Protein AF-0000000084944863 (afdb_homodimer)

InterPro domains:
  IPR006140 D-isomer specific 2-hydroxyacid dehydrogenase, NAD-binding domain [PF02826] (101-276)
  IPR036291 NAD(P)-binding domain superfamily [SSF51735] (95-277)

Solvent-accessible surface area (backbone atoms only — not comparable to full-atom values): 33920 Å² total; per-residue (Å²): 95,32,35,35,35,34,55,86,68,52,70,68,52,49,50,50,55,45,66,75,40,74,83,44,44,80,44,80,45,51,48,90,68,61,46,58,66,57,52,71,64,17,30,32,37,34,22,66,73,54,85,89,47,81,58,55,34,87,59,32,48,32,36,40,26,72,37,59,72,40,69,73,63,43,38,87,75,40,45,28,91,77,38,43,48,24,34,30,67,69,25,36,15,62,46,30,26,53,43,51,53,22,49,54,33,30,58,27,68,39,42,61,58,32,58,58,27,30,7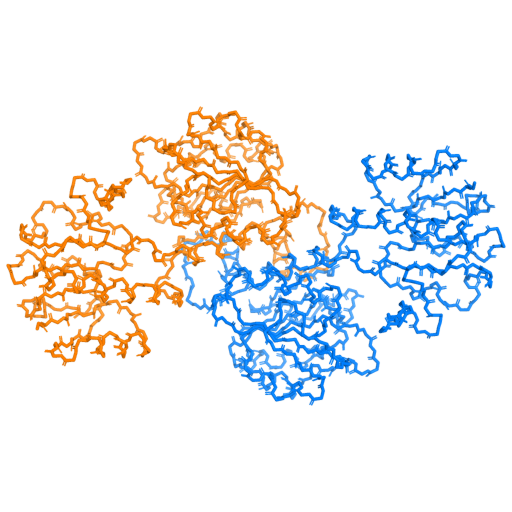9,66,40,50,74,63,80,79,89,73,66,59,63,60,57,73,27,32,36,31,34,38,26,67,53,54,43,33,48,41,32,28,48,38,46,43,51,46,52,33,46,34,35,36,24,25,86,63,91,67,81,73,52,93,50,40,76,41,73,46,38,57,92,46,43,80,77,47,39,53,66,24,44,29,41,37,37,47,37,68,85,44,90,81,30,51,42,57,43,28,52,70,56,56,66,47,29,33,55,69,14,36,40,34,34,70,39,38,20,51,32,42,31,61,68,37,50,49,53,42,46,73,72,61,39,32,56,31,38,34,30,29,36,51,70,58,78,76,55,67,57,85,49,67,70,50,71,40,86,48,45,47,60,45,63,63,61,44,62,45,70,84,38,66,63,22,45,53,44,42,47,52,51,49,53,52,30,51,53,22,53,75,68,72,42,79,49,69,39,26,49,31,65,87,77,35,38,56,50,81,75,76,73,74,128,95,32,35,34,36,34,55,85,69,53,72,69,52,48,49,51,54,45,66,74,40,74,83,44,45,79,43,78,45,49,46,90,67,60,46,58,68,58,53,69,64,17,30,32,38,34,21,67,74,55,87,88,46,81,57,53,36,86,58,31,46,31,37,39,27,72,36,61,71,39,70,74,64,43,39,88,76,41,45,30,93,77,37,42,48,26,34,31,66,70,25,36,15,62,47,29,26,53,43,50,54,22,48,52,32,30,60,27,68,38,43,61,58,32,59,56,28,30,80,64,40,49,73,66,80,80,89,74,65,59,64,61,54,74,27,31,37,32,34,38,27,67,54,56,43,34,47,42,32,29,48,38,45,42,50,47,52,34,45,32,35,38,25,26,85,65,91,68,82,75,52,89,52,44,75,42,73,45,39,59,92,46,43,80,76,48,40,52,67,25,45,31,40,36,37,48,35,66,85,45,87,82,29,50,41,57,43,27,51,70,56,57,65,47,30,34,55,71,14,37,42,34,35,70,40,39,21,53,30,43,31,63,70,37,50,51,53,41,45,73,73,61,39,33,55,32,38,32,31,29,35,50,69,57,78,75,58,67,58,84,48,69,70,50,70,40,88,49,44,47,61,45,65,62,60,43,62,47,69,85,38,67,63,22,44,54,43,43,48,52,51,48,53,52,32,51,52,22,53,74,67,73,41,81,48,68,39,26,48,30,65,87,76,34,40,55,50,82,76,77,73,74,128

Sequence (646 aa):
MNILVLSRLKTDEINKLEKSFPDFSFTYSKEKEVTQTMIDNCDILVGNPGKHVELNRPNLKAILLNSAGSDYYIQEGVLHAATRLANASGSYGKAIAEHTIGMMLALNKNFKNYINNMHEHSWKSYRGGKEIYHSTVIIVGLGDLGYELAKRLKAFECKTIGIKRNVSPIPRDIDELYTIDKLEEILPHGDFIISCLPQSTETINLFNKKRLLMMKSDALFVNVGRGSAVNTQDLKEVLKAGHLYGAALDVIDPEPFKTDDDLWDFDNVLITPHVSGGFEWDSVREYFTELTIRNINHLIKNEPLENEVDFNTGYRKVVKYNDMNILVLSRLKTDEINKLEKSFPDFSFTYSKEKEVTQTMIDNCDILVGNPGKHVELNRPNLKAILLNSAGSDYYIQEGVLHAATRLANASGSYGKAIAEHTIGMMLALNKNFKNYINNMHEHSWKSYRGGKEIYHSTVIIVGLGDLGYELAKRLKAFECKTIGIKRNVSPIPRDIDELYTIDKLEEILPHGDFIISCLPQSTETINLFNKKRLLMMKSDALFVNVGRGSAVNTQDLKEVLKAGHLYGAALDVIDPEPFKTDDDLWDFDNVLITPHVSGGFEWDSVREYFTELTIRNINHLIKNEPLENEVDFNTGYRKVVKYND

Secondary structure (DSSP, 8-state):
-EEEE-S---HHHHHHHHHH-TTSEEEE--GGG--HHHHHT-SEEES---TTS----TT--EEE-SSS--TGGGSTTTS-TT-EEE--TTSSHHHHHHHHHHHHHHHHTTHHHHHHHHHTT----------STT-EEEEE--SHHHHHHHHHHHTTT-EEEEEESS--PPPTT-SEEEEGGGHHHHGGG-SEEEE-PPP-TTTTT-B-HHHHHHS-TTPEEEE-S-GGGB-HHHHHHHHHTT-SSEEEES--SSSSPPTT-GGGG-TTEEE--S-TT-TTSHHHHHHHHHHHHHHHHHHHTTPPPTTBBPTTTSSB-------/-EEEE-S---HHHHHHHHHH-TTSEEEE--GGG--HHHHHT-SEEES---TTS----TT--EEE-SSS--TGGGSTTTS-TT-EEE--TTSSHHHHHHHHHHHHHHHHTTHHHHHHHHHTT----------STT-EEEEE--SHHHHHHHHHHHTTT-EEEEEESS--PPPTT-SEEEEGGGHHHHGGG-SEEEE-PPP-TTTTT-B-HHHHHHS-TTPEEEE-S-GGGB-HHHHHHHHHTT-SSEEEES--SSSSPPTT-GGGG-TTEEE--S-TT-TTSHHHHHHHHHHHHHHHHHHHTTPPPTTBBPTTTSSB-------

Organism: NCBI:txid445974

Foldseek 3Di:
DEEEEQFDFDPVLVVVLCVLPVPYHYDYDHLVPDDQVSLQPHQEYEEDHDPPYQAQHPSHQEYEYLAQFDVVCLDPRRYHPNYWYFYLPLLFQQLLLVVQVVLLCCQQVVVLVVVVVVVVVDPDHDDGGDALAQFEEEEEACDSNNVSNLVVSVVSNYAYEYEDQDDDDDDPSHPYYDYPVCLLVCQQRGQEYEYADEDDPVQFQCPALSSQQSHAQAHEYEYLHEQRNHDPVSVVVCVVVSGYVAYEYAYHPPPPDDPPDCLVVRSRYHYHPNPSGDSPDPSSSVSSSVLVSVQVVCVVVVHDHDRTADSVVRGGDPPPPDD/DEEEEQFDFDPVLVVVLCVLPVPYHYDYDHLVPDDQVSLQPHQEYEEDHDPPYQAQHPSHQEYEYLAQFDVVCLDPRRYHPNYWYFYLPLLFQQLLLVVQVVLLCCQQVVVLVVVVVVVVVDPDHDDGGDALAQFEEEEEACDSNNVSNLVVSVVSNYAYEYEDQDDDPDDDSHPYYYYPVCLLVCQQRGQEYEYADEDDPCQFQCPALVSQQSHAQAHEYEYLHEQRNHDPVSVVVCVVVSGYVAYEYAYHPPPPDDPPDCLVVRSRYHYHPNPSGDSPDPSSSVSSSVLVSVQVVCVVVVHDHVRTADSVPRGGDPPPPDD

Structure (mmCIF, N/CA/C/O backbone):
data_AF-0000000084944863-model_v1
#
loop_
_entity.id
_entity.type
_entity.pdbx_description
1 polymer '4-phosphoerythronate dehydrogenase'
#
loop_
_atom_site.group_PDB
_atom_site.id
_atom_site.type_symbol
_atom_site.label_atom_id
_atom_site.label_alt_id
_atom_site.label_comp_id
_atom_site.label_asym_id
_atom_site.label_entity_id
_atom_site.label_seq_id
_atom_site.pdbx_PDB_ins_code
_atom_site.Cartn_x
_atom_site.Cartn_y
_atom_site.Cartn_z
_atom_site.occupancy
_atom_site.B_iso_or_equiv
_atom_site.auth_seq_id
_atom_site.auth_comp_id
_atom_site.auth_asym_id
_atom_site.auth_atom_id
_atom_site.pdbx_PDB_model_num
ATOM 1 N N . MET A 1 1 ? 7.379 43.375 4.398 1 95.12 1 MET A N 1
ATOM 2 C CA . MET A 1 1 ? 6.746 42.688 5.531 1 95.12 1 MET A CA 1
ATOM 3 C C . MET A 1 1 ? 7.723 41.75 6.219 1 95.12 1 MET A C 1
ATOM 5 O O . MET A 1 1 ? 8.672 41.281 5.598 1 95.12 1 MET A O 1
ATOM 9 N N . ASN A 1 2 ? 7.535 41.625 7.465 1 98.25 2 ASN A N 1
ATOM 10 C CA . ASN A 1 2 ? 8.32 40.688 8.258 1 98.25 2 ASN A CA 1
ATOM 11 C C . ASN A 1 2 ? 7.566 39.375 8.477 1 98.25 2 ASN A C 1
ATOM 13 O O . ASN A 1 2 ? 6.492 39.344 9.078 1 98.25 2 ASN A O 1
ATOM 17 N N . ILE A 1 3 ? 8.172 38.344 7.973 1 98.56 3 ILE A N 1
ATOM 18 C CA . ILE A 1 3 ? 7.523 37.031 8.062 1 98.56 3 ILE A CA 1
ATOM 19 C C . ILE A 1 3 ? 8.289 36.125 9.031 1 98.56 3 ILE A C 1
ATOM 21 O O . ILE A 1 3 ? 9.492 35.938 8.883 1 98.56 3 ILE A O 1
ATOM 25 N N . LEU A 1 4 ? 7.602 35.688 10.047 1 98.56 4 LEU A N 1
ATOM 26 C CA . LEU A 1 4 ? 8.148 34.719 10.992 1 98.56 4 LEU A CA 1
ATOM 27 C C . LEU A 1 4 ? 7.695 33.312 10.633 1 98.56 4 LEU A C 1
ATOM 29 O O . LEU A 1 4 ? 6.496 33.031 10.594 1 98.56 4 LEU A O 1
ATOM 33 N N . VAL A 1 5 ? 8.648 32.406 10.344 1 98.38 5 VAL A N 1
ATOM 34 C CA . VAL A 1 5 ? 8.344 31.047 9.945 1 98.38 5 VAL A CA 1
ATOM 35 C C . VAL A 1 5 ? 8.727 30.078 11.07 1 98.38 5 VAL A C 1
ATOM 37 O O . VAL A 1 5 ? 9.898 29.969 11.43 1 98.38 5 VAL A O 1
ATOM 40 N N . LEU A 1 6 ? 7.645 29.438 11.547 1 97.31 6 LEU A N 1
ATOM 41 C CA . LEU A 1 6 ? 7.855 28.453 12.609 1 97.31 6 LEU A CA 1
ATOM 42 C C . LEU A 1 6 ? 7.781 27.047 12.055 1 97.31 6 LEU A C 1
ATOM 44 O O . LEU A 1 6 ? 8.234 26.094 12.703 1 97.31 6 LEU A O 1
ATOM 48 N N . SER A 1 7 ? 7.098 26.859 10.867 1 94.88 7 SER A N 1
ATOM 49 C CA . SER A 1 7 ? 6.977 25.531 10.25 1 94.88 7 SER A CA 1
ATOM 50 C C . SER A 1 7 ? 8.336 25 9.82 1 94.88 7 SER A C 1
ATOM 52 O O . SER A 1 7 ? 9.188 25.75 9.352 1 94.88 7 SER A O 1
ATOM 54 N N . ARG A 1 8 ? 8.555 23.766 9.938 1 89.88 8 ARG A N 1
ATOM 55 C CA . ARG A 1 8 ? 9.828 23.141 9.617 1 89.88 8 ARG A CA 1
ATOM 56 C C . ARG A 1 8 ? 9.953 22.891 8.117 1 89.88 8 ARG A C 1
ATOM 58 O O . ARG A 1 8 ? 9.695 21.766 7.645 1 89.88 8 ARG A O 1
ATOM 65 N N . LEU A 1 9 ? 10.383 23.812 7.469 1 93.75 9 LEU A N 1
ATOM 66 C CA . LEU A 1 9 ? 10.609 23.719 6.031 1 93.75 9 LEU A CA 1
ATOM 67 C C . LEU A 1 9 ? 12.047 23.312 5.73 1 93.75 9 LEU A C 1
ATOM 69 O O . LEU A 1 9 ? 12.938 23.484 6.57 1 93.75 9 LEU A O 1
ATOM 73 N N . LYS A 1 10 ? 12.234 22.734 4.594 1 91.94 10 LYS A N 1
ATOM 74 C CA . LYS A 1 10 ? 13.578 22.375 4.137 1 91.94 10 LYS A CA 1
ATOM 75 C C . LYS A 1 10 ? 14.133 23.422 3.182 1 91.94 10 LYS A C 1
ATOM 77 O O . LYS A 1 10 ? 13.445 24.391 2.84 1 91.94 10 LYS A O 1
ATOM 82 N N . THR A 1 11 ? 15.344 23.234 2.807 1 94.19 11 THR A N 1
ATOM 83 C CA . THR A 1 11 ? 16.094 24.219 2.041 1 94.19 11 THR A CA 1
ATOM 84 C C . THR A 1 11 ? 15.344 24.594 0.762 1 94.19 11 THR A C 1
ATOM 86 O O . THR A 1 11 ? 15.18 25.781 0.45 1 94.19 11 THR A O 1
ATOM 89 N N . ASP A 1 12 ? 14.805 23.625 0.089 1 93.12 12 ASP A N 1
ATOM 90 C CA . ASP A 1 12 ? 14.133 23.891 -1.178 1 93.12 12 ASP A CA 1
ATOM 91 C C . ASP A 1 12 ? 12.867 24.719 -0.962 1 93.12 12 ASP A C 1
ATOM 93 O O . ASP A 1 12 ? 12.586 25.641 -1.729 1 93.12 12 ASP A O 1
ATOM 97 N N . GLU A 1 13 ? 12.086 24.375 0.052 1 95.06 13 GLU A N 1
ATOM 98 C CA . GLU A 1 13 ? 10.859 25.125 0.359 1 95.06 13 GLU A CA 1
ATOM 99 C C . GLU A 1 13 ? 11.18 26.531 0.832 1 95.06 13 GLU A C 1
ATOM 101 O O . GLU A 1 13 ? 10.477 27.484 0.469 1 95.06 13 GLU A O 1
ATOM 106 N N . ILE A 1 14 ? 12.258 26.688 1.616 1 96.5 14 ILE A N 1
ATOM 107 C CA . ILE A 1 14 ? 12.688 28 2.113 1 96.5 14 ILE A CA 1
ATOM 108 C C . ILE A 1 14 ? 13.094 28.891 0.943 1 96.5 14 ILE A C 1
ATOM 110 O O . ILE A 1 14 ? 12.656 30.031 0.848 1 96.5 14 ILE A O 1
ATOM 114 N N . ASN A 1 15 ? 13.875 28.297 0.076 1 97.38 15 ASN A N 1
ATOM 115 C CA . ASN A 1 15 ? 14.32 29.031 -1.097 1 97.38 15 ASN A CA 1
ATOM 116 C C . ASN A 1 15 ? 13.141 29.5 -1.949 1 97.38 15 ASN A C 1
ATOM 118 O O . ASN A 1 15 ? 13.109 30.641 -2.408 1 97.38 15 ASN A O 1
ATOM 122 N N . LYS A 1 16 ? 12.25 28.641 -2.117 1 97.31 16 LYS A N 1
ATOM 123 C CA . LYS A 1 16 ? 11.07 28.969 -2.916 1 97.31 16 LYS A CA 1
ATOM 124 C C . LYS A 1 16 ? 10.273 30.109 -2.275 1 97.31 16 LYS A C 1
ATOM 126 O O . LYS A 1 16 ? 9.844 31.031 -2.961 1 97.31 16 LYS A O 1
ATOM 131 N N . LEU A 1 17 ? 10.078 29.984 -1.015 1 97.44 17 LEU A N 1
ATOM 132 C CA . LEU A 1 17 ? 9.336 31 -0.27 1 97.44 17 LEU A CA 1
ATOM 133 C C . LEU A 1 17 ? 10.023 32.344 -0.353 1 97.44 17 LEU A C 1
ATOM 135 O O . LEU A 1 17 ? 9.398 33.344 -0.693 1 97.44 17 LEU A O 1
ATOM 139 N N . GLU A 1 18 ? 11.305 32.406 -0.141 1 97.75 18 GLU A N 1
ATOM 140 C CA . GLU A 1 18 ? 12.062 33.656 -0.151 1 97.75 18 GLU A CA 1
ATOM 141 C C . GLU A 1 18 ? 12.125 34.25 -1.555 1 97.75 18 GLU A C 1
ATOM 143 O O . GLU A 1 18 ? 12 35.469 -1.725 1 97.75 18 GLU A O 1
ATOM 148 N N . LYS A 1 19 ? 12.305 33.344 -2.512 1 98 19 LYS A N 1
ATOM 149 C CA . LYS A 1 19 ? 12.375 33.812 -3.895 1 98 19 LYS A CA 1
ATOM 150 C C . LYS A 1 19 ? 11.047 34.438 -4.34 1 98 19 LYS A C 1
ATOM 152 O O . LYS A 1 19 ? 11.031 35.344 -5.176 1 98 19 LYS A O 1
ATOM 157 N N . SER A 1 20 ? 10 33.969 -3.805 1 97.94 20 SER A N 1
ATOM 158 C CA . SER A 1 20 ? 8.68 34.469 -4.176 1 97.94 20 SER A CA 1
ATOM 159 C C . SER A 1 20 ? 8.43 35.844 -3.623 1 97.94 20 SER A C 1
ATOM 161 O O . SER A 1 20 ? 7.578 36.594 -4.129 1 97.94 20 SER A O 1
ATOM 163 N N . PHE A 1 21 ? 9.203 36.219 -2.525 1 98 21 PHE A N 1
ATOM 164 C CA . PHE A 1 21 ? 9.023 37.5 -1.899 1 98 21 PHE A CA 1
ATOM 165 C C . PHE A 1 21 ? 10.375 38.125 -1.567 1 98 21 PHE A C 1
ATOM 167 O O . PHE A 1 21 ? 10.695 38.375 -0.397 1 98 21 PHE A O 1
ATOM 174 N N . PRO A 1 22 ? 11.078 38.594 -2.535 1 96.62 22 PRO A N 1
ATOM 175 C CA . PRO A 1 22 ? 12.453 39.062 -2.348 1 96.62 22 PRO A CA 1
ATOM 176 C C . PRO A 1 22 ? 12.523 40.344 -1.498 1 96.62 22 PRO A C 1
ATOM 178 O O . PRO A 1 22 ? 13.562 40.625 -0.884 1 96.62 22 PRO A O 1
ATOM 181 N N . ASP A 1 23 ? 11.453 41.031 -1.391 1 96.94 23 ASP A N 1
ATOM 182 C CA . ASP A 1 23 ? 11.469 42.281 -0.686 1 96.94 23 ASP A CA 1
ATOM 183 C C . ASP A 1 23 ? 11.016 42.125 0.763 1 96.94 23 ASP A C 1
ATOM 185 O O . ASP A 1 23 ? 10.945 43.094 1.513 1 96.94 23 ASP A O 1
ATOM 189 N N . PHE A 1 24 ? 10.688 40.938 1.143 1 97.88 24 PHE A N 1
ATOM 190 C CA . PHE A 1 24 ? 10.227 40.688 2.502 1 97.88 24 PHE A CA 1
ATOM 191 C C . PHE A 1 24 ? 11.367 40.156 3.367 1 97.88 24 PHE A C 1
ATOM 193 O O . PHE A 1 24 ? 12.391 39.719 2.848 1 97.88 24 PHE A O 1
ATOM 200 N N . SER A 1 25 ? 11.25 40.312 4.656 1 98 25 SER A N 1
ATOM 201 C CA . SER A 1 25 ? 12.219 39.781 5.609 1 98 25 SER A CA 1
ATOM 202 C C . SER A 1 25 ? 11.711 38.531 6.27 1 98 25 SER A C 1
ATOM 204 O O . SER A 1 25 ? 10.57 38.469 6.742 1 98 25 SER A O 1
ATOM 206 N N . PHE A 1 26 ? 12.586 37.562 6.262 1 98.12 26 PHE A N 1
ATOM 207 C CA . PHE A 1 26 ? 12.203 36.281 6.852 1 98.12 26 PHE A CA 1
ATOM 208 C C . PHE A 1 26 ? 13.008 36 8.109 1 98.12 26 PHE A C 1
ATOM 210 O O . PHE A 1 26 ? 14.227 36.219 8.133 1 98.12 26 PHE A O 1
ATOM 217 N N . THR A 1 27 ? 12.336 35.625 9.133 1 97.94 27 THR A N 1
ATOM 218 C CA . THR A 1 27 ? 12.938 35.094 10.352 1 97.94 27 THR A CA 1
ATOM 219 C C . THR A 1 27 ? 12.453 33.656 10.617 1 97.94 27 THR A C 1
ATOM 221 O O . THR A 1 27 ? 11.266 33.375 10.469 1 97.94 27 THR A O 1
ATOM 224 N N . TYR A 1 28 ? 13.359 32.812 10.93 1 97.31 28 TYR A N 1
ATOM 225 C CA . TYR A 1 28 ? 13.031 31.422 11.164 1 97.31 28 TYR A CA 1
ATOM 226 C C . TYR A 1 28 ? 13.273 31.031 12.617 1 97.31 28 TYR A C 1
ATOM 228 O O . TYR A 1 28 ? 14.25 31.484 13.227 1 97.31 28 TYR A O 1
ATOM 236 N N . SER A 1 29 ? 12.32 30.297 13.18 1 96.88 29 SER A N 1
ATOM 237 C CA . SER A 1 29 ? 12.453 29.812 14.547 1 96.88 29 SER A CA 1
ATOM 238 C C . SER A 1 29 ? 11.672 28.516 14.75 1 96.88 29 SER A C 1
ATOM 240 O O . SER A 1 29 ? 10.805 28.172 13.945 1 96.88 29 SER A O 1
ATOM 242 N N . LYS A 1 30 ? 12.023 27.781 15.781 1 93.12 30 LYS A N 1
ATOM 243 C CA . LYS A 1 30 ? 11.227 26.625 16.203 1 93.12 30 LYS A CA 1
ATOM 244 C C . LYS A 1 30 ? 10.039 27.047 17.047 1 93.12 30 LYS A C 1
ATOM 246 O O . LYS A 1 30 ? 10.102 28.062 17.766 1 93.12 30 LYS A O 1
ATOM 251 N N . GLU A 1 31 ? 9.008 26.312 16.984 1 92.25 31 GLU A N 1
ATOM 252 C CA . GLU A 1 31 ? 7.773 26.609 17.703 1 92.25 31 GLU A CA 1
ATOM 253 C C . GLU A 1 31 ? 8.039 26.844 19.188 1 92.25 31 GLU A C 1
ATOM 255 O O . GLU A 1 31 ? 7.5 27.781 19.781 1 92.25 31 GLU A O 1
ATOM 260 N N . LYS A 1 32 ? 8.922 26.047 19.75 1 92.25 32 LYS A N 1
ATOM 261 C CA . LYS A 1 32 ? 9.164 26.094 21.188 1 92.25 32 LYS A CA 1
ATOM 262 C C . LYS A 1 32 ? 10.117 27.234 21.547 1 92.25 32 LYS A C 1
ATOM 264 O O . LYS A 1 32 ? 10.227 27.609 22.719 1 92.25 32 LYS A O 1
ATOM 269 N N . GLU A 1 33 ? 10.766 27.812 20.609 1 95.5 33 GLU A N 1
ATOM 270 C CA . GLU A 1 33 ? 11.812 28.812 20.859 1 95.5 33 GLU A CA 1
ATOM 271 C C . GLU A 1 33 ? 11.344 30.203 20.484 1 95.5 33 GLU A C 1
ATOM 273 O O . GLU A 1 33 ? 12.078 31.188 20.672 1 95.5 33 GLU A O 1
ATOM 278 N N . VAL A 1 34 ? 10.18 30.266 19.922 1 97.06 34 VAL A N 1
ATOM 279 C CA . VAL A 1 34 ? 9.703 31.562 19.484 1 97.06 34 VAL A CA 1
ATOM 280 C C . VAL A 1 34 ? 9.539 32.5 20.688 1 97.06 34 VAL A C 1
ATOM 282 O O . VAL A 1 34 ? 9.086 32.062 21.75 1 97.06 34 VAL A O 1
ATOM 285 N N . THR A 1 35 ? 9.938 33.781 20.594 1 97.5 35 THR A N 1
ATOM 286 C CA . THR A 1 35 ? 9.859 34.781 21.656 1 97.5 35 THR A CA 1
ATOM 287 C C . THR A 1 35 ? 8.773 35.812 21.375 1 97.5 35 THR A C 1
ATOM 289 O O . THR A 1 35 ? 8.336 35.938 20.234 1 97.5 35 THR A O 1
ATOM 292 N N . GLN A 1 36 ? 8.422 36.406 22.484 1 97.88 36 GLN A N 1
ATOM 293 C CA . GLN A 1 36 ? 7.422 37.469 22.328 1 97.88 36 GLN A CA 1
ATOM 294 C C . GLN A 1 36 ? 7.938 38.594 21.422 1 97.88 36 GLN A C 1
ATOM 296 O O . GLN A 1 36 ? 7.172 39.188 20.656 1 97.88 36 GLN A O 1
ATOM 301 N N . THR A 1 37 ? 9.227 38.875 21.484 1 98.06 37 THR A N 1
ATOM 302 C CA . THR A 1 37 ? 9.836 39.875 20.641 1 98.06 37 THR A CA 1
ATOM 303 C C . THR A 1 37 ? 9.664 39.531 19.156 1 98.06 37 THR A C 1
ATOM 305 O O . THR A 1 37 ? 9.375 40.406 18.344 1 98.06 37 THR A O 1
ATOM 308 N N . MET A 1 38 ? 9.859 38.312 18.797 1 98.06 38 MET A N 1
ATOM 309 C CA . MET A 1 38 ? 9.688 37.875 17.422 1 98.06 38 MET A CA 1
ATOM 310 C C . MET A 1 38 ? 8.25 38.094 16.953 1 98.06 38 MET A C 1
ATOM 312 O O . MET A 1 38 ? 8.023 38.531 15.828 1 98.06 38 MET A O 1
ATOM 316 N N . ILE A 1 39 ? 7.344 37.75 17.844 1 98.19 39 ILE A N 1
ATOM 317 C CA . ILE A 1 39 ? 5.926 37.938 17.531 1 98.19 39 ILE A CA 1
ATOM 318 C C . ILE A 1 39 ? 5.625 39.406 17.312 1 98.19 39 ILE A C 1
ATOM 320 O O . ILE A 1 39 ? 4.965 39.781 16.344 1 98.19 39 ILE A O 1
ATOM 324 N N . ASP A 1 40 ? 6.152 40.219 18.188 1 97.88 40 ASP A N 1
ATOM 325 C CA . ASP A 1 40 ? 5.867 41.656 18.172 1 97.88 40 ASP A CA 1
ATOM 326 C C . ASP A 1 40 ? 6.445 42.312 16.922 1 97.88 40 ASP A C 1
ATOM 328 O O . ASP A 1 40 ? 6.004 43.406 16.516 1 97.88 40 ASP A O 1
ATOM 332 N N . ASN A 1 41 ? 7.387 41.656 16.297 1 97.38 41 ASN A N 1
ATOM 333 C CA . ASN A 1 41 ? 8.078 42.281 15.18 1 97.38 41 ASN A CA 1
ATOM 334 C C . ASN A 1 41 ? 7.629 41.688 13.852 1 97.38 41 ASN A C 1
ATOM 336 O O . ASN A 1 41 ? 8.125 42.062 12.789 1 97.38 41 ASN A O 1
ATOM 340 N N . CYS A 1 42 ? 6.746 40.719 13.891 1 97.25 42 CYS A N 1
ATOM 341 C CA . CYS A 1 42 ? 6.387 40.094 12.625 1 97.25 42 CYS A CA 1
ATOM 342 C C . CYS A 1 42 ? 5.008 40.562 12.164 1 97.25 42 CYS A C 1
ATOM 344 O O . CYS A 1 42 ? 4.145 40.875 12.992 1 97.25 42 CYS A O 1
ATOM 346 N N . ASP A 1 43 ? 4.801 40.562 10.852 1 98.12 43 ASP A N 1
ATOM 347 C CA . ASP A 1 43 ? 3.521 40.875 10.227 1 98.12 43 ASP A CA 1
ATOM 348 C C . ASP A 1 43 ? 2.715 39.594 9.961 1 98.12 43 ASP A C 1
ATOM 350 O O . ASP A 1 43 ? 1.489 39.594 10.094 1 98.12 43 ASP A O 1
ATOM 354 N N . ILE A 1 44 ? 3.404 38.594 9.508 1 98.56 44 ILE A N 1
ATOM 355 C CA . ILE A 1 44 ? 2.805 37.344 9.148 1 98.56 44 ILE A CA 1
ATOM 356 C C . ILE A 1 44 ? 3.523 36.188 9.883 1 98.56 44 ILE A C 1
ATOM 358 O O . ILE A 1 44 ? 4.758 36.156 9.906 1 98.56 44 ILE A O 1
ATOM 362 N N . LEU A 1 45 ? 2.77 35.375 10.484 1 98.62 45 LEU A N 1
ATOM 363 C CA . LEU A 1 45 ? 3.301 34.188 11.164 1 98.62 45 LEU A CA 1
ATOM 364 C C . LEU A 1 45 ? 2.924 32.906 10.422 1 98.62 45 LEU A C 1
ATOM 366 O O . LEU A 1 45 ? 1.747 32.688 10.141 1 98.62 45 LEU A O 1
ATOM 370 N N . VAL A 1 46 ? 3.908 32.156 10.039 1 98.31 46 VAL A N 1
ATOM 371 C CA . VAL A 1 46 ? 3.707 30.875 9.352 1 98.31 46 VAL A CA 1
ATOM 372 C C . VAL A 1 46 ? 4.043 29.719 10.289 1 98.31 46 VAL A C 1
ATOM 374 O O . VAL A 1 46 ? 5.203 29.531 10.664 1 98.31 46 VAL A O 1
ATOM 377 N N . GLY A 1 47 ? 3.008 28.953 10.641 1 96.88 47 GLY A N 1
ATOM 378 C CA . GLY A 1 47 ? 3.191 27.859 11.586 1 96.88 47 GLY A CA 1
ATOM 379 C C . GLY A 1 47 ? 2.297 27.969 12.805 1 96.88 47 GLY A C 1
ATOM 380 O O . GLY A 1 47 ? 1.397 28.812 12.844 1 96.88 47 GLY A O 1
ATOM 381 N N . ASN A 1 48 ? 2.557 27.109 13.797 1 95.94 48 ASN A N 1
ATOM 382 C CA . ASN A 1 48 ? 1.692 27.016 14.961 1 95.94 48 ASN A CA 1
ATOM 383 C C . ASN A 1 48 ? 2.402 27.484 16.234 1 95.94 48 ASN A C 1
ATOM 385 O O . ASN A 1 48 ? 3.014 26.688 16.938 1 95.94 48 ASN A O 1
ATOM 389 N N . PRO A 1 49 ? 2.25 28.719 16.547 1 95.06 49 PRO A N 1
ATOM 390 C CA . PRO A 1 49 ? 2.85 29.172 17.797 1 95.06 49 PRO A CA 1
ATOM 391 C C . PRO A 1 49 ? 2.164 28.578 19.031 1 95.06 49 PRO A C 1
ATOM 393 O O . PRO A 1 49 ? 0.943 28.406 19.031 1 95.06 49 PRO A O 1
ATOM 396 N N . GLY A 1 50 ? 2.936 28.328 20.047 1 93.25 50 GLY A N 1
ATOM 397 C CA . GLY A 1 50 ? 2.396 27.766 21.281 1 93.25 50 GLY A CA 1
ATOM 398 C C . GLY A 1 50 ? 1.721 28.812 22.156 1 93.25 50 GLY A C 1
ATOM 399 O O . GLY A 1 50 ? 1.57 29.969 21.75 1 93.25 50 GLY A O 1
ATOM 400 N N . LYS A 1 51 ? 1.359 28.344 23.344 1 94.25 51 LYS A N 1
ATOM 401 C CA . LYS A 1 51 ? 0.573 29.172 24.25 1 94.25 51 LYS A CA 1
ATOM 402 C C . LYS A 1 51 ? 1.473 30.094 25.062 1 94.25 51 LYS A C 1
ATOM 404 O O . LYS A 1 51 ? 0.985 30.969 25.797 1 94.25 51 LYS A O 1
ATOM 409 N N . HIS A 1 52 ? 2.746 29.938 24.953 1 95.75 52 HIS A N 1
ATOM 410 C CA . HIS A 1 52 ? 3.678 30.688 25.781 1 95.75 52 HIS A CA 1
ATOM 411 C C . HIS A 1 52 ? 3.92 32.094 25.234 1 95.75 52 HIS A C 1
ATOM 413 O O . HIS A 1 52 ? 4.641 32.875 25.844 1 95.75 52 HIS A O 1
ATOM 419 N N . VAL A 1 53 ? 3.428 32.438 24.109 1 97.31 53 VAL A N 1
ATOM 420 C CA . VAL A 1 53 ? 3.535 33.781 23.531 1 97.31 53 VAL A CA 1
ATOM 421 C C . VAL A 1 53 ? 2.143 34.375 23.344 1 97.31 53 VAL A C 1
ATOM 423 O O . VAL A 1 53 ? 1.17 33.625 23.156 1 97.31 53 VAL A O 1
ATOM 426 N N . GLU A 1 54 ? 2.062 35.656 23.422 1 97.5 54 GLU A N 1
ATOM 427 C CA . GLU A 1 54 ? 0.816 36.375 23.203 1 97.5 54 GLU A CA 1
ATOM 428 C C . GLU A 1 54 ? 0.625 36.719 21.719 1 97.5 54 GLU A C 1
ATOM 430 O O . GLU A 1 54 ? 1.467 37.375 21.125 1 97.5 54 GLU A O 1
ATOM 435 N N . LEU A 1 55 ? -0.483 36.344 21.141 1 98.06 55 LEU A N 1
ATOM 436 C CA . LEU A 1 55 ? -0.718 36.5 19.703 1 98.06 55 LEU A CA 1
ATOM 437 C C . LEU A 1 55 ? -1.679 37.656 19.438 1 98.06 55 LEU A C 1
ATOM 439 O O . LEU A 1 55 ? -1.809 38.094 18.297 1 98.06 55 LEU A O 1
ATOM 443 N N . ASN A 1 56 ? -2.396 38.062 20.438 1 97.62 56 ASN A N 1
ATOM 444 C CA . ASN A 1 56 ? -3.318 39.188 20.297 1 97.62 56 ASN A CA 1
ATOM 445 C C . ASN A 1 56 ? -2.574 40.531 20.125 1 97.62 56 ASN A C 1
ATOM 447 O O . ASN A 1 56 ? -2.559 41.344 21.047 1 97.62 56 ASN A O 1
ATOM 451 N N . ARG A 1 57 ? -1.967 40.656 19.031 1 96.62 57 ARG A N 1
ATOM 452 C CA . ARG A 1 57 ? -1.14 41.812 18.688 1 96.62 57 ARG A CA 1
ATOM 453 C C . ARG A 1 57 ? -1.612 42.469 17.391 1 96.62 57 ARG A C 1
ATOM 455 O O . ARG A 1 57 ? -1.818 41.781 16.391 1 96.62 57 ARG A O 1
ATOM 462 N N . PRO A 1 58 ? -1.739 43.75 17.359 1 95.75 58 PRO A N 1
ATOM 463 C CA . PRO A 1 58 ? -2.279 44.438 16.188 1 95.75 58 PRO A CA 1
ATOM 464 C C . PRO A 1 58 ? -1.35 44.344 14.977 1 95.75 58 PRO A C 1
ATOM 466 O O . PRO A 1 58 ? -1.794 44.531 13.836 1 95.75 58 PRO A O 1
ATOM 469 N N . ASN A 1 59 ? -0.085 44.156 15.234 1 96 59 ASN A N 1
ATOM 470 C CA . ASN A 1 59 ? 0.851 44.062 14.117 1 96 59 ASN A CA 1
ATOM 471 C C . ASN A 1 59 ? 0.657 42.781 13.32 1 96 59 ASN A C 1
ATOM 473 O O . ASN A 1 59 ? 1.064 42.688 12.164 1 96 59 ASN A O 1
ATOM 477 N N . LEU A 1 60 ? 0.175 41.719 13.93 1 97.38 60 LEU A N 1
ATOM 478 C CA . LEU A 1 60 ? -0.011 40.438 13.281 1 97.38 60 LEU A CA 1
ATOM 479 C C . LEU A 1 60 ? -1.18 40.469 12.305 1 97.38 60 LEU A C 1
ATOM 481 O O . LEU A 1 60 ? -2.338 40.344 12.703 1 97.38 60 LEU A O 1
ATOM 485 N N . LYS A 1 61 ? -0.836 40.531 11.125 1 97.5 61 LYS A N 1
ATOM 486 C CA . LYS A 1 61 ? -1.853 40.656 10.086 1 97.5 61 LYS A CA 1
ATOM 487 C C . LYS A 1 61 ? -2.471 39.281 9.773 1 97.5 61 LYS A C 1
ATOM 489 O O . LYS A 1 61 ? -3.648 39.188 9.422 1 97.5 61 LYS A O 1
ATOM 494 N N . ALA A 1 62 ? -1.613 38.25 9.844 1 98.25 62 ALA A N 1
ATOM 495 C CA . ALA A 1 62 ? -2.119 36.938 9.516 1 98.25 62 ALA A CA 1
ATOM 496 C C . ALA A 1 62 ? -1.302 35.844 10.211 1 98.25 62 ALA A C 1
ATOM 498 O O . ALA A 1 62 ? -0.109 36.031 10.469 1 98.25 62 ALA A O 1
ATOM 499 N N . ILE A 1 63 ? -1.987 34.781 10.492 1 98.31 63 ILE A N 1
ATOM 500 C CA . ILE A 1 63 ? -1.372 33.531 10.938 1 98.31 63 ILE A CA 1
ATOM 501 C C . ILE A 1 63 ? -1.762 32.406 9.992 1 98.31 63 ILE A C 1
ATOM 503 O O . ILE A 1 63 ? -2.947 32.156 9.789 1 98.31 63 ILE A O 1
ATOM 507 N N . LEU A 1 64 ? -0.763 31.812 9.383 1 98 64 LEU A N 1
ATOM 508 C CA . LEU A 1 64 ? -0.928 30.688 8.469 1 98 64 LEU A CA 1
ATOM 509 C C . LEU A 1 64 ? -0.47 29.391 9.125 1 98 64 LEU A C 1
ATOM 511 O O . LEU A 1 64 ? 0.719 29.062 9.102 1 98 64 LEU A O 1
ATOM 515 N N . LEU A 1 65 ? -1.436 28.672 9.625 1 96 65 LEU A N 1
ATOM 516 C CA . LEU A 1 65 ? -1.143 27.469 10.391 1 96 65 LEU A CA 1
ATOM 517 C C . LEU A 1 65 ? -0.681 26.344 9.484 1 96 65 LEU A C 1
ATOM 519 O O . LEU A 1 65 ? -1.157 26.219 8.352 1 96 65 LEU A O 1
ATOM 523 N N . ASN A 1 66 ? 0.244 25.516 10.039 1 94.5 66 ASN A N 1
ATOM 524 C CA . ASN A 1 66 ? 0.617 24.328 9.281 1 94.5 66 ASN A CA 1
ATOM 525 C C . ASN A 1 66 ? -0.17 23.094 9.734 1 94.5 66 ASN A C 1
ATOM 527 O O . ASN A 1 66 ? 0.187 21.969 9.398 1 94.5 66 ASN A O 1
ATOM 531 N N . SER A 1 67 ? -1.207 23.281 10.492 1 88.56 67 SER A N 1
ATOM 532 C CA . SER A 1 67 ? -2.176 22.266 10.875 1 88.56 67 SER A CA 1
ATOM 533 C C . SER A 1 67 ? -3.529 22.516 10.219 1 88.56 67 SER A C 1
ATOM 535 O O . SER A 1 67 ? -3.852 23.656 9.859 1 88.56 67 SER A O 1
ATOM 537 N N . ALA A 1 68 ? -4.238 21.438 10.086 1 82.44 68 ALA A N 1
ATOM 538 C CA . ALA A 1 68 ? -5.617 21.578 9.633 1 82.44 68 ALA A CA 1
ATOM 539 C C . ALA A 1 68 ? -6.523 22.062 10.758 1 82.44 68 ALA A C 1
ATOM 541 O O . ALA A 1 68 ? -7.5 22.766 10.516 1 82.44 68 ALA A O 1
ATOM 542 N N . GLY A 1 69 ? -6.227 21.672 11.93 1 80.69 69 GLY A N 1
ATOM 543 C CA . GLY A 1 69 ? -6.957 22.109 13.109 1 80.69 69 GLY A CA 1
ATOM 544 C C . GLY A 1 69 ? -6.535 23.484 13.594 1 80.69 69 GLY A C 1
ATOM 545 O O . GLY A 1 69 ? -5.359 23.844 13.516 1 80.69 69 GLY A O 1
ATOM 546 N N . SER A 1 70 ? -7.535 24.266 14.156 1 88.38 70 SER A N 1
ATOM 547 C CA . SER A 1 70 ? -7.273 25.625 14.609 1 88.38 70 SER A CA 1
ATOM 548 C C . SER A 1 70 ? -7.914 25.891 15.969 1 88.38 70 SER A C 1
ATOM 550 O O . SER A 1 70 ? -8.141 27.047 16.344 1 88.38 70 SER A O 1
ATOM 552 N N . ASP A 1 71 ? -8.117 24.906 16.734 1 82.31 71 ASP A N 1
ATOM 553 C CA . ASP A 1 71 ? -8.953 24.938 17.938 1 82.31 71 ASP A CA 1
ATOM 554 C C . ASP A 1 71 ? -8.461 25.984 18.938 1 82.31 71 ASP A C 1
ATOM 556 O O . ASP A 1 71 ? -9.258 26.766 19.469 1 82.31 71 ASP A O 1
ATOM 560 N N . TYR A 1 72 ? -7.281 26.031 19.188 1 88.88 72 TYR A N 1
ATOM 561 C CA . TYR A 1 72 ? -6.715 26.969 20.141 1 88.88 72 TYR A CA 1
ATOM 562 C C . TYR A 1 72 ? -6.832 28.406 19.641 1 88.88 72 TYR A C 1
ATOM 564 O O . TYR A 1 72 ? -7.195 29.312 20.406 1 88.88 72 TYR A O 1
ATOM 572 N N . TYR A 1 73 ? -6.711 28.625 18.422 1 94.69 73 TYR A N 1
ATOM 573 C CA . TYR A 1 73 ? -6.512 29.938 17.859 1 94.69 73 TYR A CA 1
ATOM 574 C C . TYR A 1 73 ? -7.844 30.656 17.672 1 94.69 73 TYR A C 1
ATOM 576 O O . TYR A 1 73 ? -7.879 31.875 17.469 1 94.69 73 TYR A O 1
ATOM 584 N N . ILE A 1 74 ? -8.883 29.859 17.75 1 92.25 74 ILE A N 1
ATOM 585 C CA . ILE A 1 74 ? -10.18 30.469 17.516 1 92.25 74 ILE A CA 1
ATOM 586 C C . ILE A 1 74 ? -10.805 30.875 18.859 1 92.25 74 ILE A C 1
ATOM 588 O O . ILE A 1 74 ? -11.906 31.438 18.891 1 92.25 74 ILE A O 1
ATOM 592 N N . GLN A 1 75 ? -10.18 30.594 19.875 1 92.56 75 GLN A N 1
ATOM 593 C CA . GLN A 1 75 ? -10.703 30.953 21.188 1 92.56 75 GLN A CA 1
ATOM 594 C C . GLN A 1 75 ? -10.719 32.469 21.375 1 92.56 75 GLN A C 1
ATOM 596 O O . GLN A 1 75 ? -9.859 33.156 20.828 1 92.56 75 GLN A O 1
ATOM 601 N N . GLU A 1 76 ? -11.609 32.906 22.203 1 92.88 76 GLU A N 1
ATOM 602 C CA . GLU A 1 76 ? -11.758 34.344 22.453 1 92.88 76 GLU A CA 1
ATOM 603 C C . GLU A 1 76 ? -10.5 34.938 23.094 1 92.88 76 GLU A C 1
ATOM 605 O O . GLU A 1 76 ? -9.953 34.375 24.031 1 92.88 76 GLU A O 1
ATOM 610 N N . GLY A 1 77 ? -10.047 36 22.484 1 93.75 77 GLY A N 1
ATOM 611 C CA . GLY A 1 77 ? -8.953 36.75 23.078 1 93.75 77 GLY A CA 1
ATOM 612 C C . GLY A 1 77 ? -7.586 36.281 22.641 1 93.75 77 GLY A C 1
ATOM 613 O O . GLY A 1 77 ? -6.574 36.906 22.906 1 93.75 77 GLY A O 1
ATOM 614 N N . VAL A 1 78 ? -7.527 35.188 21.922 1 96.44 78 VAL A N 1
ATOM 615 C CA . VAL A 1 78 ? -6.242 34.594 21.531 1 96.44 78 VAL A CA 1
ATOM 616 C C . VAL A 1 78 ? -5.648 35.438 20.391 1 96.44 78 VAL A C 1
ATOM 618 O O . VAL A 1 78 ? -4.461 35.75 20.406 1 96.44 78 VAL A O 1
ATOM 621 N N . LEU A 1 79 ? -6.48 35.844 19.469 1 97.19 79 LEU A N 1
ATOM 622 C CA . LEU A 1 79 ? -6.02 36.625 18.328 1 97.19 79 LEU A CA 1
ATOM 623 C C . LEU A 1 79 ? -6.652 38.031 18.344 1 97.19 79 LEU A C 1
ATOM 625 O O . LEU A 1 79 ? -7.754 38.188 18.859 1 97.19 79 LEU A O 1
ATOM 629 N N . HIS A 1 80 ? -5.902 38.938 17.797 1 96.38 80 HIS A N 1
ATOM 630 C CA . HIS A 1 80 ? -6.477 40.25 17.547 1 96.38 80 HIS A CA 1
ATOM 631 C C . HIS A 1 80 ? -7.594 40.188 16.516 1 96.38 80 HIS A C 1
ATOM 633 O O . HIS A 1 80 ? -7.523 39.375 15.578 1 96.38 80 HIS A O 1
ATOM 639 N N . ALA A 1 81 ? -8.562 41.062 16.594 1 94 81 ALA A N 1
ATOM 640 C CA . ALA A 1 81 ? -9.75 41.03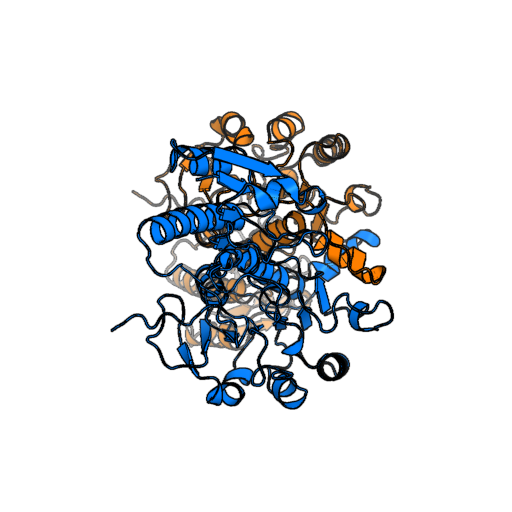1 15.734 1 94 81 ALA A CA 1
ATOM 641 C C . ALA A 1 81 ? -9.375 41.219 14.273 1 94 81 ALA A C 1
ATOM 643 O O . ALA A 1 81 ? -10.047 40.719 13.383 1 94 81 ALA A O 1
ATOM 644 N N . ALA A 1 82 ? -8.297 41.875 14.062 1 94.56 82 ALA A N 1
ATOM 645 C CA . ALA A 1 82 ? -7.902 42.156 12.695 1 94.56 82 ALA A CA 1
ATOM 646 C C . ALA A 1 82 ? -7.031 41.062 12.109 1 94.56 82 ALA A C 1
ATOM 648 O O . ALA A 1 82 ? -6.762 41.031 10.906 1 94.56 82 ALA A O 1
ATOM 649 N N . THR A 1 83 ? -6.582 40.156 12.898 1 96.94 83 THR A N 1
ATOM 650 C CA . THR A 1 83 ? -5.703 39.094 12.438 1 96.94 83 THR A CA 1
ATOM 651 C C . THR A 1 83 ? -6.48 38.062 11.625 1 96.94 83 THR A C 1
ATOM 653 O O . THR A 1 83 ? -7.484 37.5 12.094 1 96.94 83 THR A O 1
ATOM 656 N N . ARG A 1 84 ? -6.004 37.781 10.414 1 96.5 84 ARG A N 1
ATOM 657 C CA . ARG A 1 84 ? -6.602 36.75 9.594 1 96.5 84 ARG A CA 1
ATOM 658 C C . ARG A 1 84 ? -5.961 35.406 9.883 1 96.5 84 ARG A C 1
ATOM 660 O O . ARG A 1 84 ? -4.754 35.312 10.109 1 96.5 84 ARG A O 1
ATOM 667 N N . LEU A 1 85 ? -6.789 34.375 9.906 1 97.19 85 LEU A N 1
ATOM 668 C CA . LEU A 1 85 ? -6.336 33.031 10.258 1 97.19 85 LEU A CA 1
ATOM 669 C C . LEU A 1 85 ? -6.672 32.031 9.148 1 97.19 85 LEU A C 1
ATOM 671 O O . LEU A 1 85 ? -7.816 31.953 8.703 1 97.19 85 LEU A O 1
ATOM 675 N N . ALA A 1 86 ? -5.629 31.359 8.641 1 96.5 86 ALA A N 1
ATOM 676 C CA . ALA A 1 86 ? -5.832 30.266 7.695 1 96.5 86 ALA A CA 1
ATOM 677 C C . ALA A 1 86 ? -5.145 28.984 8.172 1 96.5 86 ALA A C 1
ATOM 679 O O . ALA A 1 86 ? -4.156 29.047 8.914 1 96.5 86 ALA A O 1
ATOM 680 N N . ASN A 1 87 ? -5.699 27.859 7.816 1 93.38 87 ASN A N 1
ATOM 681 C CA . ASN A 1 87 ? -5.066 26.609 8.195 1 93.38 87 ASN A CA 1
ATOM 682 C C . ASN A 1 87 ? -4.57 25.844 6.973 1 93.38 87 ASN A C 1
ATOM 684 O O . ASN A 1 87 ? -4.598 26.359 5.855 1 93.38 87 ASN A O 1
ATOM 688 N N . ALA A 1 88 ? -3.973 24.688 7.27 1 92.38 88 ALA A N 1
ATOM 689 C CA . ALA A 1 88 ? -3.277 23.969 6.203 1 92.38 88 ALA A CA 1
ATOM 690 C C . ALA A 1 88 ? -4.16 22.875 5.617 1 92.38 88 ALA A C 1
ATOM 692 O O . ALA A 1 88 ? -3.658 21.844 5.156 1 92.38 88 ALA A O 1
ATOM 693 N N . SER A 1 89 ? -5.43 23.094 5.613 1 85.75 89 SER A N 1
ATOM 694 C CA . SER A 1 89 ? -6.34 22.125 5.004 1 85.75 89 SER A CA 1
ATOM 695 C C . SER A 1 89 ? -5.973 21.859 3.549 1 85.75 89 SER A C 1
ATOM 697 O O . SER A 1 89 ? -5.652 22.781 2.805 1 85.75 89 SER A O 1
ATOM 699 N N . GLY A 1 90 ? -5.926 20.547 3.219 1 86.38 90 GLY A N 1
ATOM 700 C CA . GLY A 1 90 ? -5.59 20.156 1.856 1 86.38 90 GLY A CA 1
ATOM 701 C C . GLY A 1 90 ? -4.148 19.703 1.704 1 86.38 90 GLY A C 1
ATOM 702 O O . GLY A 1 90 ? -3.791 19.094 0.7 1 86.38 90 GLY A O 1
ATOM 703 N N . SER A 1 91 ? -3.334 19.969 2.676 1 89.75 91 SER A N 1
ATOM 704 C CA . SER A 1 91 ? -1.902 19.719 2.557 1 89.75 91 SER A CA 1
ATOM 705 C C . SER A 1 91 ? -1.578 18.25 2.816 1 89.75 91 SER A C 1
ATOM 707 O O . SER A 1 91 ? -0.533 17.75 2.393 1 89.75 91 SER A O 1
ATOM 709 N N . TYR A 1 92 ? -2.488 17.562 3.414 1 92.06 92 TYR A N 1
ATOM 710 C CA . TYR A 1 92 ? -2.084 16.297 4.016 1 92.06 92 TYR A CA 1
ATOM 711 C C . TYR A 1 92 ? -2.658 15.117 3.246 1 92.06 92 TYR A C 1
ATOM 713 O O . TYR A 1 92 ? -2.344 13.961 3.543 1 92.06 92 TYR A O 1
ATOM 721 N N . GLY A 1 93 ? -3.412 15.359 2.234 1 92.5 93 GLY A N 1
ATOM 722 C CA . GLY A 1 93 ? -4.168 14.336 1.53 1 92.5 93 GLY A CA 1
ATOM 723 C C . GLY A 1 93 ? -3.295 13.234 0.966 1 92.5 93 GLY A C 1
ATOM 724 O O . GLY A 1 93 ? -3.58 12.055 1.161 1 92.5 93 GLY A O 1
ATOM 725 N N . LYS A 1 94 ? -2.227 13.641 0.331 1 93.88 94 LYS A N 1
ATOM 726 C CA . LYS A 1 94 ? -1.36 12.664 -0.319 1 93.88 94 LYS A CA 1
ATOM 727 C C . LYS A 1 94 ? -0.678 11.766 0.709 1 93.88 94 LYS A C 1
ATOM 729 O O . LYS A 1 94 ? -0.629 10.539 0.54 1 93.88 94 LYS A O 1
ATOM 734 N N . ALA A 1 95 ? -0.191 12.375 1.774 1 94.56 95 ALA A N 1
ATOM 735 C CA . ALA A 1 95 ? 0.49 11.617 2.824 1 94.56 95 ALA A CA 1
ATOM 736 C C . ALA A 1 95 ? -0.467 10.648 3.512 1 94.56 95 ALA A C 1
ATOM 738 O O . ALA A 1 95 ? -0.132 9.484 3.717 1 94.56 95 ALA A O 1
ATOM 739 N N . ILE A 1 96 ? -1.642 11.125 3.826 1 96 96 ILE A N 1
ATOM 740 C CA . ILE A 1 96 ? -2.621 10.312 4.535 1 96 96 ILE A CA 1
ATOM 741 C C . ILE A 1 96 ? -3.098 9.18 3.635 1 96 96 ILE A C 1
ATOM 743 O O . ILE A 1 96 ? -3.324 8.062 4.105 1 96 96 ILE A O 1
ATOM 747 N N . ALA A 1 97 ? -3.24 9.445 2.375 1 96.56 97 ALA A N 1
ATOM 748 C CA . ALA A 1 97 ? -3.67 8.414 1.43 1 96.56 97 ALA A CA 1
ATOM 749 C C . ALA A 1 97 ? -2.672 7.266 1.383 1 96.56 97 ALA A C 1
ATOM 751 O O . ALA A 1 97 ? -3.062 6.094 1.433 1 96.56 97 ALA A O 1
ATOM 752 N N . GLU A 1 98 ? -1.381 7.598 1.31 1 96.62 98 GLU A N 1
ATOM 753 C CA . GLU A 1 98 ? -0.346 6.566 1.313 1 96.62 98 GLU A CA 1
ATOM 754 C C . GLU A 1 98 ? -0.412 5.723 2.584 1 96.62 98 GLU A C 1
ATOM 756 O O . GLU A 1 98 ? -0.366 4.492 2.521 1 96.62 98 GLU A O 1
ATOM 761 N N . HIS A 1 99 ? -0.534 6.426 3.641 1 97.31 99 HIS A N 1
ATOM 762 C CA . HIS A 1 99 ? -0.601 5.754 4.934 1 97.31 99 HIS A CA 1
ATOM 763 C C . HIS A 1 99 ? -1.819 4.84 5.016 1 97.31 99 HIS A C 1
ATOM 765 O O . HIS A 1 99 ? -1.712 3.695 5.457 1 97.31 99 HIS A O 1
ATOM 771 N N . THR A 1 100 ? -2.926 5.324 4.562 1 98.44 100 THR A N 1
ATOM 772 C CA . THR A 1 100 ? -4.188 4.59 4.625 1 98.44 100 THR A CA 1
ATOM 773 C C . THR A 1 100 ? -4.105 3.307 3.803 1 98.44 100 THR A C 1
ATOM 775 O O . THR A 1 100 ? -4.457 2.23 4.289 1 98.44 100 THR A O 1
ATOM 778 N N . ILE A 1 101 ? -3.602 3.373 2.613 1 98.44 101 ILE A N 1
ATOM 779 C CA . ILE A 1 101 ? -3.451 2.197 1.764 1 98.44 101 ILE A CA 1
ATOM 780 C C . ILE A 1 101 ? -2.473 1.219 2.408 1 98.44 101 ILE A C 1
ATOM 782 O O . ILE A 1 101 ? -2.691 0.005 2.383 1 98.44 101 ILE A O 1
ATOM 786 N N . GLY A 1 102 ? -1.421 1.76 2.982 1 98.19 102 GLY A N 1
ATOM 787 C CA . GLY A 1 102 ? -0.495 0.92 3.725 1 98.19 102 GLY A CA 1
ATOM 788 C C . GLY A 1 102 ? -1.158 0.154 4.855 1 98.19 102 GLY A C 1
ATOM 789 O O . GLY A 1 102 ? -0.886 -1.032 5.051 1 98.19 102 GLY A O 1
ATOM 790 N N . MET A 1 103 ? -2.014 0.836 5.566 1 98.38 103 MET A N 1
ATOM 791 C CA . MET A 1 103 ? -2.721 0.187 6.664 1 98.38 103 MET A CA 1
ATOM 792 C C . MET A 1 103 ? -3.627 -0.925 6.148 1 98.38 103 MET A C 1
ATOM 794 O O . MET A 1 103 ? -3.688 -2.006 6.738 1 98.38 103 MET A O 1
ATOM 798 N N . MET A 1 104 ? -4.348 -0.669 5.086 1 98.31 104 MET A N 1
ATOM 799 C CA . MET A 1 104 ? -5.207 -1.67 4.457 1 98.31 104 MET A CA 1
ATOM 800 C C . MET A 1 104 ? -4.414 -2.926 4.113 1 98.31 104 MET A C 1
ATOM 802 O O . MET A 1 104 ? -4.812 -4.035 4.469 1 98.31 104 MET A O 1
ATOM 806 N N . LEU A 1 105 ? -3.275 -2.721 3.516 1 97.56 105 LEU A N 1
ATOM 807 C CA . LEU A 1 105 ? -2.469 -3.842 3.047 1 97.56 105 LEU A CA 1
ATOM 808 C C . LEU A 1 105 ? -1.779 -4.539 4.215 1 97.56 105 LEU A C 1
ATOM 810 O O . LEU A 1 105 ? -1.586 -5.758 4.188 1 97.56 105 LEU A O 1
ATOM 814 N N . ALA A 1 106 ? -1.408 -3.77 5.23 1 97.56 106 ALA A N 1
ATOM 815 C CA . ALA A 1 106 ? -0.757 -4.352 6.398 1 97.56 106 ALA A CA 1
ATOM 816 C C . ALA A 1 106 ? -1.634 -5.426 7.039 1 97.56 106 ALA A C 1
ATOM 818 O O . ALA A 1 106 ? -1.132 -6.453 7.5 1 97.56 106 ALA A O 1
ATOM 819 N N . LEU A 1 107 ? -2.916 -5.207 7.012 1 97 107 LEU A N 1
ATOM 820 C CA . LEU A 1 107 ? -3.812 -6.188 7.617 1 97 107 LEU A CA 1
ATOM 821 C C . LEU A 1 107 ? -4.258 -7.223 6.594 1 97 107 LEU A C 1
ATOM 823 O O . LEU A 1 107 ? -4.188 -8.43 6.848 1 97 107 LEU A O 1
ATOM 827 N N . ASN A 1 108 ? -4.598 -6.805 5.41 1 94.44 108 ASN A N 1
ATOM 828 C CA . ASN A 1 108 ? -5.238 -7.707 4.457 1 94.44 108 ASN A CA 1
ATOM 829 C C . ASN A 1 108 ? -4.215 -8.578 3.734 1 94.44 108 ASN A C 1
ATOM 831 O O . ASN A 1 108 ? -4.578 -9.57 3.096 1 94.44 108 ASN A O 1
ATOM 835 N N . LYS A 1 109 ? -2.947 -8.18 3.785 1 95.44 109 LYS A N 1
ATOM 836 C CA . LYS A 1 109 ? -1.891 -9.055 3.291 1 95.44 109 LYS A CA 1
ATOM 837 C C . LYS A 1 109 ? -1.124 -9.695 4.445 1 95.44 109 LYS A C 1
ATOM 839 O O . LYS A 1 109 ? -0.066 -10.297 4.238 1 95.44 109 LYS A O 1
ATOM 844 N N . ASN A 1 110 ? -1.559 -9.5 5.652 1 95.94 110 ASN A N 1
ATOM 845 C CA . ASN A 1 110 ? -1.157 -10.211 6.859 1 95.94 110 ASN A CA 1
ATOM 846 C C . ASN A 1 110 ? 0.238 -9.797 7.316 1 95.94 110 ASN A C 1
ATOM 848 O O . ASN A 1 110 ? 0.962 -10.594 7.918 1 95.94 110 ASN A O 1
ATOM 852 N N . PHE A 1 111 ? 0.653 -8.594 6.992 1 97.44 111 PHE A N 1
ATOM 853 C CA . PHE A 1 111 ? 1.972 -8.133 7.414 1 97.44 111 PHE A CA 1
ATOM 854 C C . PHE A 1 111 ? 2.078 -8.117 8.938 1 97.44 111 PHE A C 1
ATOM 856 O O . PHE A 1 111 ? 3.139 -8.398 9.492 1 97.44 111 PHE A O 1
ATOM 863 N N . LYS A 1 112 ? 0.984 -7.68 9.609 1 97.19 112 LYS A N 1
ATOM 864 C CA . LYS A 1 112 ? 1.031 -7.711 11.07 1 97.19 112 LYS A CA 1
ATOM 865 C C . LYS A 1 112 ? 1.37 -9.109 11.578 1 97.19 112 LYS A C 1
ATOM 867 O O . LYS A 1 112 ? 2.221 -9.266 12.453 1 97.19 112 LYS A O 1
ATOM 872 N N . ASN A 1 113 ? 0.75 -10.148 11.008 1 96.5 113 ASN A N 1
ATOM 873 C CA . ASN A 1 113 ? 1.049 -11.531 11.367 1 96.5 113 ASN A CA 1
ATOM 874 C C . ASN A 1 113 ? 2.5 -11.891 11.055 1 96.5 113 ASN A C 1
ATOM 876 O O . ASN A 1 113 ? 3.174 -12.523 11.867 1 96.5 113 ASN A O 1
ATOM 880 N N . TYR A 1 114 ? 2.941 -11.508 9.93 1 97.56 114 TYR A N 1
ATOM 881 C CA . TYR A 1 114 ? 4.293 -11.875 9.516 1 97.56 114 TYR A CA 1
ATOM 882 C C . TYR A 1 114 ? 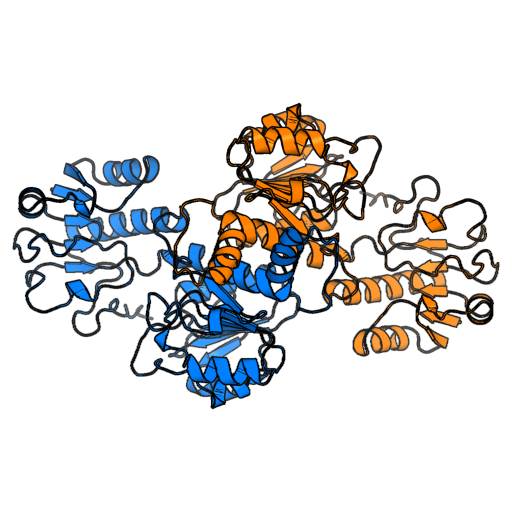5.332 -11.164 10.383 1 97.56 114 TYR A C 1
ATOM 884 O O . TYR A 1 114 ? 6.383 -11.727 10.688 1 97.56 114 TYR A O 1
ATOM 892 N N . ILE A 1 115 ? 5.074 -9.883 10.734 1 97.62 115 ILE A N 1
ATOM 893 C CA . ILE A 1 115 ? 5.965 -9.164 11.633 1 97.62 115 ILE A CA 1
ATOM 894 C C . ILE A 1 115 ? 6.023 -9.875 12.984 1 97.62 115 ILE A C 1
ATOM 896 O O . ILE A 1 115 ? 7.102 -10.031 13.562 1 97.62 115 ILE A O 1
ATOM 900 N N . ASN A 1 116 ? 4.922 -10.328 13.469 1 96.44 116 ASN A N 1
ATOM 901 C CA . ASN A 1 116 ? 4.902 -11.117 14.703 1 96.44 116 ASN A CA 1
ATOM 902 C C . ASN A 1 116 ? 5.652 -12.438 14.531 1 96.44 116 ASN A C 1
ATOM 904 O O . ASN A 1 116 ? 6.359 -12.867 15.438 1 96.44 116 ASN A O 1
ATOM 908 N N . ASN A 1 117 ? 5.48 -13.078 13.375 1 96.81 117 ASN A N 1
ATOM 909 C CA . ASN A 1 117 ? 6.188 -14.328 13.086 1 96.81 117 ASN A CA 1
ATOM 910 C C . ASN A 1 117 ? 7.699 -14.141 13.141 1 96.81 117 ASN A C 1
ATOM 912 O O . ASN A 1 117 ? 8.438 -15.07 13.477 1 96.81 117 ASN A O 1
ATOM 916 N N . MET A 1 118 ? 8.203 -12.961 12.727 1 97.31 118 MET A N 1
ATOM 917 C CA . MET A 1 118 ? 9.641 -12.703 12.734 1 97.31 118 MET A CA 1
ATOM 918 C C . MET A 1 118 ? 10.211 -12.836 14.141 1 97.31 118 MET A C 1
ATOM 920 O O . MET A 1 118 ? 11.328 -13.328 14.32 1 97.31 118 MET A O 1
ATOM 924 N N . HIS A 1 119 ? 9.406 -12.438 15.156 1 96.38 119 HIS A N 1
ATOM 925 C CA . HIS A 1 119 ? 9.844 -12.578 16.531 1 96.38 119 HIS A CA 1
ATOM 926 C C . HIS A 1 119 ? 10.031 -14.039 16.922 1 96.38 119 HIS A C 1
ATOM 928 O O . HIS A 1 119 ? 10.82 -14.359 17.812 1 96.38 119 HIS A O 1
ATOM 934 N N . GLU A 1 120 ? 9.359 -14.875 16.188 1 96.81 120 GLU A N 1
ATOM 935 C CA . GLU A 1 120 ? 9.414 -16.312 16.453 1 96.81 120 GLU A CA 1
ATOM 936 C C . GLU A 1 120 ? 10.297 -17.016 15.422 1 96.81 120 GLU A C 1
ATOM 938 O O . GLU A 1 120 ? 10.422 -18.25 15.445 1 96.81 120 GLU A O 1
ATOM 943 N N . HIS A 1 121 ? 10.945 -16.281 14.547 1 97.75 121 HIS A N 1
ATOM 944 C CA . HIS A 1 121 ? 11.75 -16.844 13.461 1 97.75 121 HIS A CA 1
ATOM 945 C C . HIS A 1 121 ? 10.984 -17.938 12.719 1 97.75 121 HIS A C 1
ATOM 947 O O . HIS A 1 121 ? 11.508 -19.031 12.5 1 97.75 121 HIS A O 1
ATOM 953 N N . SER A 1 122 ? 9.758 -17.578 12.367 1 96.69 122 SER A N 1
ATOM 954 C CA . SER A 1 122 ? 8.859 -18.578 11.805 1 96.69 122 SER A CA 1
ATOM 955 C C . SER A 1 122 ? 8.531 -18.266 10.352 1 96.69 122 SER A C 1
ATOM 957 O O . SER A 1 122 ? 8.039 -17.188 10.031 1 96.69 122 SER A O 1
ATOM 959 N N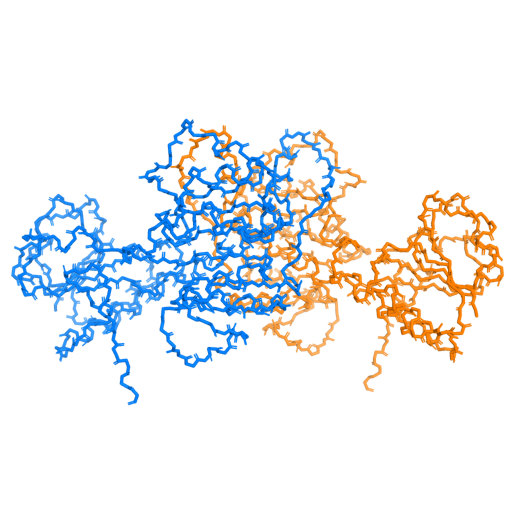 . TRP A 1 123 ? 8.844 -19.281 9.469 1 96.94 123 TRP A N 1
ATOM 960 C CA . TRP A 1 123 ? 8.516 -19.219 8.055 1 96.94 123 TRP A CA 1
ATOM 961 C C . TRP A 1 123 ? 7.164 -19.859 7.777 1 96.94 123 TRP A C 1
ATOM 963 O O . TRP A 1 123 ? 7.098 -20.969 7.246 1 96.94 123 TRP A O 1
ATOM 973 N N . LYS A 1 124 ? 6.059 -19.156 8.188 1 94.88 124 LYS A N 1
ATOM 974 C CA . LYS A 1 124 ? 4.699 -19.688 8.086 1 94.88 124 LYS A CA 1
ATOM 975 C C . LYS A 1 124 ? 3.785 -18.719 7.34 1 94.88 124 LYS A C 1
ATOM 977 O O . LYS A 1 124 ? 3.822 -17.5 7.582 1 94.88 124 LYS A O 1
ATOM 982 N N . SER A 1 125 ? 3.033 -19.281 6.461 1 93.19 125 SER A N 1
ATOM 983 C CA . SER A 1 125 ? 2.107 -18.469 5.68 1 93.19 125 SER A CA 1
ATOM 984 C C . SER A 1 125 ? 0.736 -18.391 6.344 1 93.19 125 SER A C 1
ATOM 986 O O . SER A 1 125 ? 0.406 -19.234 7.188 1 93.19 125 SER A O 1
ATOM 988 N N . TYR A 1 126 ? 0.012 -17.391 6.125 1 90.19 126 TYR A N 1
ATOM 989 C CA . TYR A 1 126 ? -1.352 -17.219 6.613 1 90.19 126 TYR A CA 1
ATOM 990 C C . TYR A 1 126 ? -2.346 -17.219 5.457 1 90.19 126 TYR A C 1
ATOM 992 O O . TYR A 1 126 ? -2.037 -16.734 4.363 1 90.19 126 TYR A O 1
ATOM 1000 N N . ARG A 1 127 ? -3.443 -17.938 5.945 1 80.25 127 ARG A N 1
ATOM 1001 C CA . ARG A 1 127 ? -4.539 -17.984 4.984 1 80.25 127 ARG A CA 1
ATOM 1002 C C . ARG A 1 127 ? -5.562 -16.891 5.27 1 80.25 127 ARG A C 1
ATOM 1004 O O . ARG A 1 127 ? -5.711 -16.453 6.414 1 80.25 127 ARG A O 1
ATOM 1011 N N . GLY A 1 128 ? -5.84 -15.945 4.492 1 82.81 128 GLY A N 1
ATOM 1012 C CA . GLY A 1 128 ? -6.844 -14.906 4.68 1 82.81 128 GLY A CA 1
ATOM 1013 C C . GLY A 1 128 ? -6.473 -13.586 4.031 1 82.81 128 GLY A C 1
ATOM 1014 O O . GLY A 1 128 ? -5.371 -13.445 3.498 1 82.81 128 GLY A O 1
ATOM 1015 N N . GLY A 1 129 ? -7.449 -12.766 4.188 1 89 129 GLY A N 1
ATOM 1016 C CA . GLY A 1 129 ? -7.277 -11.445 3.602 1 89 129 GLY A CA 1
ATOM 1017 C C . GLY A 1 129 ? -7.977 -11.289 2.266 1 89 129 GLY A C 1
ATOM 1018 O O . GLY A 1 129 ? -8.812 -12.117 1.895 1 89 129 GLY A O 1
ATOM 1019 N N . LYS A 1 130 ? -7.715 -10.188 1.729 1 92.12 130 LYS A N 1
ATOM 1020 C CA . LYS A 1 130 ? -8.359 -9.859 0.463 1 92.12 130 LYS A CA 1
ATOM 1021 C C . LYS A 1 130 ? -7.52 -8.875 -0.343 1 92.12 130 LYS A C 1
ATOM 1023 O O . LYS A 1 130 ? -6.785 -8.062 0.229 1 92.12 130 LYS A O 1
ATOM 1028 N N . GLU A 1 131 ? -7.605 -9.039 -1.615 1 95.69 131 GLU A N 1
ATOM 1029 C CA . GLU A 1 131 ? -6.973 -8.07 -2.502 1 95.69 131 GLU A CA 1
ATOM 1030 C C . GLU A 1 131 ? -7.824 -6.809 -2.633 1 95.69 131 GLU A C 1
ATOM 1032 O O . GLU A 1 131 ? -9.047 -6.859 -2.482 1 95.69 131 GLU A O 1
ATOM 1037 N N . ILE A 1 132 ? -7.141 -5.715 -2.834 1 97.56 132 ILE A N 1
ATOM 1038 C CA . ILE A 1 132 ? -7.852 -4.5 -3.217 1 97.56 132 ILE A CA 1
ATOM 1039 C C . ILE A 1 132 ? -8.43 -4.664 -4.621 1 97.56 132 ILE A C 1
ATOM 1041 O O . ILE A 1 132 ? -9.523 -4.172 -4.91 1 97.56 132 ILE A O 1
ATOM 1045 N N . TYR A 1 133 ? -7.699 -5.465 -5.418 1 96.06 133 TYR A N 1
ATOM 1046 C CA . TYR A 1 133 ? -8.164 -5.781 -6.762 1 96.06 133 TYR A CA 1
ATOM 1047 C C . TYR A 1 133 ? -9.578 -6.344 -6.734 1 96.06 133 TYR A C 1
ATOM 1049 O O . TYR A 1 133 ? -9.875 -7.258 -5.961 1 96.06 133 TYR A O 1
ATOM 1057 N N . HIS A 1 134 ? -10.508 -5.668 -7.434 1 94.81 134 HIS A N 1
ATOM 1058 C CA . HIS A 1 134 ? -11.891 -6.074 -7.66 1 94.81 134 HIS A CA 1
ATOM 1059 C C . HIS A 1 134 ? -12.711 -5.973 -6.375 1 94.81 134 HIS A C 1
ATOM 1061 O O . HIS A 1 134 ? -13.859 -6.426 -6.328 1 94.81 134 HIS A O 1
ATOM 1067 N N . SER A 1 135 ? -12.172 -5.402 -5.348 1 97.44 135 SER A N 1
ATOM 1068 C CA . SER A 1 135 ? -12.93 -5.125 -4.129 1 97.44 135 SER A CA 1
ATOM 1069 C C . SER A 1 135 ? -13.727 -3.83 -4.254 1 97.44 135 SER A C 1
ATOM 1071 O O . SER A 1 135 ? -13.484 -3.035 -5.164 1 97.44 135 SER A O 1
ATOM 1073 N N . THR A 1 136 ? -14.672 -3.719 -3.402 1 98.5 136 THR A N 1
ATOM 1074 C CA . THR A 1 136 ? -15.414 -2.471 -3.266 1 98.5 136 THR A CA 1
ATOM 1075 C C . THR A 1 136 ? -14.914 -1.671 -2.066 1 98.5 136 THR A C 1
ATOM 1077 O O . THR A 1 136 ? -14.961 -2.15 -0.932 1 98.5 136 THR A O 1
ATOM 1080 N N . VAL A 1 137 ? -14.461 -0.459 -2.365 1 98.75 137 VAL A N 1
ATOM 1081 C CA . VAL A 1 137 ? -13.961 0.423 -1.317 1 98.75 137 VAL A CA 1
ATOM 1082 C C . VAL A 1 137 ? -14.922 1.593 -1.123 1 98.75 137 VAL A C 1
ATOM 1084 O O . VAL A 1 137 ? -15.172 2.357 -2.057 1 98.75 137 VAL A O 1
ATOM 1087 N N . ILE A 1 138 ? -15.453 1.699 0.105 1 98.75 138 ILE A N 1
ATOM 1088 C CA . ILE A 1 138 ? -16.328 2.811 0.457 1 98.75 138 ILE A CA 1
ATOM 1089 C C . ILE A 1 138 ? -15.531 3.883 1.195 1 98.75 138 ILE A C 1
ATOM 1091 O O . ILE A 1 138 ? -14.922 3.609 2.23 1 98.75 138 ILE A O 1
ATOM 1095 N N . ILE A 1 139 ? -15.523 5.055 0.625 1 98.25 139 ILE A N 1
ATOM 1096 C CA . ILE A 1 139 ? -14.859 6.203 1.229 1 98.25 139 ILE A CA 1
ATOM 1097 C C . ILE A 1 139 ? -15.898 7.156 1.807 1 98.25 139 ILE A C 1
ATOM 1099 O O . ILE A 1 139 ? -16.656 7.789 1.062 1 98.25 139 ILE A O 1
ATOM 1103 N N . VAL A 1 140 ? -15.922 7.219 3.15 1 97.75 140 VAL A N 1
ATOM 1104 C CA . VAL A 1 140 ? -16.875 8.094 3.828 1 97.75 140 VAL A CA 1
ATOM 1105 C C . VAL A 1 140 ? -16.203 9.422 4.164 1 97.75 140 VAL A C 1
ATOM 1107 O O . VAL A 1 140 ? -15.406 9.508 5.098 1 97.75 140 VAL A O 1
ATOM 1110 N N . GLY A 1 141 ? -16.578 10.43 3.486 1 93.38 141 GLY A N 1
ATOM 1111 C CA . GLY A 1 141 ? -15.906 11.719 3.512 1 93.38 141 GLY A CA 1
ATOM 1112 C C . GLY A 1 141 ? -15.047 11.969 2.287 1 93.38 141 GLY A C 1
ATOM 1113 O O . GLY A 1 141 ? -13.938 11.438 2.182 1 93.38 141 GLY A O 1
ATOM 1114 N N . LEU A 1 142 ? -15.523 12.844 1.365 1 89.38 142 LEU A N 1
ATOM 1115 C CA . LEU A 1 142 ? -14.812 13.086 0.113 1 89.38 142 LEU A CA 1
ATOM 1116 C C . LEU A 1 142 ? -14.297 14.516 0.053 1 89.38 142 LEU A C 1
ATOM 1118 O O . LEU A 1 142 ? -14.656 15.273 -0.854 1 89.38 142 LEU A O 1
ATOM 1122 N N . GLY A 1 143 ? -13.477 14.875 1.01 1 84.56 143 GLY A N 1
ATOM 1123 C CA . GLY A 1 143 ? -12.672 16.078 0.915 1 84.56 143 GLY A CA 1
ATOM 1124 C C . GLY A 1 143 ? -11.344 15.859 0.224 1 84.56 143 GLY A C 1
ATOM 1125 O O . GLY A 1 143 ? -11.242 15.031 -0.683 1 84.56 143 GLY A O 1
ATOM 1126 N N . ASP A 1 144 ? -10.398 16.594 0.492 1 82.88 144 ASP A N 1
ATOM 1127 C CA . ASP A 1 144 ? -9.078 16.469 -0.104 1 82.88 144 ASP A CA 1
ATOM 1128 C C . ASP A 1 144 ? -8.508 15.062 0.126 1 82.88 144 ASP A C 1
ATOM 1130 O O . ASP A 1 144 ? -7.977 14.445 -0.796 1 82.88 144 ASP A O 1
ATOM 1134 N N . LEU A 1 145 ? -8.719 14.578 1.281 1 87.62 145 LEU A N 1
ATOM 1135 C CA . LEU A 1 145 ? -8.211 13.258 1.641 1 87.62 145 LEU A CA 1
ATOM 1136 C C . LEU A 1 145 ? -8.922 12.164 0.848 1 87.62 145 LEU A C 1
ATOM 1138 O O . LEU A 1 145 ? -8.273 11.281 0.278 1 87.62 145 LEU A O 1
ATOM 1142 N N . GLY A 1 146 ? -10.234 12.234 0.815 1 91.56 146 GLY A N 1
ATOM 1143 C CA . GLY A 1 146 ? -11.008 11.234 0.107 1 91.56 146 GLY A CA 1
ATOM 1144 C C . GLY A 1 146 ? -10.672 11.148 -1.37 1 91.56 146 GLY A C 1
ATOM 1145 O O . GLY A 1 146 ? -10.57 10.055 -1.928 1 91.56 146 GLY A O 1
ATOM 1146 N N . TYR A 1 147 ? -10.414 12.297 -1.943 1 91.19 147 TYR A N 1
ATOM 1147 C CA . TYR A 1 147 ? -10.102 12.336 -3.367 1 91.19 147 TYR A CA 1
ATOM 1148 C C . TYR A 1 147 ? -8.727 11.75 -3.639 1 91.19 147 TYR A C 1
ATOM 1150 O O . TYR A 1 147 ? -8.547 10.984 -4.59 1 91.19 147 TYR A O 1
ATOM 1158 N N . GLU A 1 148 ? -7.766 12.156 -2.83 1 93.81 148 GLU A N 1
ATOM 1159 C CA . GLU A 1 148 ? -6.414 11.625 -2.99 1 93.81 148 GLU A CA 1
ATOM 1160 C C . GLU A 1 148 ? -6.387 10.117 -2.799 1 93.81 148 GLU A C 1
ATOM 1162 O O . GLU A 1 148 ? -5.641 9.414 -3.48 1 93.81 148 GLU A O 1
ATOM 1167 N N . LEU A 1 149 ? -7.238 9.633 -1.935 1 96.25 149 LEU A N 1
ATOM 1168 C CA . LEU A 1 149 ? -7.359 8.203 -1.705 1 96.25 149 LEU A CA 1
ATOM 1169 C C . LEU A 1 149 ? -7.953 7.504 -2.924 1 96.25 149 LEU A C 1
ATOM 1171 O O . LEU A 1 149 ? -7.414 6.5 -3.395 1 96.25 149 LEU A O 1
ATOM 1175 N N . ALA A 1 150 ? -9.039 8.102 -3.436 1 96.31 150 ALA A N 1
ATOM 1176 C CA . ALA A 1 150 ? -9.719 7.516 -4.586 1 96.31 150 ALA A CA 1
ATOM 1177 C C . ALA A 1 150 ? -8.773 7.406 -5.781 1 96.31 150 ALA A C 1
ATOM 1179 O O . ALA A 1 150 ? -8.734 6.379 -6.457 1 96.31 150 ALA A O 1
ATOM 1180 N N . LYS A 1 151 ? -8.023 8.438 -5.992 1 95.56 151 LYS A N 1
ATOM 1181 C CA . LYS A 1 151 ? -7.074 8.484 -7.098 1 95.56 151 LYS A CA 1
ATOM 1182 C C . LYS A 1 151 ? -6.094 7.316 -7.027 1 95.56 151 LYS A C 1
ATOM 1184 O O . LYS A 1 151 ? -5.879 6.621 -8.016 1 95.56 151 LYS A O 1
ATOM 1189 N N . ARG A 1 152 ? -5.547 7.062 -5.938 1 97.38 152 ARG A N 1
ATOM 1190 C CA . ARG A 1 152 ? -4.547 6.012 -5.762 1 97.38 152 ARG A CA 1
ATOM 1191 C C . ARG A 1 152 ? -5.195 4.633 -5.77 1 97.38 152 ARG A C 1
ATOM 1193 O O . ARG A 1 152 ? -4.664 3.695 -6.371 1 97.38 152 ARG A O 1
ATOM 1200 N N . LEU A 1 153 ? -6.383 4.547 -5.184 1 97.88 153 LEU A N 1
ATOM 1201 C CA . LEU A 1 153 ? -7.078 3.268 -5.098 1 97.88 153 LEU A CA 1
ATOM 1202 C C . LEU A 1 153 ? -7.508 2.789 -6.48 1 97.88 153 LEU A C 1
ATOM 1204 O O . LEU A 1 153 ? -7.551 1.585 -6.742 1 97.88 153 LEU A O 1
ATOM 1208 N N . LYS A 1 154 ? -7.785 3.672 -7.344 1 96.31 154 LYS A N 1
ATOM 1209 C CA . LYS A 1 154 ? -8.234 3.316 -8.688 1 96.31 154 LYS A CA 1
ATOM 1210 C C . LYS A 1 154 ? -7.184 2.486 -9.414 1 96.31 154 LYS A C 1
ATOM 1212 O O . LYS A 1 154 ? -7.52 1.577 -10.172 1 96.31 154 LYS A O 1
ATOM 1217 N N . ALA A 1 155 ? -5.953 2.727 -9.164 1 95.69 155 ALA A N 1
ATOM 1218 C CA . ALA A 1 155 ? -4.859 2.016 -9.82 1 95.69 155 ALA A CA 1
ATOM 1219 C C . ALA A 1 155 ? -4.801 0.56 -9.367 1 95.69 155 ALA A C 1
ATOM 1221 O O . ALA A 1 155 ? -4.152 -0.271 -10.008 1 95.69 155 ALA A O 1
ATOM 1222 N N . PHE A 1 156 ? -5.441 0.265 -8.281 1 97.44 156 PHE A N 1
ATOM 1223 C CA . PHE A 1 156 ? -5.488 -1.106 -7.793 1 97.44 156 PHE A CA 1
ATOM 1224 C C . PHE A 1 156 ? -6.668 -1.859 -8.398 1 97.44 156 PHE A C 1
ATOM 1226 O O . PHE A 1 156 ? -6.926 -3.01 -8.039 1 97.44 156 PHE A O 1
ATOM 1233 N N . GLU A 1 157 ? -7.438 -1.173 -9.289 1 96.31 157 GLU A N 1
ATOM 1234 C CA . GLU A 1 157 ? -8.508 -1.786 -10.062 1 96.31 157 GLU A CA 1
ATOM 1235 C C . GLU A 1 157 ? -9.648 -2.25 -9.156 1 96.31 157 GLU A C 1
ATOM 1237 O O . GLU A 1 157 ? -10.164 -3.359 -9.32 1 96.31 157 GLU A O 1
ATOM 1242 N N . CYS A 1 158 ? -9.961 -1.411 -8.203 1 97.5 158 CYS A N 1
ATOM 1243 C CA . CYS A 1 158 ? -11.109 -1.644 -7.328 1 97.5 158 CYS A CA 1
ATOM 1244 C C . CYS A 1 158 ? -12.273 -0.736 -7.707 1 97.5 158 CYS A C 1
ATOM 1246 O O . CYS A 1 158 ? -12.148 0.102 -8.602 1 97.5 158 CYS A O 1
ATOM 1248 N N . LYS A 1 159 ? -13.438 -1.041 -7.156 1 97.94 159 LYS A N 1
ATOM 1249 C CA . LYS A 1 159 ? -14.602 -0.16 -7.246 1 97.94 159 LYS A CA 1
ATOM 1250 C C . LYS A 1 159 ? -14.641 0.817 -6.074 1 97.94 159 LYS A C 1
ATOM 1252 O O . LYS A 1 159 ? -14.594 0.405 -4.914 1 97.94 159 LYS A O 1
ATOM 1257 N N . THR A 1 160 ? -14.719 2.125 -6.398 1 98.12 160 THR A N 1
ATOM 1258 C CA . THR A 1 160 ? -14.75 3.137 -5.352 1 98.12 160 THR A CA 1
ATOM 1259 C C . THR A 1 160 ? -16.141 3.746 -5.23 1 98.12 160 THR A C 1
ATOM 1261 O O . THR A 1 160 ? -16.734 4.156 -6.23 1 98.12 160 THR A O 1
ATOM 1264 N N . ILE A 1 161 ? -16.672 3.766 -4.008 1 98 161 ILE A N 1
ATOM 1265 C CA . ILE A 1 161 ? -17.938 4.418 -3.689 1 98 161 ILE A CA 1
ATOM 1266 C C . ILE A 1 161 ? -17.703 5.535 -2.678 1 98 161 ILE A C 1
ATOM 1268 O O . ILE A 1 161 ? -17.156 5.301 -1.602 1 98 161 ILE A O 1
ATOM 1272 N N . GLY A 1 162 ? -18.062 6.727 -3.068 1 97.12 162 GLY A N 1
ATOM 1273 C CA . GLY A 1 162 ? -17.922 7.867 -2.176 1 97.12 162 GLY A CA 1
ATOM 1274 C C . GLY A 1 162 ? -19.219 8.219 -1.46 1 97.12 162 GLY A C 1
ATOM 1275 O O . GLY A 1 162 ? -20.297 8.086 -2.023 1 97.12 162 GLY A O 1
ATOM 1276 N N . ILE A 1 163 ? -19.078 8.625 -0.187 1 96.25 163 ILE A N 1
ATOM 1277 C CA . ILE A 1 163 ? -20.156 9.188 0.609 1 96.25 163 ILE A CA 1
ATOM 1278 C C . ILE A 1 163 ? -19.797 10.602 1.05 1 96.25 163 ILE A C 1
ATOM 1280 O O . ILE A 1 163 ? -18.734 10.828 1.619 1 96.25 163 ILE A O 1
ATOM 1284 N N . LYS A 1 164 ? -20.656 11.531 0.736 1 90.44 164 LYS A N 1
ATOM 1285 C CA . LYS A 1 164 ? -20.391 12.898 1.171 1 90.44 164 LYS A CA 1
ATOM 1286 C C . LYS A 1 164 ? -21.656 13.586 1.661 1 90.44 164 LYS A C 1
ATOM 1288 O O . LYS A 1 164 ? -22.75 13.008 1.584 1 90.44 164 LYS A O 1
ATOM 1293 N N . ARG A 1 165 ? -21.469 14.703 2.264 1 83.69 165 ARG A N 1
ATOM 1294 C CA . ARG A 1 165 ? -22.578 15.43 2.887 1 83.69 165 ARG A CA 1
ATOM 1295 C C . ARG A 1 165 ? -23.531 15.984 1.834 1 83.69 165 ARG A C 1
ATOM 1297 O O . ARG A 1 165 ? -24.75 15.891 1.978 1 83.69 165 ARG A O 1
ATOM 1304 N N . ASN A 1 166 ? -22.906 16.547 0.751 1 80.5 166 ASN A N 1
ATOM 1305 C CA . ASN A 1 166 ? -23.734 17.25 -0.227 1 80.5 166 ASN A CA 1
ATOM 1306 C C . ASN A 1 166 ? -23.641 16.594 -1.604 1 80.5 166 ASN A C 1
ATOM 1308 O O . ASN A 1 166 ? -22.625 15.977 -1.938 1 80.5 166 ASN A O 1
ATOM 1312 N N . VAL A 1 167 ? -24.594 16.781 -2.35 1 76.12 167 VAL A N 1
ATOM 1313 C CA . VAL A 1 167 ? -24.656 16.25 -3.711 1 76.12 167 VAL A CA 1
ATOM 1314 C C . VAL A 1 167 ? -23.672 17.016 -4.602 1 76.12 167 VAL A C 1
ATOM 1316 O O . VAL A 1 167 ? -23.562 18.234 -4.504 1 76.12 167 VAL A O 1
ATOM 1319 N N . SER A 1 168 ? -22.922 16.438 -5.316 1 79.19 168 SER A N 1
ATOM 1320 C CA . SER A 1 168 ? -22 17.016 -6.301 1 79.19 168 SER A CA 1
ATOM 1321 C C . SER A 1 168 ? -21.797 16.062 -7.477 1 79.19 168 SER A C 1
ATOM 1323 O O . SER A 1 168 ? -22.219 14.906 -7.43 1 79.19 168 SER A O 1
ATOM 1325 N N . PRO A 1 169 ? -21.312 16.656 -8.531 1 83.06 169 PRO A N 1
ATOM 1326 C CA . PRO A 1 169 ? -20.922 15.727 -9.594 1 83.06 169 PRO A CA 1
ATOM 1327 C C . PRO A 1 169 ? -19.938 14.664 -9.125 1 83.06 169 PRO A C 1
ATOM 1329 O O . PRO A 1 169 ? -19.172 14.898 -8.188 1 83.06 169 PRO A O 1
ATOM 1332 N N . ILE A 1 170 ? -20 13.578 -9.773 1 84.81 170 ILE A N 1
ATOM 1333 C CA . ILE A 1 170 ? -19.125 12.469 -9.414 1 84.81 170 ILE A CA 1
ATOM 1334 C C . ILE A 1 170 ? -17.688 12.805 -9.812 1 84.81 170 ILE A C 1
ATOM 1336 O O . ILE A 1 170 ? -17.406 13.086 -10.977 1 84.81 170 ILE A O 1
ATOM 1340 N N . PRO A 1 171 ? -16.812 12.766 -8.938 1 86.38 171 PRO A N 1
ATOM 1341 C CA . PRO A 1 171 ? -15.414 13.031 -9.273 1 86.38 171 PRO A CA 1
ATOM 1342 C C . PRO A 1 171 ? -14.797 11.93 -10.125 1 86.38 171 PRO A C 1
ATOM 1344 O O . PRO A 1 171 ? -15.305 10.805 -10.164 1 86.38 171 PRO A O 1
ATOM 1347 N N . ARG A 1 172 ? -13.742 12.117 -10.953 1 84.75 172 ARG A N 1
ATOM 1348 C CA . ARG A 1 172 ? -13.125 11.227 -11.938 1 84.75 172 ARG A CA 1
ATOM 1349 C C . ARG A 1 172 ? -12.758 9.891 -11.305 1 84.75 172 ARG A C 1
ATOM 1351 O O . ARG A 1 172 ? -12.93 8.836 -11.922 1 84.75 172 ARG A O 1
ATOM 1358 N N . ASP A 1 173 ? -12.305 9.727 -10.055 1 91.88 173 ASP A N 1
ATOM 1359 C CA . ASP A 1 173 ? -11.766 8.516 -9.445 1 91.88 173 ASP A CA 1
ATOM 1360 C C . ASP A 1 173 ? -12.781 7.883 -8.492 1 91.88 173 ASP A C 1
ATOM 1362 O O . ASP A 1 173 ? -12.438 7 -7.711 1 91.88 173 ASP A O 1
ATOM 1366 N N . ILE A 1 174 ? -14.039 8.289 -8.68 1 95.5 174 ILE A N 1
ATOM 1367 C CA . ILE A 1 174 ? -15.148 7.727 -7.914 1 95.5 174 ILE A CA 1
ATOM 1368 C C . ILE A 1 174 ? -16.156 7.078 -8.859 1 95.5 174 ILE A C 1
ATOM 1370 O O . ILE A 1 174 ? -16.625 7.715 -9.812 1 95.5 174 ILE A O 1
ATOM 1374 N N . ASP A 1 175 ? -16.484 5.824 -8.633 1 96.88 175 ASP A N 1
ATOM 1375 C CA . ASP A 1 175 ? -17.391 5.102 -9.523 1 96.88 175 ASP A CA 1
ATOM 1376 C C . ASP A 1 175 ? -18.844 5.398 -9.188 1 96.88 175 ASP A C 1
ATOM 1378 O O . ASP A 1 175 ? -19.688 5.484 -10.086 1 96.88 175 ASP A O 1
ATOM 1382 N N . GLU A 1 176 ? -19.172 5.504 -7.914 1 96.81 176 GLU A N 1
ATOM 1383 C CA . GLU A 1 176 ? -20.5 5.855 -7.418 1 96.81 176 GLU A CA 1
ATOM 1384 C C . GLU A 1 176 ? -20.422 6.875 -6.285 1 96.81 176 GLU A C 1
ATOM 1386 O O . GLU A 1 176 ? -19.469 6.859 -5.5 1 96.81 176 GLU A O 1
ATOM 1391 N N . LEU A 1 177 ? -21.359 7.723 -6.219 1 96.5 177 LEU A N 1
ATOM 1392 C CA . LEU A 1 177 ? -21.406 8.773 -5.207 1 96.5 177 LEU A CA 1
ATOM 1393 C C . LEU A 1 177 ? -22.781 8.836 -4.551 1 96.5 177 LEU A C 1
ATOM 1395 O O . LEU A 1 177 ? -23.812 8.812 -5.238 1 96.5 177 LEU A O 1
ATOM 1399 N N . TYR A 1 178 ? -22.781 8.867 -3.219 1 96.19 178 TYR A N 1
ATOM 1400 C CA . TYR A 1 178 ? -24.016 8.977 -2.447 1 96.19 178 TYR A CA 1
ATOM 1401 C C . TYR A 1 178 ? -23.875 10.008 -1.331 1 96.19 178 TYR A C 1
ATOM 1403 O O . TYR A 1 178 ? -22.766 10.438 -1.015 1 96.19 178 TYR A O 1
ATOM 1411 N N . THR A 1 179 ? -25 10.367 -0.781 1 94.31 179 THR A N 1
ATOM 1412 C CA . THR A 1 179 ? -24.984 11.25 0.382 1 94.31 179 THR A CA 1
ATOM 1413 C C . THR A 1 179 ? -25.062 10.438 1.674 1 94.31 179 THR A C 1
ATOM 1415 O O . THR A 1 179 ? -25.328 9.234 1.646 1 94.31 179 THR A O 1
ATOM 1418 N N . ILE A 1 180 ? -24.828 11.07 2.771 1 93.06 180 ILE A N 1
ATOM 1419 C CA . ILE A 1 180 ? -24.641 10.422 4.066 1 93.06 180 ILE A CA 1
ATOM 1420 C C . ILE A 1 180 ? -25.938 9.719 4.484 1 93.06 180 ILE A C 1
ATOM 1422 O O . ILE A 1 180 ? -25.906 8.742 5.23 1 93.06 180 ILE A O 1
ATOM 1426 N N . ASP A 1 181 ? -27.047 10.148 4.012 1 93.69 181 ASP A N 1
ATOM 1427 C CA . ASP A 1 181 ? -28.328 9.539 4.348 1 93.69 181 ASP A CA 1
ATOM 1428 C C . ASP A 1 181 ? -28.438 8.125 3.783 1 93.69 181 ASP A C 1
ATOM 1430 O O . ASP A 1 181 ? -29.266 7.332 4.23 1 93.69 181 ASP A O 1
ATOM 1434 N N . LYS A 1 182 ? -27.562 7.762 2.84 1 96.88 182 LYS A N 1
ATOM 1435 C CA . LYS A 1 182 ? -27.594 6.445 2.207 1 96.88 182 LYS A CA 1
ATOM 1436 C C . LYS A 1 182 ? -26.516 5.535 2.795 1 96.88 182 LYS A C 1
ATOM 1438 O O . LYS A 1 182 ? -26.344 4.402 2.344 1 96.88 182 LYS A O 1
ATOM 1443 N N . LEU A 1 183 ? -25.828 5.965 3.764 1 97.56 183 LEU A N 1
ATOM 1444 C CA . LEU A 1 183 ? -24.703 5.238 4.324 1 97.56 183 LEU A CA 1
ATOM 1445 C C . LEU A 1 183 ? -25.109 3.824 4.727 1 97.56 183 LEU A C 1
ATOM 1447 O O . LEU A 1 183 ? -24.438 2.855 4.355 1 97.56 183 LEU A O 1
ATOM 1451 N N . GLU A 1 184 ? -26.219 3.68 5.402 1 98.12 184 GLU A N 1
ATOM 1452 C CA . GLU A 1 184 ? -26.641 2.383 5.91 1 98.12 184 GLU A CA 1
ATOM 1453 C C . GLU A 1 184 ? -26.984 1.428 4.77 1 98.12 184 GLU A C 1
ATOM 1455 O O . GLU A 1 184 ? -26.781 0.217 4.883 1 98.12 184 GLU A O 1
ATOM 1460 N N . GLU A 1 185 ? -27.438 1.943 3.676 1 98.12 185 GLU A N 1
ATOM 1461 C CA . GLU A 1 185 ? -27.766 1.144 2.496 1 98.12 185 GLU A CA 1
ATOM 1462 C C . GLU A 1 185 ? -26.484 0.661 1.8 1 98.12 185 GLU A C 1
ATOM 1464 O O . GLU A 1 185 ? -26.484 -0.41 1.189 1 98.12 185 GLU A O 1
ATOM 1469 N N . ILE A 1 186 ? -25.453 1.396 1.928 1 98.44 186 ILE A N 1
ATOM 1470 C CA . ILE A 1 186 ? -24.25 1.175 1.118 1 98.44 186 ILE A CA 1
ATOM 1471 C C . ILE A 1 186 ? -23.25 0.323 1.896 1 98.44 186 ILE A C 1
ATOM 1473 O O . ILE A 1 186 ? -22.516 -0.469 1.31 1 98.44 186 ILE A O 1
ATOM 1477 N N . LEU A 1 187 ? -23.234 0.373 3.203 1 98.69 187 LEU A N 1
ATOM 1478 C CA . LEU A 1 187 ? -22.234 -0.247 4.074 1 98.69 187 LEU A CA 1
ATOM 1479 C C . LEU A 1 187 ? -22.125 -1.741 3.793 1 98.69 187 LEU A C 1
ATOM 1481 O O . LEU A 1 187 ? -21.016 -2.277 3.697 1 98.69 187 LEU A O 1
ATOM 1485 N N . PRO A 1 188 ? -23.25 -2.447 3.516 1 98.69 188 PRO A N 1
ATOM 1486 C CA . PRO A 1 188 ? -23.172 -3.898 3.332 1 98.69 188 PRO A CA 1
ATOM 1487 C C . PRO A 1 188 ? -22.469 -4.289 2.037 1 98.69 188 PRO A C 1
ATOM 1489 O O . PRO A 1 188 ? -22.156 -5.469 1.828 1 98.69 188 PRO A O 1
ATOM 1492 N N . HIS A 1 189 ? -22.141 -3.363 1.239 1 98.06 189 HIS A N 1
ATOM 1493 C CA . HIS A 1 189 ? -21.562 -3.676 -0.061 1 98.06 189 HIS A CA 1
ATOM 1494 C C . HIS A 1 189 ? -20.047 -3.514 -0.039 1 98.06 189 HIS A C 1
ATOM 1496 O O . HIS A 1 189 ? -19.359 -3.908 -0.986 1 98.06 189 HIS A O 1
ATOM 1502 N N . GLY A 1 190 ? -19.531 -2.951 1.017 1 98.62 190 GLY A N 1
ATOM 1503 C CA . GLY A 1 190 ? -18.125 -2.6 1.054 1 98.62 190 GLY A CA 1
ATOM 1504 C C . GLY A 1 190 ? -17.234 -3.729 1.552 1 98.62 190 GLY A C 1
ATOM 1505 O O . GLY A 1 190 ? -17.594 -4.418 2.514 1 98.62 190 GLY A O 1
ATOM 1506 N N . ASP A 1 191 ? -16.156 -3.977 0.86 1 98.5 191 ASP A N 1
ATOM 1507 C CA . ASP A 1 191 ? -15.094 -4.84 1.372 1 98.5 191 ASP A CA 1
ATOM 1508 C C . ASP A 1 191 ? -14.148 -4.066 2.287 1 98.5 191 ASP A C 1
ATOM 1510 O O . ASP A 1 191 ? -13.578 -4.633 3.221 1 98.5 191 ASP A O 1
ATOM 1514 N N . PHE A 1 192 ? -13.953 -2.824 1.945 1 98.81 192 PHE A N 1
ATOM 1515 C CA . PHE A 1 192 ? -13.211 -1.849 2.73 1 98.81 192 PHE A CA 1
ATOM 1516 C C . PHE A 1 192 ? -14.047 -0.604 2.99 1 98.81 192 PHE A C 1
ATOM 1518 O O . PHE A 1 192 ? -14.688 -0.08 2.078 1 98.81 192 PHE A O 1
ATOM 1525 N N . ILE A 1 193 ? -14.086 -0.148 4.246 1 98.88 193 ILE A N 1
ATOM 1526 C CA . ILE A 1 193 ? -14.75 1.101 4.609 1 98.88 193 ILE A CA 1
ATOM 1527 C C . ILE A 1 193 ? -13.742 2.047 5.258 1 98.88 193 ILE A C 1
ATOM 1529 O O . ILE A 1 193 ? -13.125 1.708 6.273 1 98.88 193 ILE A O 1
ATOM 1533 N N . ILE A 1 194 ? -13.562 3.193 4.648 1 98.81 194 ILE A N 1
ATOM 1534 C CA . ILE A 1 194 ? -12.578 4.156 5.133 1 98.81 194 ILE A CA 1
ATOM 1535 C C . ILE A 1 194 ? -13.281 5.426 5.594 1 98.81 194 ILE A C 1
ATOM 1537 O O . ILE A 1 194 ? -13.938 6.109 4.801 1 98.81 194 ILE A O 1
ATOM 1541 N N . SER A 1 195 ? -13.125 5.742 6.832 1 98.25 195 SER A N 1
ATOM 1542 C CA . SER A 1 195 ? -13.656 6.977 7.395 1 98.25 195 SER A CA 1
ATOM 1543 C C . SER A 1 195 ? -12.641 8.109 7.309 1 98.25 195 SER A C 1
ATOM 1545 O O . SER A 1 195 ? -11.562 8.031 7.91 1 98.25 195 SER A O 1
ATOM 1547 N N . CYS A 1 196 ? -12.977 9.125 6.598 1 95 196 CYS A N 1
ATOM 1548 C CA . CYS A 1 196 ? -12.172 10.328 6.441 1 95 196 CYS A CA 1
ATOM 1549 C C . CYS A 1 196 ? -12.906 11.555 6.988 1 95 196 CYS A C 1
ATOM 1551 O O . CYS A 1 196 ? -12.742 12.656 6.469 1 95 196 CYS A O 1
ATOM 1553 N N . LEU A 1 197 ? -13.641 11.414 8.031 1 91.44 197 LEU A N 1
ATOM 1554 C CA . LEU A 1 197 ? -14.594 12.43 8.461 1 91.44 197 LEU A CA 1
ATOM 1555 C C . LEU A 1 197 ? -13.969 13.375 9.469 1 91.44 197 LEU A C 1
ATOM 1557 O O . LEU A 1 197 ? -13.211 12.945 10.344 1 91.44 197 LEU A O 1
ATOM 1561 N N . PRO A 1 198 ? -14.328 14.609 9.344 1 84.25 198 PRO A N 1
ATOM 1562 C CA . PRO A 1 198 ? -14.008 15.539 10.43 1 84.25 198 PRO A CA 1
ATOM 1563 C C . PRO A 1 198 ? -14.914 15.367 11.648 1 84.25 198 PRO A C 1
ATOM 1565 O O . PRO A 1 198 ? -15.875 14.602 11.602 1 84.25 198 PRO A O 1
ATOM 1568 N N . GLN A 1 199 ? -14.555 16.016 12.664 1 85.19 199 GLN A N 1
ATOM 1569 C CA . GLN A 1 199 ? -15.422 15.992 13.844 1 85.19 199 GLN A CA 1
ATOM 1570 C C . GLN A 1 199 ? -16.531 17.031 13.742 1 85.19 199 GLN A C 1
ATOM 1572 O O . GLN A 1 199 ? -16.266 18.203 13.445 1 85.19 199 GLN A O 1
ATOM 1577 N N . SER A 1 200 ? -17.688 16.641 13.844 1 82.75 200 SER A N 1
ATOM 1578 C CA . SER A 1 200 ? -18.891 17.453 13.953 1 82.75 200 SER A CA 1
ATOM 1579 C C . SER A 1 200 ? -19.969 16.75 14.773 1 82.75 200 SER A C 1
ATOM 1581 O O . SER A 1 200 ? -19.828 15.578 15.133 1 82.75 200 SER A O 1
ATOM 1583 N N . THR A 1 201 ? -20.984 17.516 15.055 1 86.5 201 THR A N 1
ATOM 1584 C CA . THR A 1 201 ? -22.094 16.906 15.797 1 86.5 201 THR A CA 1
ATOM 1585 C C . THR A 1 201 ? -22.703 15.742 15.008 1 86.5 201 THR A C 1
ATOM 1587 O O . THR A 1 201 ? -23.156 14.758 15.594 1 86.5 201 THR A O 1
ATOM 1590 N N . GLU A 1 202 ? -22.578 15.805 13.766 1 87.62 202 GLU A N 1
ATOM 1591 C CA . GLU A 1 202 ? -23.188 14.805 12.891 1 87.62 202 GLU A CA 1
ATOM 1592 C C . GLU A 1 202 ? -22.281 13.594 12.719 1 87.62 202 GLU A C 1
ATOM 1594 O O . GLU A 1 202 ? -22.734 12.523 12.305 1 87.62 202 GLU A O 1
ATOM 1599 N N . THR A 1 203 ? -21 13.734 13.047 1 92.06 203 THR A N 1
ATOM 1600 C CA . THR A 1 203 ? -20.094 12.656 12.719 1 92.06 203 THR A CA 1
ATOM 1601 C C . THR A 1 203 ? -19.672 11.898 13.977 1 92.06 203 THR A C 1
ATOM 1603 O O . THR A 1 203 ? -19.125 10.797 13.898 1 92.06 203 THR A O 1
ATOM 1606 N N . ILE A 1 204 ? -19.969 12.5 15.117 1 95.25 204 ILE A N 1
ATOM 1607 C CA . ILE A 1 204 ? -19.594 11.859 16.375 1 95.25 204 ILE A CA 1
ATOM 1608 C C . ILE A 1 204 ? -20.344 10.539 16.531 1 95.25 204 ILE A C 1
ATOM 1610 O O . ILE A 1 204 ? -21.562 10.5 16.422 1 95.25 204 ILE A O 1
ATOM 1614 N N . ASN A 1 205 ? -19.625 9.453 16.672 1 97.44 205 ASN A N 1
ATOM 1615 C CA . ASN A 1 205 ? -20.141 8.102 16.875 1 97.44 205 ASN A CA 1
ATOM 1616 C C . ASN A 1 205 ? -20.969 7.641 15.688 1 97.44 205 ASN A C 1
ATOM 1618 O O . ASN A 1 205 ? -21.938 6.887 15.852 1 97.44 205 ASN A O 1
ATOM 1622 N N . LEU A 1 206 ? -20.625 8.195 14.57 1 97.31 206 LEU A N 1
ATOM 1623 C CA . LEU A 1 206 ? -21.297 7.766 13.352 1 97.31 206 LEU A CA 1
ATOM 1624 C C . LEU A 1 206 ? -21.188 6.254 13.172 1 97.31 206 LEU A C 1
ATOM 1626 O O . LEU A 1 206 ? -22.141 5.602 12.758 1 97.31 206 LEU A O 1
ATOM 1630 N N . PHE A 1 207 ? -20.062 5.715 13.414 1 98.69 207 PHE A N 1
ATOM 1631 C CA . PHE A 1 207 ? -19.859 4.273 13.367 1 98.69 207 PHE A CA 1
ATOM 1632 C C . PHE A 1 207 ? -20.047 3.646 14.742 1 98.69 207 PHE A C 1
ATOM 1634 O O . PHE A 1 207 ? -19.062 3.426 15.469 1 98.69 207 PHE A O 1
ATOM 1641 N N . ASN A 1 208 ? -21.266 3.424 15.047 1 98.56 208 ASN A N 1
ATOM 1642 C CA . ASN A 1 208 ? -21.688 2.73 16.266 1 98.56 208 ASN A CA 1
ATOM 1643 C C . ASN A 1 208 ? -21.938 1.248 16 1 98.56 208 ASN A C 1
ATOM 1645 O O . ASN A 1 208 ? -21.719 0.762 14.891 1 98.56 208 ASN A O 1
ATOM 1649 N N . LYS A 1 209 ? -22.375 0.569 17 1 98.5 209 LYS A N 1
ATOM 1650 C CA . LYS A 1 209 ? -22.562 -0.877 16.922 1 98.5 209 LYS A CA 1
ATOM 1651 C C . LYS A 1 209 ? -23.469 -1.249 15.742 1 98.5 209 LYS A C 1
ATOM 1653 O O . LYS A 1 209 ? -23.156 -2.152 14.969 1 98.5 209 LYS A O 1
ATOM 1658 N N . LYS A 1 210 ? -24.547 -0.541 15.57 1 98.5 210 LYS A N 1
ATOM 1659 C CA . LYS A 1 210 ? -25.516 -0.806 14.508 1 98.5 210 LYS A CA 1
ATOM 1660 C C . LYS A 1 210 ? -24.844 -0.75 13.141 1 98.5 210 LYS A C 1
ATOM 1662 O O . LYS A 1 210 ? -24.922 -1.704 12.359 1 98.5 210 LYS A O 1
ATOM 1667 N N . ARG A 1 211 ? -24.141 0.304 12.859 1 98.75 211 ARG A N 1
ATOM 1668 C CA . ARG A 1 211 ? -23.562 0.511 11.539 1 98.75 211 ARG A CA 1
ATOM 1669 C C . ARG A 1 211 ? -22.359 -0.401 11.32 1 98.75 211 ARG A C 1
ATOM 1671 O O . ARG A 1 211 ? -22.125 -0.862 10.203 1 98.75 211 ARG A O 1
ATOM 1678 N N . LEU A 1 212 ? -21.625 -0.678 12.305 1 98.81 212 LEU A N 1
ATOM 1679 C CA . LEU A 1 212 ? -20.516 -1.62 12.195 1 98.81 212 LEU A CA 1
ATOM 1680 C C . LEU A 1 212 ? -21.016 -3.014 11.836 1 98.81 212 LEU A C 1
ATOM 1682 O O . LEU A 1 212 ? -20.406 -3.707 11.016 1 98.81 212 LEU A O 1
ATOM 1686 N N . LEU A 1 213 ? -22.125 -3.379 12.383 1 98.69 213 LEU A N 1
ATOM 1687 C CA . LEU A 1 213 ? -22.688 -4.703 12.148 1 98.69 213 LEU A CA 1
ATOM 1688 C C . LEU A 1 213 ? -23.312 -4.789 10.758 1 98.69 213 LEU A C 1
ATOM 1690 O O . LEU A 1 213 ? -23.578 -5.883 10.258 1 98.69 213 LEU A O 1
ATOM 1694 N N . MET A 1 214 ? -23.609 -3.676 10.195 1 98.69 214 MET A N 1
ATOM 1695 C CA . MET A 1 214 ? -24.172 -3.648 8.852 1 98.69 214 MET A CA 1
ATOM 1696 C C . MET A 1 214 ? -23.109 -3.957 7.805 1 98.69 214 MET A C 1
ATOM 1698 O O . MET A 1 214 ? -23.438 -4.277 6.66 1 98.69 214 MET A O 1
ATOM 1702 N N . MET A 1 215 ? -21.844 -3.783 8.164 1 98.69 215 MET A N 1
ATOM 1703 C CA . MET A 1 215 ? -20.766 -4.086 7.238 1 98.69 215 MET A CA 1
ATOM 1704 C C . MET A 1 215 ? -20.625 -5.59 7.027 1 98.69 215 MET A C 1
ATOM 1706 O O . MET A 1 215 ? -21.125 -6.379 7.832 1 98.69 215 MET A O 1
ATOM 1710 N N . LYS A 1 216 ? -19.969 -5.996 5.926 1 98.38 216 LYS A N 1
ATOM 1711 C CA . LYS A 1 216 ? -19.672 -7.41 5.719 1 98.38 216 LYS A CA 1
ATOM 1712 C C . LYS A 1 216 ? -18.875 -7.98 6.891 1 98.38 216 LYS A C 1
ATOM 1714 O O . LYS A 1 216 ? -18.016 -7.301 7.461 1 98.38 216 LYS A O 1
ATOM 1719 N N . SER A 1 217 ? -19.062 -9.219 7.199 1 97.56 217 SER A N 1
ATOM 1720 C CA . SER A 1 217 ? -18.375 -9.867 8.312 1 97.56 217 SER A CA 1
ATOM 1721 C C . SER A 1 217 ? -16.875 -9.945 8.062 1 97.56 217 SER A C 1
ATOM 1723 O O . SER A 1 217 ? -16.094 -10.102 9.008 1 97.56 217 SER A O 1
ATOM 1725 N N . ASP A 1 218 ? -16.469 -9.82 6.809 1 96.94 218 ASP A N 1
ATOM 1726 C CA . ASP A 1 218 ? -15.055 -9.914 6.48 1 96.94 218 ASP A CA 1
ATOM 1727 C C . ASP A 1 218 ? -14.523 -8.57 5.973 1 96.94 218 ASP A C 1
ATOM 1729 O O . ASP A 1 218 ? -13.484 -8.523 5.312 1 96.94 218 ASP A O 1
ATOM 1733 N N . ALA A 1 219 ? -15.242 -7.453 6.258 1 98.44 219 ALA A N 1
ATOM 1734 C CA . ALA A 1 219 ? -14.82 -6.117 5.84 1 98.44 219 ALA A CA 1
ATOM 1735 C C . ALA A 1 219 ? -13.695 -5.598 6.73 1 98.44 219 ALA A C 1
ATOM 1737 O O . ALA A 1 219 ? -13.555 -6.02 7.879 1 98.44 219 ALA A O 1
ATOM 1738 N N . LEU A 1 220 ? -12.875 -4.812 6.16 1 98.75 220 LEU A N 1
ATOM 1739 C CA . LEU A 1 220 ? -11.906 -4.047 6.93 1 98.75 220 LEU A CA 1
ATOM 1740 C C . LEU A 1 220 ? -12.375 -2.611 7.129 1 98.75 220 LEU A C 1
ATOM 1742 O O . LEU A 1 220 ? -12.773 -1.945 6.168 1 98.75 220 LEU A O 1
ATOM 1746 N N . PHE A 1 221 ? -12.352 -2.182 8.383 1 98.88 221 PHE A N 1
ATOM 1747 C CA . PHE A 1 221 ? -12.695 -0.802 8.695 1 98.88 221 PHE A CA 1
ATOM 1748 C C . PHE A 1 221 ? -11.445 0.016 8.992 1 98.88 221 PHE A C 1
ATOM 1750 O O . PHE A 1 221 ? -10.586 -0.411 9.766 1 98.88 221 PHE A O 1
ATOM 1757 N N . VAL A 1 222 ? -11.336 1.188 8.344 1 98.88 222 VAL A N 1
ATOM 1758 C CA . VAL A 1 222 ? -10.18 2.062 8.531 1 98.88 222 VAL A CA 1
ATOM 1759 C C . VAL A 1 222 ? -10.648 3.455 8.945 1 98.88 222 VAL A C 1
ATOM 1761 O O . VAL A 1 222 ? -11.578 4.008 8.344 1 98.88 222 VAL A O 1
ATOM 1764 N N . ASN A 1 223 ? -10.023 4.047 9.977 1 98.62 223 ASN A N 1
ATOM 1765 C CA . ASN A 1 223 ? -10.328 5.418 10.375 1 98.62 223 ASN A CA 1
ATOM 1766 C C . ASN A 1 223 ? -9.078 6.297 10.359 1 98.62 223 ASN A C 1
ATOM 1768 O O . ASN A 1 223 ? -8.148 6.074 11.133 1 98.62 223 ASN A O 1
ATOM 1772 N N . VAL A 1 224 ? -9.086 7.281 9.5 1 97.06 224 VAL A N 1
ATOM 1773 C CA . VAL A 1 224 ? -7.961 8.203 9.375 1 97.06 224 VAL A CA 1
ATOM 1774 C C . VAL A 1 224 ? -8.461 9.641 9.477 1 97.06 224 VAL A C 1
ATOM 1776 O O . VAL A 1 224 ? -7.723 10.586 9.18 1 97.06 224 VAL A O 1
ATOM 1779 N N . GLY A 1 225 ? -9.727 9.805 9.773 1 92.94 225 GLY A N 1
ATOM 1780 C CA . GLY A 1 225 ? -10.289 11.117 10.047 1 92.94 225 GLY A CA 1
ATOM 1781 C C . GLY A 1 225 ? -10.117 11.547 11.492 1 92.94 225 GLY A C 1
ATOM 1782 O O . GLY A 1 225 ? -9.008 11.836 11.938 1 92.94 225 GLY A O 1
ATOM 1783 N N . ARG A 1 226 ? -11.234 11.508 12.172 1 91.94 226 ARG A N 1
ATOM 1784 C CA . ARG A 1 226 ? -11.219 11.812 13.602 1 91.94 226 ARG A CA 1
ATOM 1785 C C . ARG A 1 226 ? -11.68 10.617 14.422 1 91.94 226 ARG A C 1
ATOM 1787 O O . ARG A 1 226 ? -12.609 9.906 14.023 1 91.94 226 ARG A O 1
ATOM 1794 N N . GLY A 1 227 ? -11.031 10.422 15.57 1 96.31 227 GLY A N 1
ATOM 1795 C CA . GLY A 1 227 ? -11.352 9.281 16.406 1 96.31 227 GLY A CA 1
ATOM 1796 C C . GLY A 1 227 ? -12.789 9.281 16.891 1 96.31 227 GLY A C 1
ATOM 1797 O O . GLY A 1 227 ? -13.375 8.219 17.109 1 96.31 227 GLY A O 1
ATOM 1798 N N . SER A 1 228 ? -13.375 10.5 17 1 95.38 228 SER A N 1
ATOM 1799 C CA . SER A 1 228 ? -14.719 10.648 17.562 1 95.38 228 SER A CA 1
ATOM 1800 C C . SER A 1 228 ? -15.773 10.078 16.625 1 95.38 228 SER A C 1
ATOM 1802 O O . SER A 1 228 ? -16.922 9.875 17.031 1 95.38 228 SER A O 1
ATOM 1804 N N . ALA A 1 229 ? -15.391 9.766 15.43 1 96.81 229 ALA A N 1
ATOM 1805 C CA . ALA A 1 229 ? -16.344 9.219 14.469 1 96.81 229 ALA A CA 1
ATOM 1806 C C . ALA A 1 229 ? -16.734 7.785 14.828 1 96.81 229 ALA A C 1
ATOM 1808 O O . ALA A 1 229 ? -17.766 7.289 14.398 1 96.81 229 ALA A O 1
ATOM 1809 N N . VAL A 1 230 ? -15.875 7.113 15.625 1 98.5 230 VAL A N 1
ATOM 1810 C CA . VAL A 1 230 ? -16.062 5.699 15.938 1 98.5 230 VAL A CA 1
ATOM 1811 C C . VAL A 1 230 ? -16.312 5.531 17.438 1 98.5 230 VAL A C 1
ATOM 1813 O O . VAL A 1 230 ? -15.578 6.078 18.266 1 98.5 230 VAL A O 1
ATOM 1816 N N . ASN A 1 231 ? -17.344 4.859 17.781 1 98.38 231 ASN A N 1
ATOM 1817 C CA . ASN A 1 231 ? -17.484 4.398 19.172 1 98.38 231 ASN A CA 1
ATOM 1818 C C . ASN A 1 231 ? -16.547 3.227 19.453 1 98.38 231 ASN A C 1
ATOM 1820 O O . ASN A 1 231 ? -16.828 2.096 19.047 1 98.38 231 ASN A O 1
ATOM 1824 N N . THR A 1 232 ? -15.555 3.496 20.188 1 98.12 232 THR A N 1
ATOM 1825 C CA . THR A 1 232 ? -14.477 2.531 20.391 1 98.12 232 THR A CA 1
ATOM 1826 C C . THR A 1 232 ? -14.992 1.289 21.109 1 98.12 232 THR A C 1
ATOM 1828 O O . THR A 1 232 ? -14.594 0.167 20.781 1 98.12 232 THR A O 1
ATOM 1831 N N . GLN A 1 233 ? -15.82 1.509 22.094 1 98.12 233 GLN A N 1
ATOM 1832 C CA . GLN A 1 233 ? -16.359 0.368 22.812 1 98.12 233 GLN A CA 1
ATOM 1833 C C . GLN A 1 233 ? -17.203 -0.517 21.906 1 98.12 233 GLN A C 1
ATOM 1835 O O . GLN A 1 233 ? -17.094 -1.744 21.938 1 98.12 233 GLN A O 1
ATOM 1840 N N . ASP A 1 234 ? -18.016 0.075 21.094 1 98.69 234 ASP A N 1
ATOM 1841 C CA . ASP A 1 234 ? -18.797 -0.673 20.109 1 98.69 234 ASP A CA 1
ATOM 1842 C C . ASP A 1 234 ? -17.906 -1.435 19.141 1 98.69 234 ASP A C 1
ATOM 1844 O O . ASP A 1 234 ? -18.17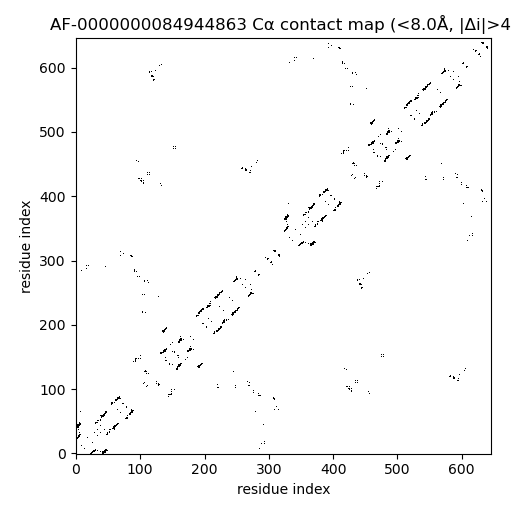2 -2.594 18.828 1 98.69 234 ASP A O 1
ATOM 1848 N N . LEU A 1 235 ? -16.891 -0.802 18.688 1 98.69 235 LEU A N 1
ATOM 1849 C CA . LEU A 1 235 ? -15.953 -1.437 17.781 1 98.69 235 LEU A CA 1
ATOM 1850 C C . LEU A 1 235 ? -15.328 -2.674 18.406 1 98.69 235 LEU A C 1
ATOM 1852 O O . LEU A 1 235 ? -15.25 -3.73 17.781 1 98.69 235 LEU A O 1
ATOM 1856 N N . LYS A 1 236 ? -14.93 -2.525 19.641 1 98.38 236 LYS A N 1
ATOM 1857 C CA . LYS A 1 236 ? -14.336 -3.654 20.359 1 98.38 236 LYS A CA 1
ATOM 1858 C C . LYS A 1 236 ? -15.32 -4.82 20.453 1 98.38 236 LYS A C 1
ATOM 1860 O O . LYS A 1 236 ? -14.945 -5.969 20.203 1 98.38 236 LYS A O 1
ATOM 1865 N N . GLU A 1 237 ? -16.5 -4.496 20.781 1 98.38 237 GLU A N 1
ATOM 1866 C CA . GLU A 1 237 ? -17.516 -5.535 20.922 1 98.38 237 GLU A CA 1
ATOM 1867 C C . GLU A 1 237 ? -17.75 -6.266 19.609 1 98.38 237 GLU A C 1
ATOM 1869 O O . GLU A 1 237 ? -17.812 -7.496 19.578 1 98.38 237 GLU A O 1
ATOM 1874 N N . VAL A 1 238 ? -17.844 -5.551 18.562 1 98.5 238 VAL A N 1
ATOM 1875 C CA . VAL A 1 238 ? -18.094 -6.105 17.234 1 98.5 238 VAL A CA 1
ATOM 1876 C C . VAL A 1 238 ? -16.922 -6.988 16.812 1 98.5 238 VAL A C 1
ATOM 1878 O O . VAL A 1 238 ? -17.125 -8.102 16.312 1 98.5 238 VAL A O 1
ATOM 1881 N N . LEU A 1 239 ? -15.734 -6.574 17.047 1 98.38 239 LEU A N 1
ATOM 1882 C CA . LEU A 1 239 ? -14.531 -7.32 16.703 1 98.38 239 LEU A CA 1
ATOM 1883 C C . LEU A 1 239 ? -14.414 -8.586 17.547 1 98.38 239 LEU A C 1
ATOM 1885 O O . LEU A 1 239 ? -14.078 -9.656 17.031 1 98.38 239 LEU A O 1
ATOM 1889 N N . LYS A 1 240 ? -14.703 -8.5 18.797 1 97.19 240 LYS A N 1
ATOM 1890 C CA . LYS A 1 240 ? -14.633 -9.641 19.703 1 97.19 240 LYS A CA 1
ATOM 1891 C C . LYS A 1 240 ? -15.633 -10.727 19.297 1 97.19 240 LYS A C 1
ATOM 1893 O O . LYS A 1 240 ? -15.383 -11.914 19.484 1 97.19 240 LYS A O 1
ATOM 1898 N N . ALA A 1 241 ? -16.719 -10.305 18.75 1 97.38 241 ALA A N 1
ATOM 1899 C CA . ALA A 1 241 ? -17.75 -11.227 18.312 1 97.38 241 ALA A CA 1
ATOM 1900 C C . ALA A 1 241 ? -17.375 -11.891 16.984 1 97.38 241 ALA A C 1
ATOM 1902 O O . ALA A 1 241 ? -18.109 -12.742 16.484 1 97.38 241 ALA A O 1
ATOM 1903 N N . GLY A 1 242 ? -16.312 -11.461 16.406 1 96.75 242 GLY A N 1
ATOM 1904 C CA . GLY A 1 242 ? -15.812 -12.078 15.195 1 96.75 242 GLY A CA 1
ATOM 1905 C C . GLY A 1 242 ? -16.344 -11.43 13.93 1 96.75 242 GLY A C 1
ATOM 1906 O O . GLY A 1 242 ? -16.281 -12.008 12.852 1 96.75 242 GLY A O 1
ATOM 1907 N N . HIS A 1 243 ? -16.984 -10.281 14.227 1 97.5 243 HIS A N 1
ATOM 1908 C CA . HIS A 1 243 ? -17.469 -9.523 13.078 1 97.5 243 HIS A CA 1
ATOM 1909 C C . HIS A 1 243 ? -16.422 -8.539 12.578 1 97.5 243 HIS A C 1
ATOM 1911 O O . HIS A 1 243 ? -15.695 -7.938 13.383 1 97.5 243 HIS A O 1
ATOM 1917 N N . LEU A 1 244 ? -16.266 -8.375 11.227 1 97.62 244 LEU A N 1
ATOM 1918 C CA . LEU A 1 244 ? -15.211 -7.625 10.539 1 97.62 244 LEU A CA 1
ATOM 1919 C C . LEU A 1 244 ? -13.93 -8.445 10.453 1 97.62 244 LEU A C 1
ATOM 1921 O O . LEU A 1 244 ? -13.609 -9.203 11.367 1 97.62 244 LEU A O 1
ATOM 1925 N N . TYR A 1 245 ? -13.234 -8.344 9.391 1 97.12 245 TYR A N 1
ATOM 1926 C CA . TYR A 1 245 ? -11.914 -8.938 9.258 1 97.12 245 TYR A CA 1
ATOM 1927 C C . TYR A 1 245 ? -10.914 -8.273 10.195 1 97.12 245 TYR A C 1
ATOM 1929 O O . TYR A 1 245 ? -10.055 -8.938 10.766 1 97.12 245 TYR A O 1
ATOM 1937 N N . GLY A 1 246 ? -11.086 -6.957 10.336 1 98.06 246 GLY A N 1
ATOM 1938 C CA . GLY A 1 246 ? -10.234 -6.176 11.219 1 98.06 246 GLY A CA 1
ATOM 1939 C C . GLY A 1 246 ? -10.516 -4.688 11.156 1 98.06 246 GLY A C 1
ATOM 1940 O O . GLY A 1 246 ? -11.469 -4.258 10.508 1 98.06 246 GLY A O 1
ATOM 1941 N N . ALA A 1 247 ? -9.695 -3.926 11.898 1 98.81 247 ALA A N 1
ATOM 1942 C CA . ALA A 1 247 ? -9.789 -2.469 11.914 1 98.81 247 ALA A CA 1
ATOM 1943 C C . ALA A 1 247 ? -8.406 -1.83 11.961 1 98.81 247 ALA A C 1
ATOM 1945 O O . ALA A 1 247 ? -7.512 -2.314 12.664 1 98.81 247 ALA A O 1
ATOM 1946 N N . ALA A 1 248 ? -8.219 -0.832 11.195 1 98.81 248 ALA A N 1
ATOM 1947 C CA . ALA A 1 248 ? -7.012 -0.007 11.219 1 98.81 248 ALA A CA 1
ATOM 1948 C C . ALA A 1 248 ? -7.328 1.41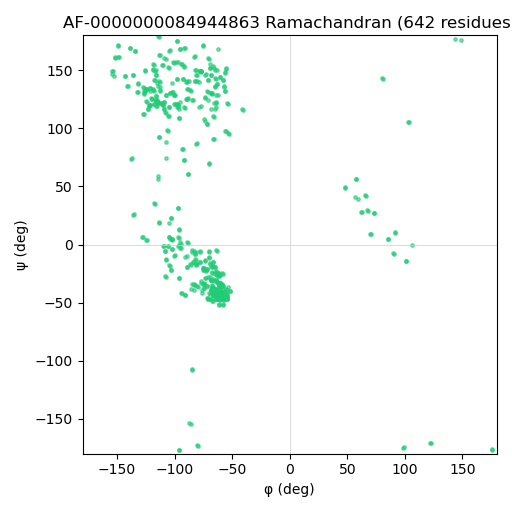7 11.664 1 98.81 248 ALA A C 1
ATOM 1950 O O . ALA A 1 248 ? -8.133 2.107 11.031 1 98.81 248 ALA A O 1
ATOM 1951 N N . LEU A 1 249 ? -6.66 1.85 12.734 1 98.81 249 LEU A N 1
ATOM 1952 C CA . LEU A 1 249 ? -7.02 3.113 13.375 1 98.81 249 LEU A CA 1
ATOM 1953 C C . LEU A 1 249 ? -5.797 4.012 13.516 1 98.81 249 LEU A C 1
ATOM 1955 O O . LEU A 1 249 ? -4.906 3.736 14.328 1 98.81 249 LEU A O 1
ATOM 1959 N N . ASP A 1 250 ? -5.801 5.102 12.773 1 98.19 250 ASP A N 1
ATOM 1960 C CA . ASP A 1 250 ? -4.762 6.109 12.953 1 98.19 250 ASP A CA 1
ATOM 1961 C C . ASP A 1 250 ? -5.18 7.137 14.008 1 98.19 250 ASP A C 1
ATOM 1963 O O . ASP A 1 250 ? -4.34 7.867 14.539 1 98.19 250 ASP A O 1
ATOM 1967 N N . VAL A 1 251 ? -6.469 7.184 14.258 1 96.81 251 VAL A N 1
ATOM 1968 C CA . VAL A 1 251 ? -7.047 8.086 15.242 1 96.81 251 VAL A CA 1
ATOM 1969 C C . VAL A 1 251 ? -8 7.32 16.156 1 96.81 251 VAL A C 1
ATOM 1971 O O . VAL A 1 251 ? -8.695 6.406 15.703 1 96.81 251 VAL A O 1
ATOM 1974 N N . ILE A 1 252 ? -7.93 7.629 17.359 1 97.19 252 ILE A N 1
ATOM 1975 C CA . ILE A 1 252 ? -8.781 7.02 18.375 1 97.19 252 ILE A CA 1
ATOM 1976 C C . ILE A 1 252 ? -9.164 8.062 19.422 1 97.19 252 ILE A C 1
ATOM 1978 O O . ILE A 1 252 ? -8.375 8.953 19.75 1 97.19 252 ILE A O 1
ATOM 1982 N N . ASP A 1 253 ? -10.281 8.008 19.938 1 94.62 253 ASP A N 1
ATOM 1983 C CA . ASP A 1 253 ? -10.719 8.953 20.969 1 94.62 253 ASP A CA 1
ATOM 1984 C C . ASP A 1 253 ? -10.719 8.305 22.344 1 94.62 253 ASP A C 1
ATOM 1986 O O . ASP A 1 253 ? -11.414 7.309 22.578 1 94.62 253 ASP A O 1
ATOM 1990 N N . PRO A 1 254 ? -10 8.742 23.25 1 93.88 254 PRO A N 1
ATOM 1991 C CA . PRO A 1 254 ? -9.18 9.953 23.234 1 93.88 254 PRO A CA 1
ATOM 1992 C C . PRO A 1 254 ? -7.754 9.688 22.75 1 93.88 254 PRO A C 1
ATOM 1994 O O . PRO A 1 254 ? -7.359 8.531 22.594 1 93.88 254 PRO A O 1
ATOM 1997 N N . GLU A 1 255 ? -7.059 10.773 22.5 1 93.25 255 GLU A N 1
ATOM 1998 C CA . GLU A 1 255 ? -5.633 10.719 22.188 1 93.25 255 GLU A CA 1
ATOM 1999 C C . GLU A 1 255 ? -4.809 11.477 23.219 1 93.25 255 GLU A C 1
ATOM 2001 O O . GLU A 1 255 ? -5.191 12.57 23.641 1 93.25 255 GLU A O 1
ATOM 2006 N N . PRO A 1 256 ? -3.814 10.938 23.688 1 95.19 256 PRO A N 1
ATOM 2007 C CA . PRO A 1 256 ? -3.246 9.633 23.359 1 95.19 256 PRO A CA 1
ATOM 2008 C C . PRO A 1 256 ? -4.121 8.469 23.828 1 95.19 256 PRO A C 1
ATOM 2010 O O . PRO A 1 256 ? -4.855 8.602 24.812 1 95.19 256 PRO A O 1
ATOM 2013 N N . PHE A 1 257 ? -3.984 7.395 23.078 1 96.5 257 PHE A N 1
ATOM 2014 C CA . PHE A 1 257 ? -4.832 6.25 23.406 1 96.5 257 PHE A CA 1
ATOM 2015 C C . PHE A 1 257 ? -4.395 5.605 24.719 1 96.5 257 PHE A C 1
ATOM 2017 O O . PHE A 1 257 ? -3.199 5.477 24.984 1 96.5 257 PHE A O 1
ATOM 2024 N N . LYS A 1 258 ? -5.379 5.195 25.484 1 96.56 258 LYS A N 1
ATOM 2025 C CA . LYS A 1 258 ? -5.129 4.688 26.828 1 96.56 258 LYS A CA 1
ATOM 2026 C C . LYS A 1 258 ? -4.309 3.4 26.781 1 96.56 258 LYS A C 1
ATOM 2028 O O . LYS A 1 258 ? -4.645 2.469 26.047 1 96.56 258 LYS A O 1
ATOM 2033 N N . THR A 1 259 ? -3.35 3.297 27.641 1 96.56 259 THR A N 1
ATOM 2034 C CA . THR A 1 259 ? -2.408 2.184 27.625 1 96.56 259 THR A CA 1
ATOM 2035 C C . THR A 1 259 ? -3.061 0.919 28.172 1 96.56 259 THR A C 1
ATOM 2037 O O . THR A 1 259 ? -2.611 -0.193 27.891 1 96.56 259 THR A O 1
ATOM 2040 N N . ASP A 1 260 ? -4.074 1.042 28.922 1 97.31 260 ASP A N 1
ATOM 2041 C CA . ASP A 1 260 ? -4.672 -0.121 29.578 1 97.31 260 ASP A CA 1
ATOM 2042 C C . ASP A 1 260 ? -5.848 -0.663 28.766 1 97.31 260 ASP A C 1
ATOM 2044 O O . ASP A 1 260 ? -6.551 -1.571 29.203 1 97.31 260 ASP A O 1
ATOM 2048 N N . ASP A 1 261 ? -6.055 -0.147 27.688 1 97.62 261 ASP A N 1
ATOM 2049 C CA . ASP A 1 261 ? -7.145 -0.632 26.844 1 97.62 261 ASP A CA 1
ATOM 2050 C C . ASP A 1 261 ? -6.75 -1.912 26.109 1 97.62 261 ASP A C 1
ATOM 2052 O O . ASP A 1 261 ? -5.672 -1.984 25.516 1 97.62 261 ASP A O 1
ATOM 2056 N N . ASP A 1 262 ? -7.625 -2.846 26 1 97.56 262 ASP A N 1
ATOM 2057 C CA . ASP A 1 262 ? -7.301 -4.16 25.453 1 97.56 262 ASP A CA 1
ATOM 2058 C C . ASP A 1 262 ? -7.324 -4.145 23.922 1 97.56 262 ASP A C 1
ATOM 2060 O O . ASP A 1 262 ? -6.879 -5.098 23.281 1 97.56 262 ASP A O 1
ATOM 2064 N N . LEU A 1 263 ? -7.777 -3.047 23.344 1 98 263 LEU A N 1
ATOM 2065 C CA . LEU A 1 263 ? -7.777 -2.922 21.891 1 98 263 LEU A CA 1
ATOM 2066 C C . LEU A 1 263 ? -6.367 -3.074 21.328 1 98 263 LEU A C 1
ATOM 2068 O O . LEU A 1 263 ? -6.188 -3.559 20.219 1 98 263 LEU A O 1
ATOM 2072 N N . TRP A 1 264 ? -5.363 -2.793 22.125 1 98.06 264 TRP A N 1
ATOM 2073 C CA . TRP A 1 264 ? -3.961 -2.918 21.734 1 98.06 264 TRP A CA 1
ATOM 2074 C C . TRP A 1 264 ? -3.619 -4.363 21.391 1 98.06 264 TRP A C 1
ATOM 2076 O O . TRP A 1 264 ? -2.686 -4.621 20.625 1 98.06 264 TRP A O 1
ATOM 2086 N N . ASP A 1 265 ? -4.387 -5.254 21.953 1 97.62 265 ASP A N 1
ATOM 2087 C CA . ASP A 1 265 ? -3.988 -6.656 21.938 1 97.62 265 ASP A CA 1
ATOM 2088 C C . ASP A 1 265 ? -4.754 -7.434 20.875 1 97.62 265 ASP A C 1
ATOM 2090 O O . ASP A 1 265 ? -4.547 -8.641 20.703 1 97.62 265 ASP A O 1
ATOM 2094 N N . PHE A 1 266 ? -5.676 -6.754 20.219 1 97.5 266 PHE A N 1
ATOM 2095 C CA . PHE A 1 266 ? -6.441 -7.441 19.172 1 97.5 266 PHE A CA 1
ATOM 2096 C C . PHE A 1 266 ? -5.555 -7.785 17.984 1 97.5 266 PHE A C 1
ATOM 2098 O O . PHE A 1 266 ? -4.887 -6.914 17.438 1 97.5 266 PHE A O 1
ATOM 2105 N N . ASP A 1 267 ? -5.559 -9 17.5 1 95.19 267 ASP A N 1
ATOM 2106 C CA . ASP A 1 267 ? -4.711 -9.477 16.406 1 95.19 267 ASP A CA 1
ATOM 2107 C C . ASP A 1 267 ? -5.102 -8.82 15.086 1 95.19 267 ASP A C 1
ATOM 2109 O O . ASP A 1 267 ? -4.25 -8.609 14.219 1 95.19 267 ASP A O 1
ATOM 2113 N N . ASN A 1 268 ? -6.344 -8.5 14.969 1 96.88 268 ASN A N 1
ATOM 2114 C CA . ASN A 1 268 ? -6.844 -7.992 13.695 1 96.88 268 ASN A CA 1
ATOM 2115 C C . ASN A 1 268 ? -7.039 -6.48 13.734 1 96.88 268 ASN A C 1
ATOM 2117 O O . ASN A 1 268 ? -7.859 -5.938 12.992 1 96.88 268 ASN A O 1
ATOM 2121 N N . VAL A 1 269 ? -6.32 -5.809 14.664 1 98.56 269 VAL A N 1
ATOM 2122 C CA . VAL A 1 269 ? -6.371 -4.355 14.766 1 98.56 269 VAL A CA 1
ATOM 2123 C C . VAL A 1 269 ? -4.969 -3.775 14.586 1 98.56 269 VAL A C 1
ATOM 2125 O O . VAL A 1 269 ? -3.994 -4.32 15.109 1 98.56 269 VAL A O 1
ATOM 2128 N N . LEU A 1 270 ? -4.848 -2.766 13.805 1 98.69 270 LEU A N 1
ATOM 2129 C CA . LEU A 1 270 ? -3.627 -1.979 13.656 1 98.69 270 LEU A CA 1
ATOM 2130 C C . LEU A 1 270 ? -3.842 -0.55 14.148 1 98.69 270 LEU A C 1
ATOM 2132 O O . LEU A 1 270 ? -4.777 0.124 13.711 1 98.69 270 LEU A O 1
ATOM 2136 N N . ILE A 1 271 ? -3.039 -0.098 15.07 1 98.62 271 ILE A N 1
ATOM 2137 C CA . ILE A 1 271 ? -3.123 1.248 15.625 1 98.62 271 ILE A CA 1
ATOM 2138 C C . ILE A 1 271 ? -1.851 2.025 15.289 1 98.62 271 ILE A C 1
ATOM 2140 O O . ILE A 1 271 ? -0.741 1.539 15.523 1 98.62 271 ILE A O 1
ATOM 2144 N N . THR A 1 272 ? -1.964 3.135 14.672 1 97.88 272 THR A N 1
ATOM 2145 C CA . THR A 1 272 ? -0.898 4.121 14.531 1 97.88 272 THR A CA 1
ATOM 2146 C C . THR A 1 272 ? -1.271 5.426 15.234 1 97.88 272 THR A C 1
ATOM 2148 O O . THR A 1 272 ? -2.451 5.766 15.336 1 97.88 272 THR A O 1
ATOM 2151 N N . PRO A 1 273 ? -0.369 6.121 15.797 1 97.12 273 PRO A N 1
ATOM 2152 C CA . PRO A 1 273 ? -0.65 7.219 16.734 1 97.12 273 PRO A CA 1
ATOM 2153 C C . PRO A 1 273 ? -0.832 8.562 16.016 1 97.12 273 PRO A C 1
ATOM 2155 O O . PRO A 1 273 ? -0.112 9.516 16.312 1 97.12 273 PRO A O 1
ATOM 2158 N N . HIS A 1 274 ? -1.83 8.633 15.148 1 94.06 274 HIS A N 1
ATOM 2159 C CA . HIS A 1 274 ? -2.188 9.867 14.469 1 94.06 274 HIS A CA 1
ATOM 2160 C C . HIS A 1 274 ? -1.002 10.43 13.695 1 94.06 274 HIS A C 1
ATOM 2162 O O . HIS A 1 274 ? -0.646 11.602 13.859 1 94.06 274 HIS A O 1
ATOM 2168 N N . VAL A 1 275 ? -0.47 9.633 12.812 1 93.88 275 VAL A N 1
ATOM 2169 C CA . VAL A 1 275 ? 0.786 9.977 12.156 1 93.88 275 VAL A CA 1
ATOM 2170 C C . VAL A 1 275 ? 0.599 9.945 10.641 1 93.88 275 VAL A C 1
ATOM 2172 O O . VAL A 1 275 ? 1.564 10.094 9.891 1 93.88 275 VAL A O 1
ATOM 2175 N N . SER A 1 276 ? -0.642 9.703 10.234 1 92.25 276 SER A N 1
ATOM 2176 C CA . SER A 1 276 ? -0.87 9.57 8.797 1 92.25 276 SER A CA 1
ATOM 2177 C C . SER A 1 276 ? -0.54 10.859 8.062 1 92.25 276 SER A C 1
ATOM 2179 O O . SER A 1 276 ? -0.133 10.828 6.898 1 92.25 276 SER A O 1
ATOM 2181 N N . GLY A 1 277 ? -0.928 11.992 8.742 1 85.56 277 GLY A N 1
ATOM 2182 C CA . GLY A 1 277 ? -0.665 13.305 8.188 1 85.56 277 GLY A CA 1
ATOM 2183 C C . GLY A 1 277 ? 0.444 14.047 8.914 1 85.56 277 GLY A C 1
ATOM 2184 O O . GLY A 1 277 ? 0.211 15.109 9.5 1 85.56 277 GLY A O 1
ATOM 2185 N N . GLY A 1 278 ? 1.716 14.008 8.672 1 81.81 278 GLY A N 1
ATOM 2186 C CA . GLY A 1 278 ? 2.793 14.719 9.344 1 81.81 278 GLY A CA 1
ATOM 2187 C C . GLY A 1 278 ? 3.514 15.703 8.445 1 81.81 278 GLY A C 1
ATOM 2188 O O . GLY A 1 278 ? 3.686 15.453 7.254 1 81.81 278 GLY A O 1
ATOM 2189 N N . PHE A 1 279 ? 3.76 16.781 9.117 1 79.88 279 PHE A N 1
ATOM 2190 C CA . PHE A 1 279 ? 4.426 17.859 8.391 1 79.88 279 PHE A CA 1
ATOM 2191 C C . PHE A 1 279 ? 5.82 17.438 7.953 1 79.88 279 PHE A C 1
ATOM 2193 O O . PHE A 1 279 ? 6.441 18.109 7.117 1 79.88 279 PHE A O 1
ATOM 2200 N N . GLU A 1 280 ? 6.234 16.281 8.344 1 82.44 280 GLU A N 1
ATOM 2201 C CA . GLU A 1 280 ? 7.547 15.758 7.977 1 82.44 280 GLU A CA 1
ATOM 2202 C C . GLU A 1 280 ? 7.543 15.227 6.547 1 82.44 280 GLU A C 1
ATOM 2204 O O . GLU A 1 280 ? 8.602 15.047 5.941 1 82.44 280 GLU A O 1
ATOM 2209 N N . TRP A 1 281 ? 6.434 15.039 6.043 1 88.88 281 TRP A N 1
ATOM 2210 C CA . TRP A 1 281 ? 6.32 14.445 4.715 1 88.88 281 TRP A CA 1
ATOM 2211 C C . TRP A 1 281 ? 6.512 15.5 3.629 1 88.88 281 TRP A C 1
ATOM 2213 O O . TRP A 1 281 ? 5.992 16.609 3.738 1 88.88 281 TRP A O 1
ATOM 2223 N N . ASP A 1 282 ? 7.211 15.133 2.566 1 88.31 282 ASP A N 1
ATOM 2224 C CA . ASP A 1 282 ? 7.551 16.031 1.467 1 88.31 282 ASP A CA 1
ATOM 2225 C C . ASP A 1 282 ? 6.293 16.594 0.803 1 88.31 282 ASP A C 1
ATOM 2227 O O . ASP A 1 282 ? 6.215 17.781 0.509 1 88.31 282 ASP A O 1
ATOM 2231 N N . SER A 1 283 ? 5.328 15.727 0.59 1 90.44 283 SER A N 1
ATOM 2232 C CA . SER A 1 283 ? 4.109 16.156 -0.089 1 90.44 283 SER A CA 1
ATOM 2233 C C . SER A 1 283 ? 3.389 17.234 0.7 1 90.44 283 SER A C 1
ATOM 2235 O O . SER A 1 283 ? 2.82 18.172 0.116 1 90.44 283 SER A O 1
ATOM 2237 N N . VAL A 1 284 ? 3.443 17.141 1.996 1 91.31 284 VAL A N 1
ATOM 2238 C CA . VAL A 1 284 ? 2.779 18.094 2.873 1 91.31 284 VAL A CA 1
ATOM 2239 C C . VAL A 1 284 ? 3.516 19.438 2.824 1 91.31 284 VAL A C 1
ATOM 2241 O O . VAL A 1 284 ? 2.9 20.484 2.6 1 91.31 284 VAL A O 1
ATOM 2244 N N . ARG A 1 285 ? 4.844 19.375 2.939 1 92.81 285 ARG A N 1
ATOM 2245 C CA . ARG A 1 285 ? 5.641 20.594 2.957 1 92.81 285 ARG A CA 1
ATOM 2246 C C . ARG A 1 285 ? 5.555 21.328 1.622 1 92.81 285 ARG A C 1
ATOM 2248 O O . ARG A 1 285 ? 5.441 22.562 1.586 1 92.81 285 ARG A O 1
ATOM 2255 N N . GLU A 1 286 ? 5.59 20.594 0.598 1 92.94 286 GLU A N 1
ATOM 2256 C CA . GLU A 1 286 ? 5.508 21.188 -0.73 1 92.94 286 GLU A CA 1
ATOM 2257 C C . GLU A 1 286 ? 4.184 21.922 -0.924 1 92.94 286 GLU A C 1
ATOM 2259 O O . GLU A 1 286 ? 4.164 23.094 -1.33 1 92.94 286 GLU A O 1
ATOM 2264 N N . TYR A 1 287 ? 3.125 21.25 -0.646 1 93.06 287 TYR A N 1
ATOM 2265 C CA . TYR A 1 287 ? 1.814 21.859 -0.811 1 93.06 287 TYR A CA 1
ATOM 2266 C C . TYR A 1 287 ? 1.651 23.047 0.125 1 93.06 287 TYR A C 1
ATOM 2268 O O . TYR A 1 287 ? 1.15 24.109 -0.28 1 93.06 287 TYR A O 1
ATOM 2276 N N . PHE A 1 288 ? 2.082 22.859 1.382 1 95.56 288 PHE A N 1
ATOM 2277 C CA . PHE A 1 288 ? 1.953 23.922 2.377 1 95.56 288 PHE A CA 1
ATOM 2278 C C . PHE A 1 288 ? 2.732 25.156 1.955 1 95.56 288 PHE A C 1
ATOM 2280 O O . PHE A 1 288 ? 2.264 26.281 2.135 1 95.56 288 PHE A O 1
ATOM 2287 N N . THR A 1 289 ? 3.904 24.969 1.401 1 97 289 THR A N 1
ATOM 2288 C CA . THR A 1 289 ? 4.727 26.078 0.936 1 97 289 THR A CA 1
ATOM 2289 C C . THR A 1 289 ? 4.012 26.859 -0.168 1 97 289 THR A C 1
ATOM 2291 O O . THR A 1 289 ? 3.941 28.078 -0.125 1 97 289 THR A O 1
ATOM 2294 N N . GLU A 1 290 ? 3.459 26.141 -1.075 1 97 290 GLU A N 1
ATOM 2295 C CA . GLU A 1 290 ? 2.705 26.781 -2.146 1 97 290 GLU A CA 1
ATOM 2296 C C . GLU A 1 290 ? 1.482 27.516 -1.601 1 97 290 GLU A C 1
ATOM 2298 O O . GLU A 1 290 ? 1.164 28.609 -2.045 1 97 290 GLU A O 1
ATOM 2303 N N . LEU A 1 291 ? 0.775 26.859 -0.718 1 96.31 291 LEU A N 1
ATOM 2304 C CA . LEU A 1 291 ? -0.382 27.469 -0.069 1 96.31 291 LEU A CA 1
ATOM 2305 C C . LEU A 1 291 ? 0.005 28.766 0.632 1 96.31 291 LEU A C 1
ATOM 2307 O O . LEU A 1 291 ? -0.713 29.766 0.54 1 96.31 291 LEU A O 1
ATOM 2311 N N . THR A 1 292 ? 1.134 28.734 1.334 1 97.75 292 THR A N 1
ATOM 2312 C CA . THR A 1 292 ? 1.642 29.891 2.047 1 97.75 292 THR A CA 1
ATOM 2313 C C . THR A 1 292 ? 1.932 31.047 1.078 1 97.75 292 THR A C 1
ATOM 2315 O O . THR A 1 292 ? 1.524 32.188 1.315 1 97.75 292 THR A O 1
ATOM 2318 N N . ILE A 1 293 ? 2.553 30.719 -0.039 1 98.31 293 ILE A N 1
ATOM 2319 C CA . ILE A 1 293 ? 2.883 31.703 -1.052 1 98.31 293 ILE A CA 1
ATOM 2320 C C . ILE A 1 293 ? 1.602 32.312 -1.611 1 98.31 293 ILE A C 1
ATOM 2322 O O . ILE A 1 293 ? 1.479 33.531 -1.704 1 98.31 293 ILE A O 1
ATOM 2326 N N . ARG A 1 294 ? 0.657 31.453 -1.926 1 97.88 294 ARG A N 1
ATOM 2327 C CA . ARG A 1 294 ? -0.608 31.953 -2.459 1 97.88 294 ARG A CA 1
ATOM 2328 C C . ARG A 1 294 ? -1.322 32.844 -1.442 1 97.88 294 ARG A C 1
ATOM 2330 O O . ARG A 1 294 ? -1.839 33.906 -1.791 1 97.88 294 ARG A O 1
ATOM 2337 N N . ASN A 1 295 ? -1.285 32.469 -0.18 1 97.94 295 ASN A N 1
ATOM 2338 C CA . ASN A 1 295 ? -1.993 33.219 0.848 1 97.94 295 ASN A CA 1
ATOM 2339 C C . ASN A 1 295 ? -1.31 34.562 1.134 1 97.94 295 ASN A C 1
ATOM 2341 O O . ASN A 1 295 ? -1.978 35.562 1.418 1 97.94 295 ASN A O 1
ATOM 2345 N N . ILE A 1 296 ? 0.007 34.625 1.082 1 98.06 296 ILE A N 1
ATOM 2346 C CA . ILE A 1 296 ? 0.711 35.875 1.236 1 98.06 296 ILE A CA 1
ATOM 2347 C C . ILE A 1 296 ? 0.339 36.812 0.092 1 98.06 296 ILE A C 1
ATOM 2349 O O . ILE A 1 296 ? 0.094 38 0.311 1 98.06 296 ILE A O 1
ATOM 2353 N N . ASN A 1 297 ? 0.263 36.281 -1.072 1 97.88 297 ASN A N 1
ATOM 2354 C CA . ASN A 1 297 ? -0.169 37.062 -2.213 1 97.88 297 ASN A CA 1
ATOM 2355 C C . ASN A 1 297 ? -1.592 37.594 -2.027 1 97.88 297 ASN A C 1
ATOM 2357 O O . ASN A 1 297 ? -1.884 38.75 -2.346 1 97.88 297 ASN A O 1
ATOM 2361 N N . HIS A 1 298 ? -2.492 36.75 -1.563 1 97.44 298 HIS A N 1
ATOM 2362 C CA . HIS A 1 298 ? -3.854 37.156 -1.263 1 97.44 298 HIS A CA 1
ATOM 2363 C C . HIS A 1 298 ? -3.865 38.281 -0.231 1 97.44 298 HIS A C 1
ATOM 2365 O O . HIS A 1 298 ? -4.637 39.25 -0.353 1 97.44 298 HIS A O 1
ATOM 2371 N N . LEU A 1 299 ? -3.027 38.188 0.754 1 96.69 299 LEU A N 1
ATOM 2372 C CA . LEU A 1 299 ? -2.947 39.188 1.813 1 96.69 299 LEU A CA 1
ATOM 2373 C C . LEU A 1 299 ? -2.506 40.531 1.256 1 96.69 299 LEU A C 1
ATOM 2375 O O . LEU A 1 299 ? -3.07 41.562 1.609 1 96.69 299 LEU A O 1
ATOM 2379 N N . ILE A 1 300 ? -1.555 40.438 0.385 1 96.25 300 ILE A N 1
ATOM 2380 C CA . ILE A 1 300 ? -1.026 41.656 -0.24 1 96.25 300 ILE A CA 1
ATOM 2381 C C . ILE A 1 300 ? -2.129 42.344 -1.035 1 96.25 300 ILE A C 1
ATOM 2383 O O . ILE A 1 300 ? -2.225 43.594 -1.033 1 96.25 300 ILE A O 1
ATOM 2387 N N . LYS A 1 301 ? -2.949 41.594 -1.562 1 96.69 301 LYS A N 1
ATOM 2388 C CA . LYS A 1 301 ? -4.004 42.125 -2.418 1 96.69 301 LYS A CA 1
ATOM 2389 C C . LYS A 1 301 ? -5.293 42.344 -1.632 1 96.69 301 LYS A C 1
ATOM 2391 O O . LYS A 1 301 ? -6.324 42.719 -2.207 1 96.69 301 LYS A O 1
ATOM 2396 N N . ASN A 1 302 ? -5.277 42.094 -0.368 1 95.44 302 ASN A N 1
ATOM 2397 C CA . ASN A 1 302 ? -6.445 42.188 0.501 1 95.44 302 ASN A CA 1
ATOM 2398 C C . ASN A 1 302 ? -7.59 41.312 0.012 1 95.44 302 ASN A C 1
ATOM 2400 O O . ASN A 1 302 ? -8.742 41.75 -0.039 1 95.44 302 ASN A O 1
ATOM 2404 N N . GLU A 1 303 ? -7.195 40.125 -0.432 1 95.5 303 GLU A N 1
ATOM 2405 C CA . GLU A 1 303 ? -8.141 39.094 -0.859 1 95.5 303 GLU A CA 1
ATOM 2406 C C . GLU A 1 303 ? -8.328 38.031 0.226 1 95.5 303 GLU A C 1
ATOM 2408 O O . GLU A 1 303 ? -7.496 37.906 1.125 1 95.5 303 GLU A O 1
ATOM 2413 N N . PRO A 1 304 ? -9.438 37.375 0.162 1 94.5 304 PRO A N 1
ATOM 2414 C CA . PRO A 1 304 ? -9.633 36.281 1.125 1 94.5 304 PRO A CA 1
ATOM 2415 C C . PRO A 1 304 ? -8.547 35.219 1.025 1 94.5 304 PRO A C 1
ATOM 2417 O O . PRO A 1 304 ? -8.094 34.906 -0.075 1 94.5 304 PRO A O 1
ATOM 2420 N N . LEU A 1 305 ? -8.164 34.719 2.166 1 96.38 305 LEU A N 1
ATOM 2421 C CA . LEU A 1 305 ? -7.145 33.656 2.201 1 96.38 305 LEU A CA 1
ATOM 2422 C C . LEU A 1 305 ? -7.734 32.312 1.821 1 96.38 305 LEU A C 1
ATOM 2424 O O . LEU A 1 305 ? -8.922 32.062 2.039 1 96.38 305 LEU A O 1
ATOM 2428 N N . GLU A 1 306 ? -6.898 31.5 1.205 1 94.44 306 GLU A N 1
ATOM 2429 C CA . GLU A 1 306 ? -7.273 30.094 1.071 1 94.44 306 GLU A CA 1
ATOM 2430 C C . GLU A 1 306 ? -7.301 29.406 2.43 1 94.44 306 GLU A C 1
ATOM 2432 O O . GLU A 1 306 ? -6.379 29.562 3.23 1 94.44 306 GLU A O 1
ATOM 2437 N N . ASN A 1 307 ? -8.453 28.703 2.689 1 92.88 307 ASN A N 1
ATOM 2438 C CA . ASN A 1 307 ? -8.656 27.969 3.932 1 92.88 307 ASN A CA 1
ATOM 2439 C C . ASN A 1 307 ? -8.773 28.906 5.129 1 92.88 307 ASN A C 1
ATOM 2441 O O . ASN A 1 307 ? -8.297 28.594 6.219 1 92.88 307 ASN A O 1
ATOM 2445 N N . GLU A 1 308 ? -9.273 30.047 4.84 1 94.62 308 GLU A N 1
ATOM 2446 C CA . GLU A 1 308 ? -9.531 30.953 5.953 1 94.62 308 GLU A CA 1
ATOM 2447 C C . GLU A 1 308 ? -10.461 30.312 6.98 1 94.62 308 GLU A C 1
ATOM 2449 O O . GLU A 1 308 ? -11.469 29.703 6.617 1 94.62 308 GLU A O 1
ATOM 2454 N N . VAL A 1 309 ? -10.164 30.453 8.234 1 92.19 309 VAL A N 1
ATOM 2455 C CA . VAL A 1 309 ? -10.828 29.719 9.305 1 92.19 309 VAL A CA 1
ATOM 2456 C C . VAL A 1 309 ? -12.086 30.469 9.742 1 92.19 309 VAL A C 1
ATOM 2458 O O . VAL A 1 309 ? -12.07 31.688 9.867 1 92.19 309 VAL A O 1
ATOM 2461 N N . ASP A 1 310 ? -13.156 29.734 9.852 1 85.44 310 ASP A N 1
ATOM 2462 C CA . ASP A 1 310 ? -14.359 30.25 10.5 1 85.44 310 ASP A CA 1
ATOM 2463 C C . ASP A 1 310 ? -14.227 30.203 12.016 1 85.44 310 ASP A C 1
ATOM 2465 O O . ASP A 1 310 ? -14.211 29.125 12.609 1 85.44 310 ASP A O 1
ATOM 2469 N N . PHE A 1 311 ? -14.281 31.297 12.648 1 87.06 311 PHE A N 1
ATOM 2470 C CA . PHE A 1 311 ? -13.992 31.391 14.07 1 87.06 311 PHE A CA 1
ATOM 2471 C C . PHE A 1 311 ? -15.125 30.797 14.898 1 87.06 311 PHE A C 1
ATOM 2473 O O . PHE A 1 311 ? -14.961 30.531 16.094 1 87.06 311 PHE A O 1
ATOM 2480 N N . ASN A 1 312 ? -16.219 30.562 14.281 1 77.5 312 ASN A N 1
ATOM 2481 C CA . ASN A 1 312 ? -17.344 29.953 14.977 1 77.5 312 ASN A CA 1
ATOM 2482 C C . ASN A 1 312 ? -17.219 28.422 15 1 77.5 312 ASN A C 1
ATOM 2484 O O . ASN A 1 312 ? -17.516 27.797 16.016 1 77.5 312 ASN A O 1
ATOM 2488 N N . THR A 1 313 ? -16.656 27.906 13.93 1 71.62 313 THR A N 1
ATOM 2489 C CA . THR A 1 313 ? -16.625 26.453 13.805 1 71.62 313 THR A CA 1
ATOM 2490 C C . THR A 1 313 ? -15.227 25.906 14.031 1 71.62 313 THR A C 1
ATOM 2492 O O . THR A 1 313 ? -15.055 24.75 14.406 1 71.62 313 THR A O 1
ATOM 2495 N N . GLY A 1 314 ? -14.273 26.719 13.734 1 73.5 314 GLY A N 1
ATOM 2496 C CA . GLY A 1 314 ? -12.891 26.281 13.82 1 73.5 314 GLY A CA 1
ATOM 2497 C C . GLY A 1 314 ? -12.406 25.578 12.562 1 73.5 314 GLY A C 1
ATOM 2498 O O . GLY A 1 314 ? -11.258 25.141 12.492 1 73.5 314 GLY A O 1
ATOM 2499 N N . TYR A 1 315 ? -13.242 25.547 11.531 1 74.12 315 TYR A N 1
ATOM 2500 C CA . TYR A 1 315 ? -12.898 24.922 10.266 1 74.12 315 TYR A CA 1
ATOM 2501 C C . TYR A 1 315 ? -12.789 25.969 9.156 1 74.12 315 TYR A C 1
ATOM 2503 O O . TYR A 1 315 ? -13.195 27.125 9.336 1 74.12 315 TYR A O 1
ATOM 2511 N N . ARG A 1 316 ? -12.117 25.469 8.078 1 74.5 316 ARG A N 1
ATOM 2512 C CA . ARG A 1 316 ? -12 26.391 6.949 1 74.5 316 ARG A CA 1
ATOM 2513 C C . ARG A 1 316 ? -13.375 26.797 6.426 1 74.5 316 ARG A C 1
ATOM 2515 O O . ARG A 1 316 ? -14.312 26 6.438 1 74.5 316 ARG A O 1
ATOM 2522 N N . LYS A 1 317 ? -13.391 28.078 6.012 1 69.56 317 LYS A N 1
ATOM 2523 C CA . LYS A 1 317 ? -14.625 28.594 5.434 1 69.56 317 LYS A CA 1
ATOM 2524 C C . LYS A 1 317 ? -14.969 27.875 4.133 1 69.56 317 LYS A C 1
ATOM 2526 O O . LYS A 1 317 ? -14.07 27.516 3.361 1 69.56 317 LYS A O 1
ATOM 2531 N N . VAL A 1 318 ? -16.078 27.141 4.031 1 57.94 318 VAL A N 1
ATOM 2532 C CA . VAL A 1 318 ? -16.516 26.484 2.807 1 57.94 318 VAL A CA 1
ATOM 2533 C C . VAL A 1 318 ? -16.562 27.5 1.666 1 57.94 318 VAL A C 1
ATOM 2535 O O . VAL A 1 318 ? -17.188 28.547 1.79 1 57.94 318 VAL A O 1
ATOM 2538 N N . VAL A 1 319 ? -15.469 27.609 0.815 1 49.5 319 VAL A N 1
ATOM 2539 C CA . VAL A 1 319 ? -15.562 28.516 -0.327 1 49.5 319 VAL A CA 1
ATOM 2540 C C . VAL A 1 319 ? -16.609 28 -1.307 1 49.5 319 VAL A C 1
ATOM 2542 O O . VAL A 1 319 ? -16.578 26.828 -1.721 1 49.5 319 VAL A O 1
ATOM 2545 N N . LYS A 1 320 ? -17.719 28.656 -1.43 1 47.47 320 LYS A N 1
ATOM 2546 C CA . LYS A 1 320 ? -18.703 28.375 -2.461 1 47.47 320 LYS A CA 1
ATOM 2547 C C . LYS A 1 320 ? -18.156 28.688 -3.852 1 47.47 320 LYS A C 1
ATOM 2549 O O . LYS A 1 320 ? -17.719 29.797 -4.117 1 47.47 320 LYS A O 1
ATOM 2554 N N . TYR A 1 321 ? -17.5 27.531 -4.461 1 30.8 321 TYR A N 1
ATOM 2555 C CA . TYR A 1 321 ? -17.156 27.812 -5.852 1 30.8 321 TYR A CA 1
ATOM 2556 C C . TYR A 1 321 ? -18.391 28.219 -6.641 1 30.8 321 TYR A C 1
ATOM 2558 O O . TYR A 1 321 ? -19.469 27.625 -6.484 1 30.8 321 TYR A O 1
ATOM 2566 N N . ASN A 1 322 ? -18.453 29.391 -6.723 1 30.09 322 ASN A N 1
ATOM 2567 C CA . ASN A 1 322 ? -19.516 29.797 -7.621 1 30.09 322 ASN A CA 1
ATOM 2568 C C . ASN A 1 322 ? -19.594 28.906 -8.859 1 30.09 322 ASN A C 1
ATOM 2570 O O . ASN A 1 322 ? -18.562 28.609 -9.469 1 30.09 322 ASN A O 1
ATOM 2574 N N . ASP A 1 323 ? -20.703 28.125 -9.094 1 28.23 323 ASP A N 1
ATOM 2575 C CA . ASP A 1 323 ? -21.078 27.656 -10.43 1 28.23 323 ASP A CA 1
ATOM 2576 C C . ASP A 1 323 ? -20.766 28.719 -11.484 1 28.23 323 ASP A C 1
ATOM 2578 O O . ASP A 1 323 ? -21.047 29.906 -11.273 1 28.23 323 ASP A O 1
ATOM 2582 N N . MET B 1 1 ? -13.258 -34.219 -24.391 1 95.19 1 MET B N 1
ATOM 2583 C CA . MET B 1 1 ? -12.031 -34.406 -23.625 1 95.19 1 MET B CA 1
ATOM 2584 C C . MET B 1 1 ? -12.32 -34.438 -22.141 1 95.19 1 MET B C 1
ATOM 2586 O O . MET B 1 1 ? -13.328 -33.906 -21.672 1 95.19 1 MET B O 1
ATOM 2590 N N . ASN B 1 2 ? -11.531 -35.188 -21.469 1 98.25 2 ASN B N 1
ATOM 2591 C CA . ASN B 1 2 ? -11.609 -35.281 -20.016 1 98.25 2 ASN B CA 1
ATOM 2592 C C . ASN B 1 2 ? -10.578 -34.344 -19.344 1 98.25 2 ASN B C 1
ATOM 2594 O O . ASN B 1 2 ? -9.375 -34.531 -19.531 1 98.25 2 ASN B O 1
ATOM 2598 N N . ILE B 1 3 ? -11.109 -33.438 -18.609 1 98.56 3 ILE B N 1
ATOM 2599 C CA . ILE B 1 3 ? -10.234 -32.469 -17.969 1 98.56 3 ILE B CA 1
ATOM 2600 C C . ILE B 1 3 ? -10.227 -32.719 -16.453 1 98.56 3 ILE B C 1
ATOM 2602 O O . ILE B 1 3 ? -11.281 -32.719 -15.82 1 98.56 3 ILE B O 1
ATOM 2606 N N . LEU B 1 4 ? -9.055 -32.969 -15.938 1 98.62 4 LEU B N 1
ATOM 2607 C CA . LEU B 1 4 ? -8.859 -33.062 -14.5 1 98.62 4 LEU B CA 1
ATOM 2608 C C . LEU B 1 4 ? -8.336 -31.75 -13.922 1 98.62 4 LEU B C 1
ATOM 2610 O O . LEU B 1 4 ? -7.277 -31.266 -14.328 1 98.62 4 LEU B O 1
ATOM 2614 N N . VAL B 1 5 ? -9.086 -31.156 -12.992 1 98.38 5 VAL B N 1
ATOM 2615 C CA . VAL B 1 5 ? -8.727 -29.859 -12.398 1 98.38 5 VAL B CA 1
ATOM 2616 C C . VAL B 1 5 ? -8.297 -30.062 -10.945 1 98.38 5 VAL B C 1
ATOM 2618 O O . VAL B 1 5 ? -9.094 -30.5 -10.109 1 98.38 5 VAL B O 1
ATOM 2621 N N . LEU B 1 6 ? -7.004 -29.719 -10.758 1 97.31 6 LEU B N 1
ATOM 2622 C CA . LEU B 1 6 ? -6.461 -29.828 -9.414 1 97.31 6 LEU B CA 1
ATOM 2623 C C . LEU B 1 6 ? -6.355 -28.469 -8.75 1 97.31 6 LEU B C 1
ATOM 2625 O O . LEU B 1 6 ? -6.223 -28.359 -7.527 1 97.31 6 LEU B O 1
ATOM 2629 N N . SER B 1 7 ? -6.309 -27.359 -9.586 1 94.88 7 SER B N 1
ATOM 2630 C CA . SER B 1 7 ? -6.219 -26 -9.055 1 94.88 7 SER B CA 1
ATOM 2631 C C . SER B 1 7 ? -7.461 -25.625 -8.25 1 94.88 7 SER B C 1
ATOM 2633 O O . SER B 1 7 ? -8.578 -26 -8.625 1 94.88 7 SER B O 1
ATOM 2635 N N . ARG B 1 8 ? -7.32 -24.922 -7.219 1 89.88 8 ARG B N 1
ATOM 2636 C CA . ARG B 1 8 ? -8.422 -24.531 -6.344 1 89.88 8 ARG B CA 1
ATOM 2637 C C . ARG B 1 8 ? -9.188 -23.344 -6.91 1 89.88 8 ARG B C 1
ATOM 2639 O O . ARG B 1 8 ? -8.938 -22.203 -6.531 1 89.88 8 ARG B O 1
ATOM 2646 N N . LEU B 1 9 ? -10.078 -23.641 -7.68 1 93.81 9 LEU B N 1
ATOM 2647 C CA . LEU B 1 9 ? -10.938 -22.625 -8.281 1 93.81 9 LEU B CA 1
ATOM 2648 C C . LEU B 1 9 ? -12.219 -22.453 -7.465 1 93.81 9 LEU B C 1
ATOM 2650 O O . LEU B 1 9 ? -12.602 -23.344 -6.703 1 93.81 9 LEU B O 1
ATOM 2654 N N . LYS B 1 10 ? -12.805 -21.297 -7.57 1 91.94 10 LYS B N 1
ATOM 2655 C CA . LYS B 1 10 ? -14.078 -21.031 -6.922 1 91.94 10 LYS B CA 1
ATOM 2656 C C . LYS B 1 10 ? -15.242 -21.203 -7.895 1 91.94 10 LYS B C 1
ATOM 2658 O O . LYS B 1 10 ? -15.031 -21.469 -9.078 1 91.94 10 LYS B O 1
ATOM 2663 N N . THR B 1 11 ? -16.406 -21.078 -7.383 1 94.25 11 THR B N 1
ATOM 2664 C CA . THR B 1 11 ? -17.625 -21.391 -8.125 1 94.25 11 THR B CA 1
ATOM 2665 C C . THR B 1 11 ? -17.688 -20.594 -9.422 1 94.25 11 THR B C 1
ATOM 2667 O O . THR B 1 11 ? -17.953 -21.141 -10.492 1 94.25 11 THR B O 1
ATOM 2670 N N . ASP B 1 12 ? -17.344 -19.344 -9.375 1 93.19 12 ASP B N 1
ATOM 2671 C CA . ASP B 1 12 ? -17.438 -18.5 -10.555 1 93.19 12 ASP B CA 1
ATOM 2672 C C . ASP B 1 12 ? -16.438 -18.938 -11.625 1 93.19 12 ASP B C 1
ATOM 2674 O O . ASP B 1 12 ? -16.766 -18.969 -12.812 1 93.19 12 ASP B O 1
ATOM 2678 N N . GLU B 1 13 ? -15.203 -19.234 -11.227 1 95.06 13 GLU B N 1
ATOM 2679 C CA . GLU B 1 13 ? -14.18 -19.688 -12.164 1 95.06 13 GLU B CA 1
ATOM 2680 C C . GLU B 1 13 ? -14.523 -21.047 -12.75 1 95.06 13 GLU B C 1
ATOM 2682 O O . GLU B 1 13 ? -14.312 -21.297 -13.945 1 95.06 13 GLU B O 1
ATOM 2687 N N . ILE B 1 14 ? -15.102 -21.938 -11.93 1 96.44 14 ILE B N 1
ATOM 2688 C CA . ILE B 1 14 ? -15.508 -23.266 -12.367 1 96.44 14 ILE B CA 1
ATOM 2689 C C . ILE B 1 14 ? -16.609 -23.156 -13.422 1 96.44 14 ILE B C 1
ATOM 2691 O O . ILE B 1 14 ? -16.531 -23.766 -14.484 1 96.44 14 ILE B O 1
ATOM 2695 N N . ASN B 1 15 ? -17.562 -22.312 -13.086 1 97.38 15 ASN B N 1
ATOM 2696 C CA . ASN B 1 15 ? -18.672 -22.109 -14.016 1 97.38 15 ASN B CA 1
ATOM 2697 C C . ASN B 1 15 ? -18.172 -21.562 -15.352 1 97.38 15 ASN B C 1
ATOM 2699 O O . ASN B 1 15 ? -18.609 -22.016 -16.406 1 97.38 15 ASN B O 1
ATOM 2703 N N . LYS B 1 16 ? -17.312 -20.656 -15.273 1 97.25 16 LYS B N 1
ATOM 2704 C CA . LYS B 1 16 ? -16.766 -20.078 -16.5 1 97.25 16 LYS B CA 1
ATOM 2705 C C . LYS B 1 16 ? -16.031 -21.125 -17.328 1 97.25 16 LYS B C 1
ATOM 2707 O O . LYS B 1 16 ? -16.203 -21.188 -18.547 1 97.25 16 LYS B O 1
ATOM 2712 N N . LEU B 1 17 ? -15.234 -21.875 -16.672 1 97.44 17 LEU B N 1
ATOM 2713 C CA . LEU B 1 17 ? -14.461 -22.922 -17.328 1 97.44 17 LEU B CA 1
ATOM 2714 C C . LEU B 1 17 ? -15.391 -23.938 -17.984 1 97.44 17 LEU B C 1
ATOM 2716 O O . LEU B 1 17 ? -15.234 -24.25 -19.172 1 97.44 17 LEU B O 1
ATOM 2720 N N . GLU B 1 18 ? -16.375 -24.406 -17.297 1 97.75 18 GLU B N 1
ATOM 2721 C CA . GLU B 1 18 ? -17.312 -25.422 -17.812 1 97.75 18 GLU B CA 1
ATOM 2722 C C . GLU B 1 18 ? -18.156 -24.859 -18.938 1 97.75 18 GLU B C 1
ATOM 2724 O O . GLU B 1 18 ? -18.406 -25.547 -19.938 1 97.75 18 GLU B O 1
ATOM 2729 N N . LYS B 1 19 ? -18.578 -23.625 -18.734 1 98 19 LYS B N 1
ATOM 2730 C CA . LYS B 1 19 ? -19.406 -22.984 -19.766 1 98 19 LYS B CA 1
ATOM 2731 C C . LYS B 1 19 ? -18.625 -22.812 -21.062 1 98 19 LYS B C 1
ATOM 2733 O O . LYS B 1 19 ? -19.219 -22.844 -22.156 1 98 19 LYS B O 1
ATOM 2738 N N . SER B 1 20 ? -17.375 -22.641 -20.953 1 97.94 20 SER B N 1
ATOM 2739 C CA . SER B 1 20 ? -16.531 -22.422 -22.125 1 97.94 20 SER B CA 1
ATOM 2740 C C . SER B 1 20 ? -16.359 -23.703 -22.922 1 97.94 20 SER B C 1
ATOM 2742 O O . SER B 1 20 ? -16.047 -23.672 -24.109 1 97.94 20 SER B O 1
ATOM 2744 N N . PHE B 1 21 ? -16.562 -24.891 -22.219 1 98 21 PHE B N 1
ATOM 2745 C CA . PHE B 1 21 ? -16.406 -26.172 -22.891 1 98 21 PHE B CA 1
ATOM 2746 C C . PHE B 1 21 ? -17.531 -27.125 -22.484 1 98 21 PHE B C 1
ATOM 2748 O O . PHE B 1 21 ? -17.281 -28.172 -21.859 1 98 21 PHE B O 1
ATOM 2755 N N . PRO B 1 22 ? -18.688 -26.922 -22.984 1 96.62 22 PRO B N 1
ATOM 2756 C CA . PRO B 1 22 ? -19.859 -27.688 -22.562 1 96.62 22 PRO B CA 1
ATOM 2757 C C . PRO B 1 22 ? -19.797 -29.156 -22.953 1 96.62 22 PRO B C 1
ATOM 2759 O O . PRO B 1 22 ? -20.438 -30 -22.328 1 96.62 22 PRO B O 1
ATOM 2762 N N . ASP B 1 23 ? -18.984 -29.469 -23.875 1 96.88 23 ASP B N 1
ATOM 2763 C CA . ASP B 1 23 ? -18.938 -30.828 -24.391 1 96.88 23 ASP B CA 1
ATOM 2764 C C . ASP B 1 23 ? -17.828 -31.625 -23.719 1 96.88 23 ASP B C 1
ATOM 2766 O O . ASP B 1 23 ? -17.625 -32.812 -24.031 1 96.88 23 ASP B O 1
ATOM 2770 N N . PHE B 1 24 ? -17.094 -31.016 -22.844 1 97.88 24 PHE B N 1
ATOM 2771 C CA . PHE B 1 24 ? -16 -31.688 -22.156 1 97.88 24 PHE B CA 1
ATOM 2772 C C . PHE B 1 24 ? -16.438 -32.188 -20.781 1 97.88 24 PHE B C 1
ATOM 2774 O O . PHE B 1 24 ? -17.453 -31.734 -20.25 1 97.88 24 PHE B O 1
ATOM 2781 N N . SER B 1 25 ? -15.758 -33.156 -20.266 1 98 25 SER B N 1
ATOM 2782 C CA . SER B 1 25 ? -16 -33.688 -18.922 1 98 25 SER B CA 1
ATOM 2783 C C . SER B 1 25 ? -14.977 -33.156 -17.938 1 98 25 SER B C 1
ATOM 2785 O O . SER B 1 25 ? -13.773 -33.188 -18.203 1 98 25 SER B O 1
ATOM 2787 N N . PHE B 1 26 ? -15.523 -32.688 -16.859 1 98.12 26 PHE B N 1
ATOM 2788 C CA . PHE B 1 26 ? -14.633 -32.125 -15.844 1 98.12 26 PHE B CA 1
ATOM 2789 C C . PHE B 1 26 ? -14.656 -33 -14.586 1 98.12 26 PHE B C 1
ATOM 2791 O O . PHE B 1 26 ? -15.727 -33.406 -14.133 1 98.12 26 PHE B O 1
ATOM 2798 N N . THR B 1 27 ? -13.5 -33.281 -14.102 1 97.94 27 THR B N 1
ATOM 2799 C CA . THR B 1 27 ? -13.312 -33.906 -12.797 1 97.94 27 THR B CA 1
ATOM 2800 C C . THR B 1 27 ? -12.461 -33.031 -11.891 1 97.94 27 THR B C 1
ATOM 2802 O O . THR B 1 27 ? -11.461 -32.469 -12.328 1 97.94 27 THR B O 1
ATOM 2805 N N . TYR B 1 28 ? -12.906 -32.844 -10.703 1 97.31 28 TYR B N 1
ATOM 2806 C CA . TYR B 1 28 ? -12.211 -31.984 -9.758 1 97.31 28 TYR B CA 1
ATOM 2807 C C . TYR B 1 28 ? -11.641 -32.781 -8.594 1 97.31 28 TYR B C 1
ATOM 2809 O O . TYR B 1 28 ? -12.273 -33.75 -8.117 1 97.31 28 TYR B O 1
ATOM 2817 N N . SER B 1 29 ? -10.398 -32.469 -8.25 1 96.88 29 SER B N 1
ATOM 2818 C CA . SER B 1 29 ? -9.75 -33.125 -7.113 1 96.88 29 SER B CA 1
ATOM 2819 C C . SER B 1 29 ? -8.703 -32.188 -6.484 1 96.88 29 SER B C 1
ATOM 2821 O O . SER B 1 29 ? -8.297 -31.203 -7.086 1 96.88 29 SER B O 1
ATOM 2823 N N . LYS B 1 30 ? -8.328 -32.5 -5.254 1 93.31 30 LYS B N 1
ATOM 2824 C CA . LYS B 1 30 ? -7.207 -31.828 -4.609 1 93.31 30 LYS B CA 1
ATOM 2825 C C . LYS B 1 30 ? -5.879 -32.438 -5.023 1 93.31 30 LYS B C 1
ATOM 2827 O O . LYS B 1 30 ? -5.809 -33.656 -5.312 1 93.31 30 LYS B O 1
ATOM 2832 N N . GLU B 1 31 ? -4.867 -31.656 -5.043 1 92.31 31 GLU B N 1
ATOM 2833 C CA . GLU B 1 31 ? -3.535 -32.094 -5.457 1 92.31 31 GLU B CA 1
ATOM 2834 C C . GLU B 1 31 ? -3.094 -33.344 -4.699 1 92.31 31 GLU B C 1
ATOM 2836 O O . GLU B 1 31 ? -2.555 -34.281 -5.297 1 92.31 31 GLU B O 1
ATOM 2841 N N . LYS B 1 32 ? -3.41 -33.375 -3.422 1 92.31 32 LYS B N 1
ATOM 2842 C CA . LYS B 1 32 ? -2.938 -34.469 -2.57 1 92.31 32 LYS B CA 1
ATOM 2843 C C . LYS B 1 32 ? -3.822 -35.688 -2.713 1 92.31 32 LYS B C 1
ATOM 2845 O O . LYS B 1 32 ? -3.439 -36.781 -2.297 1 92.31 32 LYS B O 1
ATOM 2850 N N . GLU B 1 33 ? -4.949 -35.594 -3.299 1 95.5 33 GLU B N 1
ATOM 2851 C CA . GLU B 1 33 ? -5.93 -36.656 -3.35 1 95.5 33 GLU B CA 1
ATOM 2852 C C . GLU B 1 33 ? -6.023 -37.25 -4.75 1 95.5 33 GLU B C 1
ATOM 2854 O O . GLU B 1 33 ? -6.762 -38.219 -4.973 1 95.5 33 GLU B O 1
ATOM 2859 N N . VAL B 1 34 ? -5.316 -36.656 -5.645 1 97.06 34 VAL B N 1
ATOM 2860 C CA . VAL B 1 34 ? -5.406 -37.156 -7.02 1 97.06 34 VAL B CA 1
ATOM 2861 C C . VAL B 1 34 ? -4.891 -38.594 -7.105 1 97.06 34 VAL B C 1
ATOM 2863 O O . VAL B 1 34 ? -3.902 -38.938 -6.457 1 97.06 34 VAL B O 1
ATOM 2866 N N . THR B 1 35 ? -5.559 -39.469 -7.859 1 97.5 35 THR B N 1
ATOM 2867 C CA . THR B 1 35 ? -5.191 -40.875 -8.008 1 97.5 35 THR B CA 1
ATOM 2868 C C . THR B 1 35 ? -4.633 -41.156 -9.398 1 97.5 35 THR B C 1
ATOM 2870 O O . THR B 1 35 ? -4.84 -40.344 -10.32 1 97.5 35 THR B O 1
ATOM 2873 N N . GLN B 1 36 ? -3.934 -42.281 -9.414 1 97.94 36 GLN B N 1
ATOM 2874 C CA . GLN B 1 36 ? -3.395 -42.688 -10.711 1 97.94 36 GLN B CA 1
ATOM 2875 C C . GLN B 1 36 ? -4.512 -42.906 -11.719 1 97.94 36 GLN B C 1
ATOM 2877 O O . GLN B 1 36 ? -4.352 -42.625 -12.914 1 97.94 36 GLN B O 1
ATOM 2882 N N . THR B 1 37 ? -5.625 -43.438 -11.266 1 98.06 37 THR B N 1
ATOM 2883 C CA . THR B 1 37 ? -6.77 -43.688 -12.133 1 98.06 37 THR B CA 1
ATOM 2884 C C . THR B 1 37 ? -7.262 -42.375 -12.758 1 98.06 37 THR B C 1
ATOM 2886 O O . THR B 1 37 ? -7.598 -42.344 -13.945 1 98.06 37 THR B O 1
ATOM 2889 N N . MET B 1 38 ? -7.344 -41.344 -12.008 1 98.12 38 MET B N 1
ATOM 2890 C CA . MET B 1 38 ? -7.762 -40.031 -12.523 1 98.12 38 MET B CA 1
ATOM 2891 C C . MET B 1 38 ? -6.812 -39.531 -13.609 1 98.12 38 MET B C 1
ATOM 2893 O O . MET B 1 38 ? -7.254 -39.031 -14.641 1 98.12 38 MET B O 1
ATOM 2897 N N . ILE B 1 39 ? -5.543 -39.719 -13.336 1 98.19 39 ILE B N 1
ATOM 2898 C CA . ILE B 1 39 ? -4.527 -39.312 -14.305 1 98.19 39 ILE B CA 1
ATOM 2899 C C . ILE B 1 39 ? -4.691 -40.125 -15.594 1 98.19 39 ILE B C 1
ATOM 2901 O O . ILE B 1 39 ? -4.684 -39.562 -16.688 1 98.19 39 ILE B O 1
ATOM 2905 N N . ASP B 1 40 ? -4.895 -41.406 -15.453 1 97.88 40 ASP B N 1
ATOM 2906 C CA . ASP B 1 40 ? -4.973 -42.312 -16.594 1 97.88 40 ASP B CA 1
ATOM 2907 C C . ASP B 1 40 ? -6.211 -42.031 -17.438 1 97.88 40 ASP B C 1
ATOM 2909 O O . ASP B 1 40 ? -6.262 -42.375 -18.625 1 97.88 40 ASP B O 1
ATOM 2913 N N . ASN B 1 41 ? -7.168 -41.344 -16.859 1 97.38 41 ASN B N 1
ATOM 2914 C CA . ASN B 1 41 ? -8.43 -41.125 -17.547 1 97.38 41 ASN B CA 1
ATOM 2915 C C . ASN B 1 41 ? -8.562 -39.688 -18.062 1 97.38 41 ASN B C 1
ATOM 2917 O O . ASN B 1 41 ? -9.578 -39.312 -18.656 1 97.38 41 ASN B O 1
ATOM 2921 N N . CYS B 1 42 ? -7.582 -38.906 -17.797 1 97.25 42 CYS B N 1
ATOM 2922 C CA . CYS B 1 42 ? -7.75 -37.5 -18.219 1 97.25 42 CYS B CA 1
ATOM 2923 C C . CYS B 1 42 ? -6.895 -37.188 -19.438 1 97.25 42 CYS B C 1
ATOM 2925 O O . CYS B 1 42 ? -5.836 -37.781 -19.625 1 97.25 42 CYS B O 1
ATOM 2927 N N . ASP B 1 43 ? -7.348 -36.219 -20.234 1 98.19 43 ASP B N 1
ATOM 2928 C CA . ASP B 1 43 ? -6.629 -35.719 -21.391 1 98.19 43 ASP B CA 1
ATOM 2929 C C . ASP B 1 43 ? -5.797 -34.5 -21.047 1 98.19 43 ASP B C 1
ATOM 2931 O O . ASP B 1 43 ? -4.691 -34.312 -21.562 1 98.19 43 ASP B O 1
ATOM 2935 N N . ILE B 1 44 ? -6.383 -33.656 -20.266 1 98.56 44 ILE B N 1
ATOM 2936 C CA . ILE B 1 44 ? -5.77 -32.406 -19.859 1 98.56 44 ILE B CA 1
ATOM 2937 C C . ILE B 1 44 ? -5.777 -32.281 -18.328 1 98.56 44 ILE B C 1
ATOM 2939 O O . ILE B 1 44 ? -6.805 -32.531 -17.688 1 98.56 44 ILE B O 1
ATOM 2943 N N . LEU B 1 45 ? -4.668 -31.984 -17.797 1 98.62 45 LEU B N 1
ATOM 2944 C CA . LEU B 1 45 ? -4.535 -31.766 -16.359 1 98.62 45 LEU B CA 1
ATOM 2945 C C . LEU B 1 45 ? -4.297 -30.281 -16.047 1 98.62 45 LEU B C 1
ATOM 2947 O O . LEU B 1 45 ? -3.385 -29.672 -16.609 1 98.62 45 LEU B O 1
ATOM 2951 N N . VAL B 1 46 ? -5.156 -29.703 -15.242 1 98.31 46 VAL B N 1
ATOM 2952 C CA . VAL B 1 46 ? -5.035 -28.312 -14.82 1 98.31 46 VAL B CA 1
ATOM 2953 C C . VAL B 1 46 ? -4.617 -28.25 -13.352 1 98.31 46 VAL B C 1
ATOM 2955 O O . VAL B 1 46 ? -5.379 -28.641 -12.461 1 98.31 46 VAL B O 1
ATOM 2958 N N . GLY B 1 47 ? -3.393 -27.734 -13.125 1 96.88 47 GLY B N 1
ATOM 2959 C CA . GLY B 1 47 ? -2.854 -27.688 -11.773 1 96.88 47 GLY B CA 1
ATOM 2960 C C . GLY B 1 47 ? -1.534 -28.422 -11.633 1 96.88 47 GLY B C 1
ATOM 2961 O O . GLY B 1 47 ? -0.937 -28.828 -12.625 1 96.88 47 GLY B O 1
ATOM 2962 N N . ASN B 1 48 ? -1.101 -28.578 -10.383 1 95.94 48 ASN B N 1
ATOM 2963 C CA . ASN B 1 48 ? 0.218 -29.141 -10.109 1 95.94 48 ASN B CA 1
ATOM 2964 C C . ASN B 1 48 ? 0.116 -30.484 -9.422 1 95.94 48 ASN B C 1
ATOM 2966 O O . ASN B 1 48 ? 0.1 -30.562 -8.188 1 95.94 48 ASN B O 1
ATOM 2970 N N . PRO B 1 49 ? 0.122 -31.516 -10.172 1 94.94 49 PRO B N 1
ATOM 2971 C CA . PRO B 1 49 ? 0.118 -32.844 -9.523 1 94.94 49 PRO B CA 1
ATOM 2972 C C . PRO B 1 49 ? 1.421 -33.125 -8.789 1 94.94 49 PRO B C 1
ATOM 2974 O O . PRO B 1 49 ? 2.498 -32.75 -9.242 1 94.94 49 PRO B O 1
ATOM 2977 N N . GLY B 1 50 ? 1.321 -33.844 -7.691 1 93.19 50 GLY B N 1
ATOM 2978 C CA . GLY B 1 50 ? 2.494 -34.188 -6.914 1 93.19 50 GLY B CA 1
ATOM 2979 C C . GLY B 1 50 ? 3.262 -35.375 -7.496 1 93.19 50 GLY B C 1
ATOM 2980 O O . GLY B 1 50 ? 2.945 -35.844 -8.586 1 93.19 50 GLY B O 1
ATOM 2981 N N . LYS B 1 51 ? 4.242 -35.812 -6.719 1 94.19 51 LYS B N 1
ATOM 2982 C CA . LYS B 1 51 ? 5.164 -36.844 -7.195 1 94.19 51 LYS B CA 1
ATOM 2983 C C . LYS B 1 51 ? 4.594 -38.219 -6.961 1 94.19 51 LYS B C 1
ATOM 2985 O O . LYS B 1 51 ? 5.176 -39.219 -7.406 1 94.19 51 LYS B O 1
ATOM 2990 N N . HIS B 1 52 ? 3.479 -38.312 -6.312 1 95.81 52 HIS B N 1
ATOM 2991 C CA . HIS B 1 52 ? 2.93 -39.625 -5.934 1 95.81 52 HIS B CA 1
ATOM 2992 C C . HIS B 1 52 ? 2.154 -40.25 -7.086 1 95.81 52 HIS B C 1
ATOM 2994 O O . HIS B 1 52 ? 1.661 -41.375 -6.969 1 95.81 52 HIS B O 1
ATOM 3000 N N . VAL B 1 53 ? 1.951 -39.594 -8.164 1 97.31 53 VAL B N 1
ATOM 3001 C CA . VAL B 1 53 ? 1.296 -40.125 -9.352 1 97.31 53 VAL B CA 1
ATOM 3002 C C . VAL B 1 53 ? 2.26 -40.094 -10.531 1 97.31 53 VAL B C 1
ATOM 3004 O O . VAL B 1 53 ? 3.156 -39.25 -10.586 1 97.31 53 VAL B O 1
ATOM 3007 N N . GLU B 1 54 ? 2.084 -41 -11.422 1 97.56 54 GLU B N 1
ATOM 3008 C CA . GLU B 1 54 ? 2.881 -41.062 -12.648 1 97.56 54 GLU B CA 1
ATOM 3009 C C . GLU B 1 54 ? 2.26 -40.25 -13.766 1 97.56 54 GLU B C 1
ATOM 3011 O O . GLU B 1 54 ? 1.11 -40.469 -14.148 1 97.56 54 GLU B O 1
ATOM 3016 N N . LEU B 1 55 ? 2.996 -39.344 -14.336 1 98.06 55 LEU B N 1
ATOM 3017 C CA . LEU B 1 55 ? 2.475 -38.406 -15.328 1 98.06 55 LEU B CA 1
ATOM 3018 C C . LEU B 1 55 ? 2.912 -38.812 -16.734 1 98.06 55 LEU B C 1
ATOM 3020 O O . LEU B 1 55 ? 2.379 -38.281 -17.719 1 98.06 55 LEU B O 1
ATOM 3024 N N . ASN B 1 56 ? 3.91 -39.625 -16.844 1 97.62 56 ASN B N 1
ATOM 3025 C CA . ASN B 1 56 ? 4.383 -40.094 -18.141 1 97.62 56 ASN B CA 1
ATOM 3026 C C . ASN B 1 56 ? 3.385 -41.062 -18.797 1 97.62 56 ASN B C 1
ATOM 3028 O O . ASN B 1 56 ? 3.629 -42.25 -18.859 1 97.62 56 ASN B O 1
ATOM 3032 N N . ARG B 1 57 ? 2.312 -40.531 -19.203 1 96.69 57 ARG B N 1
ATOM 3033 C CA . ARG B 1 57 ? 1.191 -41.25 -19.781 1 96.69 57 ARG B CA 1
ATOM 3034 C C . ARG B 1 57 ? 0.826 -40.688 -21.156 1 96.69 57 ARG B C 1
ATOM 3036 O O . ARG B 1 57 ? 0.673 -39.469 -21.312 1 96.69 57 ARG B O 1
ATOM 3043 N N . PRO B 1 58 ? 0.633 -41.531 -22.125 1 95.88 58 PRO B N 1
ATOM 3044 C CA . PRO B 1 58 ? 0.376 -41.062 -23.484 1 95.88 58 PRO B CA 1
ATOM 3045 C C . PRO B 1 58 ? -0.977 -40.344 -23.625 1 95.88 58 PRO B C 1
ATOM 3047 O O . PRO B 1 58 ? -1.184 -39.594 -24.562 1 95.88 58 PRO B O 1
ATOM 3050 N N . ASN B 1 59 ? -1.884 -40.656 -22.734 1 96.06 59 ASN B N 1
ATOM 3051 C CA . ASN B 1 59 ? -3.195 -40.031 -22.812 1 96.06 59 ASN B CA 1
ATOM 3052 C C . ASN B 1 59 ? -3.131 -38.562 -22.438 1 96.06 59 ASN B C 1
ATOM 3054 O O . ASN B 1 59 ? -4.016 -37.781 -22.797 1 96.06 59 ASN B O 1
ATOM 3058 N N . LEU B 1 60 ? -2.197 -38.156 -21.609 1 97.44 60 LEU B N 1
ATOM 3059 C CA . LEU B 1 60 ? -2.068 -36.781 -21.156 1 97.44 60 LEU B CA 1
ATOM 3060 C C . LEU B 1 60 ? -1.554 -35.875 -22.266 1 97.44 60 LEU B C 1
ATOM 3062 O O . LEU B 1 60 ? -0.35 -35.844 -22.531 1 97.44 60 LEU B O 1
ATOM 3066 N N . LYS B 1 61 ? -2.422 -35.188 -22.766 1 97.5 61 LYS B N 1
ATOM 3067 C CA . LYS B 1 61 ? -2.082 -34.312 -23.891 1 97.5 61 LYS B CA 1
ATOM 3068 C C . LYS B 1 61 ? -1.413 -33.031 -23.406 1 97.5 61 LYS B C 1
ATOM 3070 O O . LYS B 1 61 ? -0.56 -32.469 -24.094 1 97.5 61 LYS B O 1
ATOM 3075 N N . ALA B 1 62 ? -1.881 -32.562 -22.266 1 98.25 62 ALA B N 1
ATOM 3076 C CA . ALA B 1 62 ? -1.32 -31.297 -21.75 1 98.25 62 ALA B CA 1
ATOM 3077 C C . ALA B 1 62 ? -1.444 -31.219 -20.234 1 98.25 62 ALA B C 1
ATOM 3079 O O . ALA B 1 62 ? -2.377 -31.781 -19.641 1 98.25 62 ALA B O 1
ATOM 3080 N N . ILE B 1 63 ? -0.495 -30.547 -19.672 1 98.31 63 ILE B N 1
ATOM 3081 C CA . ILE B 1 63 ? -0.533 -30.141 -18.266 1 98.31 63 ILE B CA 1
ATOM 3082 C C . ILE B 1 63 ? -0.411 -28.625 -18.172 1 98.31 63 ILE B C 1
ATOM 3084 O O . ILE B 1 63 ? 0.555 -28.047 -18.672 1 98.31 63 ILE B O 1
ATOM 3088 N N . LEU B 1 64 ? -1.428 -28.016 -17.609 1 98 64 LEU B N 1
ATOM 3089 C CA . LEU B 1 64 ? -1.479 -26.578 -17.375 1 98 64 LEU B CA 1
ATOM 3090 C C . LEU B 1 64 ? -1.271 -26.234 -15.906 1 98 64 LEU B C 1
ATOM 3092 O O . LEU B 1 64 ? -2.221 -26.266 -15.117 1 98 64 LEU B O 1
ATOM 3096 N N . LEU B 1 65 ? -0.049 -25.891 -15.602 1 96 65 LEU B N 1
ATOM 3097 C CA . LEU B 1 65 ? 0.333 -25.672 -14.211 1 96 65 LEU B CA 1
ATOM 3098 C C . LEU B 1 65 ? -0.254 -24.359 -13.688 1 96 65 LEU B C 1
ATOM 3100 O O . LEU B 1 65 ? -0.373 -23.391 -14.43 1 96 65 LEU B O 1
ATOM 3104 N N . ASN B 1 66 ? -0.592 -24.375 -12.367 1 94.62 66 ASN B N 1
ATOM 3105 C CA . ASN B 1 66 ? -1.019 -23.125 -11.766 1 94.62 66 ASN B CA 1
ATOM 3106 C C . ASN B 1 66 ? 0.134 -22.422 -11.047 1 94.62 66 ASN B C 1
ATOM 3108 O O . ASN B 1 66 ? -0.086 -21.5 -10.273 1 94.62 66 ASN B O 1
ATOM 3112 N N . SER B 1 67 ? 1.344 -22.859 -11.258 1 88.69 67 SER B N 1
ATOM 3113 C CA . SER B 1 67 ? 2.572 -22.203 -10.812 1 88.69 67 SER B CA 1
ATOM 3114 C C . SER B 1 67 ? 3.348 -21.625 -11.992 1 88.69 67 SER B C 1
ATOM 3116 O O . SER B 1 67 ? 3.203 -22.078 -13.125 1 88.69 67 SER B O 1
ATOM 3118 N N . ALA B 1 68 ? 4.121 -20.625 -11.656 1 82.75 68 ALA B N 1
ATOM 3119 C CA . ALA B 1 68 ? 5.035 -20.109 -12.664 1 82.75 68 ALA B CA 1
ATOM 3120 C C . ALA B 1 68 ? 6.246 -21.016 -12.836 1 82.75 68 ALA B C 1
ATOM 3122 O O . ALA B 1 68 ? 6.809 -21.125 -13.93 1 82.75 68 ALA B O 1
ATOM 3123 N N . GLY B 1 69 ? 6.637 -21.641 -11.812 1 80.88 69 GLY B N 1
ATOM 3124 C CA . GLY B 1 69 ? 7.734 -22.594 -11.836 1 80.88 69 GLY B CA 1
ATOM 3125 C C . GLY B 1 69 ? 7.316 -23.969 -12.336 1 80.88 69 GLY B C 1
ATOM 3126 O O . GLY B 1 69 ? 6.199 -24.422 -12.062 1 80.88 69 GLY B O 1
ATOM 3127 N N . SER B 1 70 ? 8.258 -24.672 -13.062 1 88.62 70 SER B N 1
ATOM 3128 C CA . SER B 1 70 ? 7.957 -25.984 -13.641 1 88.62 70 SER B CA 1
ATOM 3129 C C . SER B 1 70 ? 9.094 -26.969 -13.406 1 88.62 70 SER B C 1
ATOM 3131 O O . SER B 1 70 ? 9.211 -27.969 -14.109 1 88.62 70 SER B O 1
ATOM 3133 N N . ASP B 1 71 ? 9.859 -26.797 -12.406 1 82.56 71 ASP B N 1
ATOM 3134 C CA . ASP B 1 71 ? 11.141 -27.453 -12.188 1 82.56 71 ASP B CA 1
ATOM 3135 C C . ASP B 1 71 ? 10.969 -28.969 -12.148 1 82.56 71 ASP B C 1
ATOM 3137 O O . ASP B 1 71 ? 11.719 -29.703 -12.805 1 82.56 71 ASP B O 1
ATOM 3141 N N . TYR B 1 72 ? 10.078 -29.438 -11.477 1 89 72 TYR B N 1
ATOM 3142 C CA . TYR B 1 72 ? 9.859 -30.875 -11.344 1 89 72 TYR B CA 1
ATOM 3143 C C . TYR B 1 72 ? 9.406 -31.484 -12.664 1 89 72 TYR B C 1
ATOM 3145 O O . TYR B 1 72 ? 9.883 -32.531 -13.062 1 89 72 TYR B O 1
ATOM 3153 N N . TYR B 1 73 ? 8.672 -30.812 -13.406 1 94.75 73 TYR B N 1
ATOM 3154 C CA . TYR B 1 73 ? 7.938 -31.359 -14.539 1 94.75 73 TYR B CA 1
ATOM 3155 C C . TYR B 1 73 ? 8.82 -31.438 -15.781 1 94.75 73 TYR B C 1
ATOM 3157 O O . TYR B 1 73 ? 8.492 -32.125 -16.75 1 94.75 73 TYR B O 1
ATOM 3165 N N . ILE B 1 74 ? 9.922 -30.719 -15.672 1 92.38 74 ILE B N 1
ATOM 3166 C CA . ILE B 1 74 ? 10.781 -30.703 -16.859 1 92.38 74 ILE B CA 1
ATOM 3167 C C . ILE B 1 74 ? 11.859 -31.766 -16.719 1 92.38 74 ILE B C 1
ATOM 3169 O O . ILE B 1 74 ? 12.695 -31.938 -17.609 1 92.38 74 ILE B O 1
ATOM 3173 N N . GLN B 1 75 ? 11.883 -32.406 -15.656 1 92.75 75 GLN B N 1
ATOM 3174 C CA . GLN B 1 75 ? 12.875 -33.469 -15.461 1 92.75 75 GLN B CA 1
ATOM 3175 C C . GLN B 1 75 ? 12.641 -34.625 -16.422 1 92.75 75 GLN B C 1
ATOM 3177 O O . GLN B 1 75 ? 11.508 -34.906 -16.797 1 92.75 75 GLN B O 1
ATOM 3182 N N . GLU B 1 76 ? 13.719 -35.312 -16.734 1 92.94 76 GLU B N 1
ATOM 3183 C CA . GLU B 1 76 ? 13.656 -36.438 -17.672 1 92.94 76 GLU B CA 1
ATOM 3184 C C . GLU B 1 76 ? 12.758 -37.562 -17.125 1 92.94 76 GLU B C 1
ATOM 3186 O O . GLU B 1 76 ? 12.867 -37.938 -15.969 1 92.94 76 GLU B O 1
ATOM 3191 N N . GLY B 1 77 ? 11.844 -37.969 -17.969 1 93.88 77 GLY B N 1
ATOM 3192 C CA . GLY B 1 77 ? 11.031 -39.156 -17.656 1 93.88 77 GLY B CA 1
ATOM 3193 C C . GLY B 1 77 ? 9.758 -38.812 -16.906 1 93.88 77 GLY B C 1
ATOM 3194 O O . GLY B 1 77 ? 8.891 -39.656 -16.719 1 93.88 77 GLY B O 1
ATOM 3195 N N . VAL B 1 78 ? 9.609 -37.562 -16.484 1 96.5 78 VAL B N 1
ATOM 3196 C CA . VAL B 1 78 ? 8.453 -37.188 -15.688 1 96.5 78 VAL B CA 1
ATOM 3197 C C . VAL B 1 78 ? 7.219 -37.062 -16.594 1 96.5 78 VAL B C 1
ATOM 3199 O O . VAL B 1 78 ? 6.145 -37.562 -16.234 1 96.5 78 VAL B O 1
ATOM 3202 N N . LEU B 1 79 ? 7.395 -36.531 -17.766 1 97.25 79 LEU B N 1
ATOM 3203 C CA . LEU B 1 79 ? 6.285 -36.375 -18.703 1 97.25 79 LEU B CA 1
ATOM 3204 C C . LEU B 1 79 ? 6.527 -37.188 -19.969 1 97.25 79 LEU B C 1
ATOM 3206 O O . LEU B 1 79 ? 7.676 -37.438 -20.344 1 97.25 79 LEU B O 1
ATOM 3210 N N . HIS B 1 80 ? 5.43 -37.625 -20.531 1 96.44 80 HIS B N 1
ATOM 3211 C CA . HIS B 1 80 ? 5.508 -38.219 -21.859 1 96.44 80 HIS B CA 1
ATOM 3212 C C . HIS B 1 80 ? 5.973 -37.219 -22.891 1 96.44 80 HIS B C 1
ATOM 3214 O O . HIS B 1 80 ? 5.648 -36.031 -22.797 1 96.44 80 HIS B O 1
ATOM 3220 N N . ALA B 1 81 ? 6.652 -37.656 -23.938 1 94.12 81 ALA B N 1
ATOM 3221 C CA . ALA B 1 81 ? 7.254 -36.781 -24.938 1 94.12 81 ALA B CA 1
ATOM 3222 C C . ALA B 1 81 ? 6.191 -35.969 -25.672 1 94.12 81 ALA B C 1
ATOM 3224 O O . ALA B 1 81 ? 6.453 -34.844 -26.109 1 94.12 81 ALA B O 1
ATOM 3225 N N . ALA B 1 82 ? 5.043 -36.5 -25.703 1 94.62 82 ALA B N 1
ATOM 3226 C CA . ALA B 1 82 ? 3.982 -35.844 -26.469 1 94.62 82 ALA B CA 1
ATOM 3227 C C . ALA B 1 82 ? 3.201 -34.875 -25.594 1 94.62 82 ALA B C 1
ATOM 3229 O O . ALA B 1 82 ? 2.393 -34.094 -26.094 1 94.62 82 ALA B O 1
ATOM 3230 N N . THR B 1 83 ? 3.391 -34.906 -24.328 1 97 83 THR B N 1
ATOM 3231 C CA . THR B 1 83 ? 2.652 -34.031 -23.406 1 97 83 THR B CA 1
ATOM 3232 C C . THR B 1 83 ? 3.146 -32.594 -23.5 1 97 83 THR B C 1
ATOM 3234 O O . THR B 1 83 ? 4.344 -32.344 -23.344 1 97 83 THR B O 1
ATOM 3237 N N . ARG B 1 84 ? 2.227 -31.672 -23.734 1 96.56 84 ARG B N 1
ATOM 3238 C CA . ARG B 1 84 ? 2.564 -30.25 -23.734 1 96.56 84 ARG B CA 1
ATOM 3239 C C . ARG B 1 84 ? 2.455 -29.672 -22.328 1 96.56 84 ARG B C 1
ATOM 3241 O O . ARG B 1 84 ? 1.552 -30.031 -21.562 1 96.56 84 ARG B O 1
ATOM 3248 N N . LEU B 1 85 ? 3.391 -28.797 -21.984 1 97.25 85 LEU B N 1
ATOM 3249 C CA . LEU B 1 85 ? 3.467 -28.234 -20.641 1 97.25 85 LEU B CA 1
ATOM 3250 C C . LEU B 1 85 ? 3.436 -26.703 -20.703 1 97.25 85 LEU B C 1
ATOM 3252 O O . LEU B 1 85 ? 4.211 -26.094 -21.438 1 97.25 85 LEU B O 1
ATOM 3256 N N . ALA B 1 86 ? 2.451 -26.125 -20 1 96.56 86 ALA B N 1
ATOM 3257 C CA . ALA B 1 86 ? 2.404 -24.672 -19.844 1 96.56 86 ALA B CA 1
ATOM 3258 C C . ALA B 1 86 ? 2.33 -24.281 -18.375 1 96.56 86 ALA B C 1
ATOM 3260 O O . ALA B 1 86 ? 1.83 -25.047 -17.547 1 96.56 86 ALA B O 1
ATOM 3261 N N . ASN B 1 87 ? 2.885 -23.141 -18.047 1 93.5 87 ASN B N 1
ATOM 3262 C CA . ASN B 1 87 ? 2.805 -22.672 -16.672 1 93.5 87 ASN B CA 1
ATOM 3263 C C . ASN B 1 87 ? 1.959 -21.406 -16.547 1 93.5 87 ASN B C 1
ATOM 3265 O O . ASN B 1 87 ? 1.33 -20.984 -17.516 1 93.5 87 ASN B O 1
ATOM 3269 N N . ALA B 1 88 ? 1.837 -20.953 -15.305 1 92.44 88 ALA B N 1
ATOM 3270 C CA . ALA B 1 88 ? 0.891 -19.875 -15.039 1 92.44 88 ALA B CA 1
ATOM 3271 C C . ALA B 1 88 ? 1.597 -18.516 -15.008 1 92.44 88 ALA B C 1
ATOM 3273 O O . ALA B 1 88 ? 1.167 -17.609 -14.305 1 92.44 88 ALA B O 1
ATOM 3274 N N . SER B 1 89 ? 2.637 -18.391 -15.773 1 86.06 89 SER B N 1
ATOM 3275 C CA . SER B 1 89 ? 3.326 -17.109 -15.859 1 86.06 89 SER B CA 1
ATOM 3276 C C . SER B 1 89 ? 2.373 -15.992 -16.281 1 86.06 89 SER B C 1
ATOM 3278 O O . SER B 1 89 ? 1.543 -16.188 -17.172 1 86.06 89 SER B O 1
ATOM 3280 N N . GLY B 1 90 ? 2.459 -14.867 -15.516 1 86.69 90 GLY B N 1
ATOM 3281 C CA . GLY B 1 90 ? 1.601 -13.734 -15.812 1 86.69 90 GLY B CA 1
ATOM 3282 C C . GLY B 1 90 ? 0.401 -13.633 -14.891 1 86.69 90 GLY B C 1
ATOM 3283 O O . GLY B 1 90 ? -0.256 -12.586 -14.836 1 86.69 90 GLY B O 1
ATOM 3284 N N . SER B 1 91 ? 0.11 -14.672 -14.164 1 89.94 91 SER B N 1
ATOM 3285 C CA . SER B 1 91 ? -1.108 -14.719 -13.359 1 89.94 91 SER B CA 1
ATOM 3286 C C . SER B 1 91 ? -0.936 -13.969 -12.047 1 89.94 91 SER B C 1
ATOM 3288 O O . SER B 1 91 ? -1.919 -13.562 -11.422 1 89.94 91 SER B O 1
ATOM 3290 N N . TYR B 1 92 ? 0.275 -13.719 -11.688 1 92.25 92 TYR B N 1
ATOM 3291 C CA . TYR B 1 92 ? 0.499 -13.367 -10.289 1 92.25 92 TYR B CA 1
ATOM 3292 C C . TYR B 1 92 ? 0.873 -11.891 -10.156 1 92.25 92 TYR B C 1
ATOM 3294 O O . TYR B 1 92 ? 0.997 -11.383 -9.039 1 92.25 92 TYR B O 1
ATOM 3302 N N . GLY B 1 93 ? 0.967 -11.188 -11.227 1 92.62 93 GLY B N 1
ATOM 3303 C CA . GLY B 1 93 ? 1.494 -9.836 -11.25 1 92.62 93 GLY B CA 1
ATOM 3304 C C . GLY B 1 93 ? 0.725 -8.875 -10.359 1 92.62 93 GLY B C 1
ATOM 3305 O O . GLY B 1 93 ? 1.32 -8.148 -9.562 1 92.62 93 GLY B O 1
ATOM 3306 N N . LYS B 1 94 ? -0.577 -8.938 -10.469 1 94 94 LYS B N 1
ATOM 3307 C CA . LYS B 1 94 ? -1.409 -8.008 -9.711 1 94 94 LYS B CA 1
ATOM 3308 C C . LYS B 1 94 ? -1.296 -8.258 -8.211 1 94 94 LYS B C 1
ATOM 3310 O O . 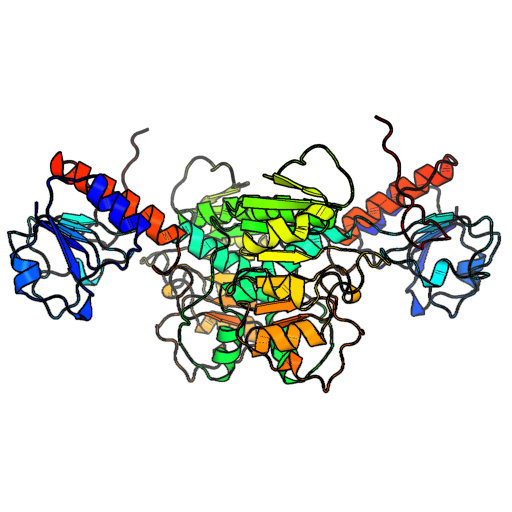LYS B 1 94 ? -1.151 -7.316 -7.426 1 94 94 LYS B O 1
ATOM 3315 N N . ALA B 1 95 ? -1.33 -9.531 -7.84 1 94.62 95 ALA B N 1
ATOM 3316 C CA . ALA B 1 95 ? -1.236 -9.898 -6.43 1 94.62 95 ALA B CA 1
ATOM 3317 C C . ALA B 1 95 ? 0.119 -9.508 -5.848 1 94.62 95 ALA B C 1
ATOM 3319 O O . ALA B 1 95 ? 0.191 -8.922 -4.766 1 94.62 95 ALA B O 1
ATOM 3320 N N . ILE B 1 96 ? 1.159 -9.797 -6.574 1 96.12 96 ILE B N 1
ATOM 3321 C CA . ILE B 1 96 ? 2.512 -9.523 -6.102 1 96.12 96 ILE B CA 1
ATOM 3322 C C . ILE B 1 96 ? 2.732 -8.008 -6.016 1 96.12 96 ILE B C 1
ATOM 3324 O O . ILE B 1 96 ? 3.395 -7.527 -5.098 1 96.12 96 ILE B O 1
ATOM 3328 N N . ALA B 1 97 ? 2.189 -7.273 -6.941 1 96.62 97 ALA B N 1
ATOM 3329 C CA . ALA B 1 97 ? 2.324 -5.82 -6.934 1 96.62 97 ALA B CA 1
ATOM 3330 C C . ALA B 1 97 ? 1.706 -5.219 -5.676 1 96.62 97 ALA B C 1
ATOM 3332 O O . ALA B 1 97 ? 2.314 -4.363 -5.027 1 96.62 97 ALA B O 1
ATOM 3333 N N . GLU B 1 98 ? 0.507 -5.68 -5.332 1 96.62 98 GLU B N 1
ATOM 3334 C CA . GLU B 1 98 ? -0.145 -5.207 -4.113 1 96.62 98 GLU B CA 1
ATOM 3335 C C . GLU B 1 98 ? 0.706 -5.5 -2.883 1 96.62 98 GLU B C 1
ATOM 3337 O O . GLU B 1 98 ? 0.906 -4.629 -2.037 1 96.62 98 GLU B O 1
ATOM 3342 N N . HIS B 1 99 ? 1.164 -6.691 -2.867 1 97.31 99 HIS B N 1
ATOM 3343 C CA . HIS B 1 99 ? 1.992 -7.117 -1.745 1 97.31 99 HIS B CA 1
ATOM 3344 C C . HIS B 1 99 ? 3.268 -6.285 -1.654 1 97.31 99 HIS B C 1
ATOM 3346 O O . HIS B 1 99 ? 3.645 -5.836 -0.57 1 97.31 99 HIS B O 1
ATOM 3352 N N . THR B 1 100 ? 3.879 -6.055 -2.764 1 98.44 100 THR B N 1
ATOM 3353 C CA . THR B 1 100 ? 5.137 -5.32 -2.832 1 98.44 100 THR B CA 1
ATOM 3354 C C . THR B 1 100 ? 4.957 -3.891 -2.332 1 98.44 100 THR B C 1
ATOM 3356 O O . THR B 1 100 ? 5.73 -3.418 -1.495 1 98.44 100 THR B O 1
ATOM 3359 N N . ILE B 1 101 ? 3.936 -3.217 -2.77 1 98.44 101 ILE B N 1
ATOM 3360 C CA . ILE B 1 101 ? 3.656 -1.854 -2.326 1 98.44 101 ILE B CA 1
ATOM 3361 C C . ILE B 1 101 ? 3.352 -1.85 -0.831 1 98.44 101 ILE B C 1
ATOM 3363 O O . ILE B 1 101 ? 3.793 -0.957 -0.103 1 98.44 101 ILE B O 1
ATOM 3367 N N . GLY B 1 102 ? 2.623 -2.85 -0.399 1 98.25 102 GLY B N 1
ATOM 3368 C CA . GLY B 1 102 ? 2.381 -2.998 1.027 1 98.25 102 GLY B CA 1
ATOM 3369 C C . GLY B 1 102 ? 3.656 -3.113 1.841 1 98.25 102 GLY B C 1
ATOM 3370 O O . GLY B 1 102 ? 3.779 -2.5 2.902 1 98.25 102 GLY B O 1
ATOM 3371 N N . MET B 1 103 ? 4.582 -3.889 1.334 1 98.44 103 MET B N 1
ATOM 3372 C CA . MET B 1 103 ? 5.855 -4.055 2.029 1 98.44 103 MET B CA 1
ATOM 3373 C C . MET B 1 103 ? 6.617 -2.736 2.09 1 98.44 103 MET B C 1
ATOM 3375 O O . MET B 1 103 ? 7.191 -2.395 3.125 1 98.44 103 MET B O 1
ATOM 3379 N N . MET B 1 104 ? 6.66 -2.008 0.997 1 98.31 104 MET B N 1
ATOM 3380 C CA . MET B 1 104 ? 7.305 -0.697 0.943 1 98.31 104 MET B CA 1
ATOM 3381 C C . MET B 1 104 ? 6.742 0.229 2.018 1 98.31 104 MET B C 1
ATOM 3383 O O . MET B 1 104 ? 7.5 0.829 2.783 1 98.31 104 MET B O 1
ATOM 3387 N N . LEU B 1 105 ? 5.441 0.251 2.105 1 97.62 105 LEU B N 1
ATOM 3388 C CA . LEU B 1 105 ? 4.773 1.163 3.027 1 97.62 105 LEU B CA 1
ATOM 3389 C C . LEU B 1 105 ? 4.906 0.676 4.469 1 97.62 105 LEU B C 1
ATOM 3391 O O . LEU B 1 105 ? 4.996 1.483 5.395 1 97.62 105 LEU B O 1
ATOM 3395 N N . ALA B 1 106 ? 4.914 -0.639 4.645 1 97.62 106 ALA B N 1
ATOM 3396 C CA . ALA B 1 106 ? 5.055 -1.201 5.984 1 97.62 106 ALA B CA 1
ATOM 3397 C C . ALA B 1 106 ? 6.344 -0.721 6.648 1 97.62 106 ALA B C 1
ATOM 3399 O O . ALA B 1 106 ? 6.363 -0.45 7.852 1 97.62 106 ALA B O 1
ATOM 3400 N N . LEU B 1 107 ? 7.371 -0.568 5.867 1 97.06 107 LEU B N 1
ATOM 3401 C CA . LEU B 1 107 ? 8.641 -0.125 6.438 1 97.06 107 LEU B CA 1
ATOM 3402 C C . LEU B 1 107 ? 8.75 1.396 6.402 1 97.06 107 LEU B C 1
ATOM 3404 O O . LEU B 1 107 ? 9.078 2.023 7.41 1 97.06 107 LEU B O 1
ATOM 3408 N N . ASN B 1 108 ? 8.375 2.012 5.316 1 94.56 108 ASN B N 1
ATOM 3409 C CA . ASN B 1 108 ? 8.656 3.432 5.129 1 94.56 108 ASN B CA 1
ATOM 3410 C C . ASN B 1 108 ? 7.629 4.305 5.848 1 94.56 108 ASN B C 1
ATOM 3412 O O . ASN B 1 108 ? 7.844 5.504 6.023 1 94.56 108 ASN B O 1
ATOM 3416 N N . LYS B 1 109 ? 6.488 3.715 6.215 1 95.44 109 LYS B N 1
ATOM 3417 C CA . LYS B 1 109 ? 5.547 4.426 7.074 1 95.44 109 LYS B CA 1
ATOM 3418 C C . LYS B 1 109 ? 5.594 3.891 8.5 1 95.44 109 LYS B C 1
ATOM 3420 O O . LYS B 1 109 ? 4.727 4.207 9.32 1 95.44 109 LYS B O 1
ATOM 3425 N N . ASN B 1 110 ? 6.504 3.02 8.797 1 96 110 ASN B N 1
ATOM 3426 C CA . ASN B 1 110 ? 6.902 2.574 10.133 1 96 110 ASN B CA 1
ATOM 3427 C C . ASN B 1 110 ? 5.852 1.664 10.758 1 96 110 ASN B C 1
ATOM 3429 O O . ASN B 1 110 ? 5.699 1.634 11.977 1 96 110 ASN B O 1
ATOM 3433 N N . PHE B 1 111 ? 5.074 0.966 9.938 1 97.44 111 PHE B N 1
ATOM 3434 C CA . PHE B 1 111 ? 4.059 0.071 10.477 1 97.44 111 PHE B CA 1
ATOM 3435 C C . PHE B 1 111 ? 4.699 -1.025 11.32 1 97.44 111 PHE B C 1
ATOM 3437 O O . PHE B 1 111 ? 4.133 -1.451 12.328 1 97.44 111 PHE B O 1
ATOM 3444 N N . LYS B 1 112 ? 5.859 -1.549 10.859 1 97.19 112 LYS B N 1
ATOM 3445 C CA . LYS B 1 112 ? 6.531 -2.555 11.672 1 97.19 112 LYS B CA 1
ATOM 3446 C C . LYS B 1 112 ? 6.797 -2.031 13.078 1 97.19 112 LYS B C 1
ATOM 3448 O O . LYS B 1 112 ? 6.531 -2.725 14.07 1 97.19 112 LYS B O 1
ATOM 3453 N N . ASN B 1 113 ? 7.281 -0.782 13.195 1 96.5 113 ASN B N 1
ATOM 3454 C CA . ASN B 1 113 ? 7.508 -0.153 14.492 1 96.5 113 ASN B CA 1
ATOM 3455 C C . ASN B 1 113 ? 6.207 -0.011 15.281 1 96.5 113 ASN B C 1
ATOM 3457 O O . ASN B 1 113 ? 6.172 -0.296 16.484 1 96.5 113 ASN B O 1
ATOM 3461 N N . TYR B 1 114 ? 5.195 0.412 14.641 1 97.62 114 TYR B N 1
ATOM 3462 C CA . TYR B 1 114 ? 3.932 0.646 15.328 1 97.62 114 TYR B CA 1
ATOM 3463 C C . TYR B 1 114 ? 3.312 -0.667 15.797 1 97.62 114 TYR B C 1
ATOM 3465 O O . TYR B 1 114 ? 2.695 -0.725 16.859 1 97.62 114 TYR B O 1
ATOM 3473 N N . ILE B 1 115 ? 3.426 -1.73 14.969 1 97.62 115 ILE B N 1
ATOM 3474 C CA . ILE B 1 115 ? 2.953 -3.049 15.367 1 97.62 115 ILE B CA 1
ATOM 3475 C C . ILE B 1 115 ? 3.711 -3.512 16.609 1 97.62 115 ILE B C 1
ATOM 3477 O O . ILE B 1 115 ? 3.113 -4.043 17.547 1 97.62 115 ILE B O 1
ATOM 3481 N N . ASN B 1 116 ? 4.98 -3.293 16.656 1 96.38 116 ASN B N 1
ATOM 3482 C CA . ASN B 1 116 ? 5.762 -3.602 17.844 1 96.38 116 ASN B CA 1
ATOM 3483 C C . ASN B 1 116 ? 5.332 -2.748 19.031 1 96.38 116 ASN B C 1
ATOM 3485 O O . ASN B 1 116 ? 5.262 -3.238 20.156 1 96.38 116 ASN B O 1
ATOM 3489 N N . ASN B 1 117 ? 5.062 -1.465 18.781 1 96.81 117 ASN B N 1
ATOM 3490 C CA . ASN B 1 117 ? 4.594 -0.568 19.844 1 96.81 117 ASN B CA 1
ATOM 3491 C C . ASN B 1 117 ? 3.293 -1.065 20.469 1 96.81 117 ASN B C 1
ATOM 3493 O O . ASN B 1 117 ? 3.035 -0.827 21.641 1 96.81 117 ASN B O 1
ATOM 3497 N N . MET B 1 118 ? 2.41 -1.699 19.672 1 97.38 118 MET B N 1
ATOM 3498 C CA . MET B 1 118 ? 1.139 -2.193 20.188 1 97.38 118 MET B CA 1
ATOM 3499 C C . MET B 1 118 ? 1.366 -3.207 21.312 1 97.38 118 MET B C 1
ATOM 3501 O O . MET B 1 118 ? 0.614 -3.244 22.281 1 97.38 118 MET B O 1
ATOM 3505 N N . HIS B 1 119 ? 2.449 -4.012 21.188 1 96.38 119 HIS B N 1
ATOM 3506 C CA . HIS B 1 119 ? 2.773 -4.977 22.234 1 96.38 119 HIS B CA 1
ATOM 3507 C C . HIS B 1 119 ? 3.117 -4.277 23.547 1 96.38 119 HIS B C 1
ATOM 3509 O O . HIS B 1 119 ? 2.957 -4.855 24.625 1 96.38 119 HIS B O 1
ATOM 3515 N N . GLU B 1 120 ? 3.529 -3.055 23.406 1 96.88 120 GLU B N 1
ATOM 3516 C CA . GLU B 1 120 ? 3.92 -2.266 24.562 1 96.88 120 GLU B CA 1
ATOM 3517 C C . GLU B 1 120 ? 2.832 -1.265 24.953 1 96.88 120 GLU B C 1
ATOM 3519 O O . GLU B 1 120 ? 3.01 -0.469 25.875 1 96.88 120 GLU B O 1
ATOM 3524 N N . HIS B 1 121 ? 1.692 -1.312 24.281 1 97.75 121 HIS B N 1
ATOM 3525 C CA . HIS B 1 121 ? 0.611 -0.354 24.484 1 97.75 121 HIS B CA 1
ATOM 3526 C C . HIS B 1 121 ? 1.137 1.078 24.469 1 97.75 121 HIS B C 1
ATOM 3528 O O . HIS B 1 121 ? 0.821 1.863 25.375 1 97.75 121 HIS B O 1
ATOM 3534 N N . SER B 1 122 ? 1.932 1.354 23.453 1 96.75 122 SER B N 1
ATOM 3535 C CA . SER B 1 122 ? 2.645 2.625 23.406 1 96.75 122 SER B CA 1
ATOM 3536 C C . SER B 1 122 ? 2.146 3.506 22.266 1 96.75 122 SER B C 1
ATOM 3538 O O . SER B 1 122 ? 2.172 3.096 21.109 1 96.75 122 SER B O 1
ATOM 3540 N N . TRP B 1 123 ? 1.671 4.73 22.656 1 97 123 TRP B N 1
ATOM 3541 C CA . TRP B 1 123 ? 1.25 5.75 21.703 1 97 123 TRP B CA 1
ATOM 3542 C C . TRP B 1 123 ? 2.404 6.688 21.359 1 97 123 TRP B C 1
ATOM 3544 O O . TRP B 1 123 ? 2.443 7.828 21.812 1 97 123 TRP B O 1
ATOM 3554 N N . LYS B 1 124 ? 3.385 6.16 20.547 1 95 124 LYS B N 1
ATOM 3555 C CA . LYS B 1 124 ? 4.602 6.895 20.219 1 95 124 LYS B CA 1
ATOM 3556 C C . LYS B 1 124 ? 4.809 6.949 18.703 1 95 124 LYS B C 1
ATOM 3558 O O . LYS B 1 124 ? 4.641 5.945 18.016 1 95 124 LYS B O 1
ATOM 3563 N N . SER B 1 125 ? 5.145 8.102 18.266 1 93.25 125 SER B N 1
ATOM 3564 C CA . SER B 1 125 ? 5.379 8.305 16.828 1 93.25 125 SER B CA 1
ATOM 3565 C C . SER B 1 125 ? 6.844 8.086 16.484 1 93.25 125 SER B C 1
ATOM 3567 O O . SER B 1 125 ? 7.715 8.133 17.344 1 93.25 125 SER B O 1
ATOM 3569 N N . TYR B 1 126 ? 7.125 7.715 15.32 1 90.25 126 TYR B N 1
ATOM 3570 C CA . TYR B 1 126 ? 8.469 7.547 14.789 1 90.25 126 TYR B CA 1
ATOM 3571 C C . TYR B 1 126 ? 8.758 8.57 13.703 1 90.25 126 TYR B C 1
ATOM 3573 O O . TYR B 1 126 ? 7.867 8.938 12.93 1 90.25 126 TYR B O 1
ATOM 3581 N N . ARG B 1 127 ? 10.07 8.961 13.938 1 80.69 127 ARG B N 1
ATOM 3582 C CA . ARG B 1 127 ? 10.547 9.891 12.922 1 80.69 127 ARG B CA 1
ATOM 3583 C C . ARG B 1 127 ? 11.312 9.164 11.82 1 80.69 127 ARG B C 1
ATOM 3585 O O . ARG B 1 127 ? 11.875 8.094 12.055 1 80.69 127 ARG B O 1
ATOM 3592 N N . GLY B 1 128 ? 10.984 9.219 10.594 1 82.62 128 GLY B N 1
ATOM 3593 C CA . GLY B 1 128 ? 11.703 8.594 9.5 1 82.62 128 GLY B CA 1
ATOM 3594 C C . GLY B 1 128 ? 10.789 8.055 8.414 1 82.62 128 GLY B C 1
ATOM 3595 O O . GLY B 1 128 ? 9.562 8.086 8.555 1 82.62 128 GLY B O 1
ATOM 3596 N N . GLY B 1 129 ? 11.492 7.57 7.445 1 89 129 GLY B N 1
ATOM 3597 C CA . GLY B 1 129 ? 10.781 7.035 6.297 1 89 129 GLY B CA 1
ATOM 3598 C C . GLY B 1 129 ? 10.695 8.016 5.137 1 89 129 GLY B C 1
ATOM 3599 O O . GLY B 1 129 ? 11.398 9.023 5.121 1 89 129 GLY B O 1
ATOM 3600 N N . LYS B 1 130 ? 9.984 7.555 4.207 1 92.25 130 LYS B N 1
ATOM 3601 C CA . LYS B 1 130 ? 9.852 8.344 2.988 1 92.25 130 LYS B CA 1
ATOM 3602 C C . LYS B 1 130 ? 8.531 8.055 2.283 1 92.25 130 LYS B C 1
ATOM 3604 O O . LYS B 1 130 ? 8.008 6.938 2.365 1 92.25 130 LYS B O 1
ATOM 3609 N N . GLU B 1 131 ? 8.031 9.094 1.698 1 95.69 131 GLU B N 1
ATOM 3610 C CA . GLU B 1 131 ? 6.852 8.906 0.856 1 95.69 131 GLU B CA 1
ATOM 3611 C C . GLU B 1 131 ? 7.23 8.328 -0.504 1 95.69 131 GLU B C 1
ATOM 3613 O O . GLU B 1 131 ? 8.344 8.531 -0.983 1 95.69 131 GLU B O 1
ATOM 3618 N N . ILE B 1 132 ? 6.301 7.57 -1.042 1 97.56 132 ILE B N 1
ATOM 3619 C CA . ILE B 1 132 ? 6.457 7.164 -2.436 1 97.56 132 ILE B CA 1
ATOM 3620 C C . ILE B 1 132 ? 6.305 8.375 -3.348 1 97.56 132 ILE B C 1
ATOM 3622 O O . ILE B 1 132 ? 6.984 8.484 -4.371 1 97.56 132 ILE B O 1
ATOM 3626 N N . TYR B 1 133 ? 5.48 9.32 -2.861 1 96.06 133 TYR B N 1
ATOM 3627 C CA . TYR B 1 133 ? 5.293 10.578 -3.582 1 96.06 133 TYR B CA 1
ATOM 3628 C C . TYR B 1 133 ? 6.629 11.258 -3.857 1 96.06 133 TYR B C 1
ATOM 3630 O O . TYR B 1 133 ? 7.453 11.406 -2.953 1 96.06 133 TYR B O 1
ATOM 3638 N N . HIS B 1 134 ? 6.926 11.5 -5.137 1 94.81 134 HIS B N 1
ATOM 3639 C CA . HIS B 1 134 ? 8.078 12.234 -5.641 1 94.81 134 HIS B CA 1
ATOM 3640 C C . HIS B 1 134 ? 9.367 11.453 -5.43 1 94.81 134 HIS B C 1
ATOM 3642 O O . HIS B 1 134 ? 10.469 11.984 -5.629 1 94.81 134 HIS B O 1
ATOM 3648 N N . SER B 1 135 ? 9.289 10.219 -5.023 1 97.44 135 SER B N 1
ATOM 3649 C CA . SER B 1 135 ? 10.453 9.344 -4.938 1 97.44 135 SER B CA 1
ATOM 3650 C C . SER B 1 135 ? 10.781 8.719 -6.289 1 97.44 135 SER B C 1
ATOM 3652 O O . SER B 1 135 ? 9.969 8.773 -7.215 1 97.44 135 SER B O 1
ATOM 3654 N N . THR B 1 136 ? 11.977 8.258 -6.375 1 98.5 136 THR B N 1
ATOM 3655 C CA . THR B 1 136 ? 12.398 7.473 -7.531 1 98.5 136 THR B CA 1
ATOM 3656 C C . THR B 1 136 ? 12.375 5.98 -7.211 1 98.5 136 THR B C 1
ATOM 3658 O O . THR B 1 136 ? 13.07 5.527 -6.297 1 98.5 136 THR B O 1
ATOM 3661 N N . VAL B 1 137 ? 11.578 5.262 -7.992 1 98.75 137 VAL B N 1
ATOM 3662 C CA . VAL B 1 137 ? 11.469 3.818 -7.809 1 98.75 137 VAL B CA 1
ATOM 3663 C C . VAL B 1 137 ? 12.117 3.094 -8.984 1 98.75 137 VAL B C 1
ATOM 3665 O O . VAL B 1 137 ? 11.711 3.275 -10.133 1 98.75 137 VAL B O 1
ATOM 3668 N N . ILE B 1 138 ? 13.141 2.281 -8.656 1 98.75 138 ILE B N 1
ATOM 3669 C CA . ILE B 1 138 ? 13.812 1.469 -9.672 1 98.75 138 ILE B CA 1
ATOM 3670 C C . ILE B 1 138 ? 13.25 0.048 -9.641 1 98.75 138 ILE B C 1
ATOM 3672 O O . ILE B 1 138 ? 13.289 -0.62 -8.602 1 98.75 138 ILE B O 1
ATOM 3676 N N . ILE B 1 139 ? 12.711 -0.352 -10.75 1 98.31 139 ILE B N 1
ATOM 3677 C CA . ILE B 1 139 ? 12.188 -1.703 -10.914 1 98.31 139 ILE B CA 1
ATOM 3678 C C . ILE B 1 139 ? 13.133 -2.531 -11.773 1 98.31 139 ILE B C 1
ATOM 3680 O O . ILE B 1 139 ? 13.273 -2.279 -12.977 1 98.31 139 ILE B O 1
ATOM 3684 N N . VAL B 1 140 ? 13.789 -3.508 -11.117 1 97.75 140 VAL B N 1
ATOM 3685 C CA . VAL B 1 140 ? 14.734 -4.367 -11.828 1 97.75 140 VAL B CA 1
ATOM 3686 C C . VAL B 1 140 ? 14.039 -5.656 -12.258 1 97.75 140 VAL B C 1
ATOM 3688 O O . VAL B 1 140 ? 13.789 -6.539 -11.43 1 97.75 140 VAL B O 1
ATOM 3691 N N . GLY B 1 141 ? 13.805 -5.797 -13.492 1 93.44 141 GLY B N 1
ATOM 3692 C CA . GLY B 1 141 ? 12.961 -6.844 -14.055 1 93.44 141 GLY B CA 1
ATOM 3693 C C . GLY B 1 141 ? 11.586 -6.348 -14.461 1 93.44 141 GLY B C 1
ATOM 3694 O O . GLY B 1 141 ? 10.711 -6.156 -13.609 1 93.44 141 GLY B O 1
ATOM 3695 N N . LEU B 1 142 ? 11.344 -6.199 -15.789 1 89.38 142 LEU B N 1
ATOM 3696 C CA . LEU B 1 142 ? 10.086 -5.645 -16.281 1 89.38 142 LEU B CA 1
ATOM 3697 C C . LEU B 1 142 ? 9.297 -6.691 -17.062 1 89.38 142 LEU B C 1
ATOM 3699 O O . LEU B 1 142 ? 8.961 -6.48 -18.219 1 89.38 142 LEU B O 1
ATOM 3703 N N . GLY B 1 143 ? 9.031 -7.785 -16.406 1 84.75 143 GLY B N 1
ATOM 3704 C CA . GLY B 1 143 ? 8.031 -8.719 -16.906 1 84.75 143 GLY B CA 1
ATOM 3705 C C . GLY B 1 143 ? 6.621 -8.367 -16.469 1 84.75 143 GLY B C 1
ATOM 3706 O O . GLY B 1 143 ? 6.281 -7.195 -16.328 1 84.75 143 GLY B O 1
ATOM 3707 N N . ASP B 1 144 ? 5.777 -9.273 -16.391 1 83.12 144 ASP B N 1
ATOM 3708 C CA . ASP B 1 144 ? 4.395 -9.055 -15.977 1 83.12 144 ASP B CA 1
ATOM 3709 C C . ASP B 1 144 ? 4.34 -8.383 -14.609 1 83.12 144 ASP B C 1
ATOM 3711 O O . ASP B 1 144 ? 3.582 -7.426 -14.406 1 83.12 144 ASP B O 1
ATOM 3715 N N . LEU B 1 145 ? 5.164 -8.805 -13.75 1 87.75 145 LEU B N 1
ATOM 3716 C CA . LEU B 1 145 ? 5.199 -8.266 -12.398 1 87.75 145 LEU B CA 1
ATOM 3717 C C . LEU B 1 145 ? 5.66 -6.812 -12.406 1 87.75 145 LEU B C 1
ATOM 3719 O O . LEU B 1 145 ? 5.035 -5.953 -11.781 1 87.75 145 LEU B O 1
ATOM 3723 N N . GLY B 1 146 ? 6.746 -6.551 -13.094 1 91.56 146 GLY B N 1
ATOM 3724 C CA . GLY B 1 146 ? 7.281 -5.199 -13.156 1 91.56 146 GLY B CA 1
ATOM 3725 C C . GLY B 1 146 ? 6.297 -4.191 -13.711 1 91.56 146 GLY B C 1
ATOM 3726 O O . GLY B 1 146 ? 6.184 -3.076 -13.203 1 91.56 146 GLY B O 1
ATOM 3727 N N . TYR B 1 147 ? 5.555 -4.629 -14.695 1 91.25 147 TYR B N 1
ATOM 3728 C CA . TYR B 1 147 ? 4.59 -3.74 -15.328 1 91.25 147 TYR B CA 1
ATOM 3729 C C . TYR B 1 147 ? 3.42 -3.453 -14.398 1 91.25 147 TYR B C 1
ATOM 3731 O O . TYR B 1 147 ? 2.975 -2.309 -14.281 1 91.25 147 TYR B O 1
ATOM 3739 N N . GLU B 1 148 ? 2.912 -4.504 -13.781 1 93.88 148 GLU B N 1
ATOM 3740 C CA . GLU B 1 148 ? 1.808 -4.332 -12.844 1 93.88 148 GLU B CA 1
ATOM 3741 C C . GLU B 1 148 ? 2.209 -3.436 -11.68 1 93.88 148 GLU B C 1
ATOM 3743 O O . GLU B 1 148 ? 1.399 -2.645 -11.188 1 93.88 148 GLU B O 1
ATOM 3748 N N . LEU B 1 149 ? 3.455 -3.514 -11.297 1 96.25 149 LEU B N 1
ATOM 3749 C CA . LEU B 1 149 ? 3.984 -2.664 -10.234 1 96.25 149 LEU B CA 1
ATOM 3750 C C . LEU B 1 149 ? 4.047 -1.209 -10.68 1 96.25 149 LEU B C 1
ATOM 3752 O O . LEU B 1 149 ? 3.578 -0.315 -9.977 1 96.25 149 LEU B O 1
ATOM 3756 N N . ALA B 1 150 ? 4.586 -1.021 -11.891 1 96.31 150 ALA B N 1
ATOM 3757 C CA . ALA B 1 150 ? 4.73 0.333 -12.422 1 96.31 150 ALA B CA 1
ATOM 3758 C C . ALA B 1 150 ? 3.375 1.028 -12.531 1 96.31 150 ALA B C 1
ATOM 3760 O O . ALA B 1 150 ? 3.238 2.193 -12.148 1 96.31 150 ALA B O 1
ATOM 3761 N N . LYS B 1 151 ? 2.414 0.309 -13 1 95.56 151 LYS B N 1
ATOM 3762 C CA . LYS B 1 151 ? 1.062 0.837 -13.156 1 95.56 151 LYS B CA 1
ATOM 3763 C C . LYS B 1 151 ? 0.52 1.366 -11.828 1 95.56 151 LYS B C 1
ATOM 3765 O O . LYS B 1 151 ? 0.009 2.486 -11.766 1 95.56 151 LYS B O 1
ATOM 3770 N N . ARG B 1 152 ? 0.639 0.665 -10.812 1 97.38 152 ARG B N 1
ATOM 3771 C CA . ARG B 1 152 ? 0.109 1.037 -9.508 1 97.38 152 ARG B CA 1
ATOM 3772 C C . ARG B 1 152 ? 0.958 2.127 -8.859 1 97.38 152 ARG B C 1
ATOM 3774 O O . ARG B 1 152 ? 0.426 3.07 -8.273 1 97.38 152 ARG B O 1
ATOM 3781 N N . LEU B 1 153 ? 2.273 2.039 -9.062 1 97.88 153 LEU B N 1
ATOM 3782 C CA . LEU B 1 153 ? 3.186 3.008 -8.461 1 97.88 153 LEU B CA 1
ATOM 3783 C C . LEU B 1 153 ? 2.986 4.391 -9.07 1 97.88 153 LEU B C 1
ATOM 3785 O O . LEU B 1 153 ? 3.162 5.406 -8.398 1 97.88 153 LEU B O 1
ATOM 3789 N N . LYS B 1 154 ? 2.607 4.453 -10.273 1 96.31 154 LYS B N 1
ATOM 3790 C CA . LYS B 1 154 ? 2.414 5.727 -10.953 1 96.31 154 LYS B CA 1
ATOM 3791 C C . LYS B 1 154 ? 1.352 6.57 -10.258 1 96.31 154 LYS B C 1
ATOM 3793 O O . LYS B 1 154 ? 1.467 7.797 -10.188 1 96.31 154 LYS B O 1
ATOM 3798 N N . ALA B 1 155 ? 0.375 5.957 -9.695 1 95.69 155 ALA B N 1
ATOM 3799 C CA . ALA B 1 155 ? -0.712 6.66 -9.023 1 95.69 155 ALA B CA 1
ATOM 3800 C C . ALA B 1 155 ? -0.223 7.32 -7.734 1 95.69 155 ALA B C 1
ATOM 3802 O O . ALA B 1 155 ? -0.899 8.188 -7.18 1 95.69 155 ALA B O 1
ATOM 3803 N N . PHE B 1 156 ? 0.916 6.902 -7.281 1 97.44 156 PHE B N 1
ATOM 3804 C CA . PHE B 1 156 ? 1.495 7.508 -6.086 1 97.44 156 PHE B CA 1
ATOM 3805 C C . PHE B 1 156 ? 2.367 8.703 -6.453 1 97.44 156 PHE B C 1
ATOM 3807 O O . PHE B 1 156 ? 3.014 9.297 -5.586 1 97.44 156 PHE B O 1
ATOM 3814 N N . GLU B 1 157 ? 2.436 9.031 -7.762 1 96.25 157 GLU B N 1
ATOM 3815 C CA . GLU B 1 157 ? 3.105 10.219 -8.266 1 96.25 157 GLU B CA 1
ATOM 3816 C C . GLU B 1 157 ? 4.609 10.164 -8.016 1 96.25 157 GLU B C 1
ATOM 3818 O O . GLU B 1 157 ? 5.211 11.141 -7.582 1 96.25 157 GLU B O 1
ATOM 3823 N N . CYS B 1 158 ? 5.156 8.992 -8.258 1 97.44 158 CYS B N 1
ATOM 3824 C CA . CYS B 1 158 ? 6.598 8.789 -8.188 1 97.44 158 CYS B CA 1
ATOM 3825 C C . CYS B 1 158 ? 7.203 8.688 -9.586 1 97.44 158 CYS B C 1
ATOM 3827 O O . CYS B 1 158 ? 6.48 8.703 -10.586 1 97.44 158 CYS B O 1
ATOM 3829 N N . LYS B 1 159 ? 8.523 8.789 -9.641 1 98 159 LYS B N 1
ATOM 3830 C CA . LYS B 1 159 ? 9.273 8.5 -10.859 1 98 159 LYS B CA 1
ATOM 3831 C C . LYS B 1 159 ? 9.656 7.023 -10.938 1 98 159 LYS B C 1
ATOM 3833 O O . LYS B 1 159 ? 10.266 6.488 -10.008 1 98 159 LYS B O 1
ATOM 3838 N N . THR B 1 160 ? 9.281 6.367 -12.055 1 98.12 160 THR B N 1
ATOM 3839 C CA . THR B 1 160 ? 9.594 4.953 -12.219 1 98.12 160 THR B CA 1
ATOM 3840 C C . THR B 1 160 ? 10.695 4.758 -13.25 1 98.12 160 THR B C 1
ATOM 3842 O O . THR B 1 160 ? 10.625 5.305 -14.352 1 98.12 160 THR B O 1
ATOM 3845 N N . ILE B 1 161 ? 11.742 4.012 -12.875 1 98 161 ILE B N 1
ATOM 3846 C CA . ILE B 1 161 ? 12.828 3.623 -13.773 1 98 161 ILE B CA 1
ATOM 3847 C C . ILE B 1 161 ? 12.867 2.104 -13.906 1 98 161 ILE B C 1
ATOM 3849 O O . ILE B 1 161 ? 12.969 1.39 -12.898 1 98 161 ILE B O 1
ATOM 3853 N N . GLY B 1 162 ? 12.719 1.641 -15.109 1 97.12 162 GLY B N 1
ATOM 3854 C CA . GLY B 1 162 ? 12.781 0.211 -15.359 1 97.12 162 GLY B CA 1
ATOM 3855 C C . GLY B 1 162 ? 14.141 -0.247 -15.852 1 97.12 162 GLY B C 1
ATOM 3856 O O . GLY B 1 162 ? 14.82 0.476 -16.578 1 97.12 162 GLY B O 1
ATOM 3857 N N . ILE B 1 163 ? 14.555 -1.442 -15.383 1 96.25 163 ILE B N 1
ATOM 3858 C CA . ILE B 1 163 ? 15.734 -2.141 -15.883 1 96.25 163 ILE B CA 1
ATOM 3859 C C . ILE B 1 163 ? 15.328 -3.494 -16.453 1 96.25 163 ILE B C 1
ATOM 3861 O O . ILE B 1 163 ? 14.648 -4.281 -15.797 1 96.25 163 ILE B O 1
ATOM 3865 N N . LYS B 1 164 ? 15.688 -3.727 -17.688 1 90.56 164 LYS B N 1
ATOM 3866 C CA . LYS B 1 164 ? 15.367 -5.023 -18.281 1 90.56 164 LYS B CA 1
ATOM 3867 C C . LYS B 1 164 ? 16.531 -5.551 -19.109 1 90.56 164 LYS B C 1
ATOM 3869 O O . LYS B 1 164 ? 17.547 -4.867 -19.266 1 90.56 164 LYS B O 1
ATOM 3874 N N . ARG B 1 165 ? 16.422 -6.781 -19.484 1 83.75 165 ARG B N 1
ATOM 3875 C CA . ARG B 1 165 ? 17.5 -7.465 -20.188 1 83.75 165 ARG B CA 1
ATOM 3876 C C . ARG B 1 165 ? 17.672 -6.914 -21.609 1 83.75 165 ARG B C 1
ATOM 3878 O O . ARG B 1 165 ? 18.797 -6.684 -22.062 1 83.75 165 ARG B O 1
ATOM 3885 N N . ASN B 1 166 ? 16.484 -6.684 -22.266 1 80.75 166 ASN B N 1
ATOM 3886 C CA . ASN B 1 166 ? 16.547 -6.305 -23.672 1 80.75 166 ASN B CA 1
ATOM 3887 C C . ASN B 1 166 ? 15.961 -4.918 -23.906 1 80.75 166 ASN B C 1
ATOM 3889 O O . ASN B 1 166 ? 15.086 -4.477 -23.172 1 80.75 166 ASN B O 1
ATOM 3893 N N . VAL B 1 167 ? 16.391 -4.312 -24.906 1 76.19 167 VAL B N 1
ATOM 3894 C CA . VAL B 1 167 ? 15.898 -2.992 -25.297 1 76.19 167 VAL B CA 1
ATOM 3895 C C . VAL B 1 167 ? 14.477 -3.1 -25.828 1 76.19 167 VAL B C 1
ATOM 3897 O O . VAL B 1 167 ? 14.148 -4.031 -26.562 1 76.19 167 VAL B O 1
ATOM 3900 N N . SER B 1 168 ? 13.609 -2.373 -25.438 1 79.31 168 SER B N 1
ATOM 3901 C CA . SER B 1 168 ? 12.234 -2.275 -25.906 1 79.31 168 SER B CA 1
ATOM 3902 C C . SER B 1 168 ? 11.695 -0.854 -25.766 1 79.31 168 SER B C 1
ATOM 3904 O O . SER B 1 168 ? 12.336 -0.004 -25.141 1 79.31 168 SER B O 1
ATOM 3906 N N . PRO B 1 169 ? 10.641 -0.626 -26.516 1 83.5 169 PRO B N 1
ATOM 3907 C CA . PRO B 1 169 ? 10 0.664 -26.234 1 83.5 169 PRO B CA 1
ATOM 3908 C C . PRO B 1 169 ? 9.617 0.837 -24.766 1 83.5 169 PRO B C 1
ATOM 3910 O O . PRO B 1 169 ? 9.375 -0.15 -24.078 1 83.5 169 PRO B O 1
ATOM 3913 N N . ILE B 1 170 ? 9.617 2.029 -24.375 1 85.12 170 ILE B N 1
ATOM 3914 C CA . ILE B 1 170 ? 9.281 2.34 -23 1 85.12 170 ILE B CA 1
ATOM 3915 C C . ILE B 1 170 ? 7.805 2.057 -22.75 1 85.12 170 ILE B C 1
ATOM 3917 O O . ILE B 1 170 ? 6.938 2.617 -23.422 1 85.12 170 ILE B O 1
ATOM 3921 N N . PRO B 1 171 ? 7.488 1.106 -21.859 1 86.5 171 PRO B N 1
ATOM 3922 C CA . PRO B 1 171 ? 6.086 0.818 -21.547 1 86.5 171 PRO B CA 1
ATOM 3923 C C . PRO B 1 171 ? 5.359 2.01 -20.922 1 86.5 171 PRO B C 1
ATOM 3925 O O . PRO B 1 171 ? 6.004 2.936 -20.422 1 86.5 171 PRO B O 1
ATOM 3928 N N . ARG B 1 172 ? 3.965 1.729 -20.922 1 83.56 172 ARG B N 1
ATOM 3929 C CA . ARG B 1 172 ? 3.129 2.738 -20.281 1 83.56 172 ARG B CA 1
ATOM 3930 C C . ARG B 1 172 ? 3.41 2.814 -18.797 1 83.56 172 ARG B C 1
ATOM 3932 O O . ARG B 1 172 ? 3.744 1.806 -18.156 1 83.56 172 ARG B O 1
ATOM 3939 N N . ASP B 1 173 ? 3.787 3.752 -18.078 1 91.75 173 ASP B N 1
ATOM 3940 C CA . ASP B 1 173 ? 3.895 4.004 -16.656 1 91.75 173 ASP B CA 1
ATOM 3941 C C . ASP B 1 173 ? 5.348 3.957 -16.188 1 91.75 173 ASP B C 1
ATOM 3943 O O . ASP B 1 173 ? 5.625 3.943 -14.992 1 91.75 173 ASP B O 1
ATOM 3947 N N . ILE B 1 174 ? 6.223 3.672 -17.203 1 95.38 174 ILE B N 1
ATOM 3948 C CA . ILE B 1 174 ? 7.652 3.764 -16.938 1 95.38 174 ILE B CA 1
ATOM 3949 C C . ILE B 1 174 ? 8.195 5.086 -17.484 1 95.38 174 ILE B C 1
ATOM 3951 O O . ILE B 1 174 ? 7.988 5.414 -18.656 1 95.38 174 ILE B O 1
ATOM 3955 N N . ASP B 1 175 ? 8.891 5.809 -16.672 1 96.94 175 ASP B N 1
ATOM 3956 C CA . ASP B 1 175 ? 9.383 7.121 -17.078 1 96.94 175 ASP B CA 1
ATOM 3957 C C . ASP B 1 175 ? 10.719 7 -17.812 1 96.94 175 ASP B C 1
ATOM 3959 O O . ASP B 1 175 ? 10.984 7.75 -18.75 1 96.94 175 ASP B O 1
ATOM 3963 N N . GLU B 1 176 ? 11.578 6.105 -17.359 1 96.88 176 GLU B N 1
ATOM 3964 C CA . GLU B 1 176 ? 12.867 5.809 -17.984 1 96.88 176 GLU B CA 1
ATOM 3965 C C . GLU B 1 176 ? 13.117 4.305 -18.047 1 96.88 176 GLU B C 1
ATOM 3967 O O . GLU B 1 176 ? 12.695 3.561 -17.172 1 96.88 176 GLU B O 1
ATOM 3972 N N . LEU B 1 177 ? 13.766 3.887 -19.062 1 96.56 177 LEU B N 1
ATOM 3973 C CA . LEU B 1 177 ? 14.055 2.475 -19.281 1 96.56 177 LEU B CA 1
ATOM 3974 C C . LEU B 1 177 ? 15.523 2.273 -19.641 1 96.56 177 LEU B C 1
ATOM 3976 O O . LEU B 1 177 ? 16.062 2.988 -20.484 1 96.56 177 LEU B O 1
ATOM 3980 N N . TYR B 1 178 ? 16.172 1.323 -18.953 1 96.25 178 TYR B N 1
ATOM 3981 C CA . TYR B 1 178 ? 17.562 0.98 -19.219 1 96.25 178 TYR B CA 1
ATOM 3982 C C . TYR B 1 178 ? 17.75 -0.531 -19.281 1 96.25 178 TYR B C 1
ATOM 3984 O O . TYR B 1 178 ? 16.859 -1.288 -18.875 1 96.25 178 TYR B O 1
ATOM 3992 N N . THR B 1 179 ? 18.891 -0.921 -19.781 1 94.31 179 THR B N 1
ATOM 3993 C CA . THR B 1 179 ? 19.25 -2.334 -19.766 1 94.31 179 THR B CA 1
ATOM 3994 C C . THR B 1 179 ? 20.109 -2.668 -18.547 1 94.31 179 THR B C 1
ATOM 3996 O O . THR B 1 179 ? 20.594 -1.768 -17.875 1 94.31 179 THR B O 1
ATOM 3999 N N . ILE B 1 180 ? 20.297 -3.916 -18.297 1 93.06 180 ILE B N 1
ATOM 4000 C CA . ILE B 1 180 ? 20.906 -4.414 -17.078 1 93.06 180 ILE B CA 1
ATOM 4001 C C . ILE B 1 180 ? 22.359 -3.947 -17 1 93.06 180 ILE B C 1
ATOM 4003 O O . ILE B 1 180 ? 22.906 -3.805 -15.898 1 93.06 180 ILE B O 1
ATOM 4007 N N . ASP B 1 181 ? 22.984 -3.67 -18.078 1 93.69 181 ASP B N 1
ATOM 4008 C CA . ASP B 1 181 ? 24.359 -3.209 -18.094 1 93.69 181 ASP B CA 1
ATOM 4009 C C . ASP B 1 181 ? 24.5 -1.825 -17.469 1 93.69 181 ASP B C 1
ATOM 4011 O O . ASP B 1 181 ? 25.594 -1.412 -17.078 1 93.69 181 ASP B O 1
ATOM 4015 N N . LYS B 1 182 ? 23.391 -1.109 -17.281 1 96.94 182 LYS B N 1
ATOM 4016 C CA . LYS B 1 182 ? 23.391 0.234 -16.719 1 96.94 182 LYS B CA 1
ATOM 4017 C C . LYS B 1 182 ? 22.969 0.211 -15.25 1 96.94 182 LYS B C 1
ATOM 4019 O O . LYS B 1 182 ? 22.844 1.262 -14.617 1 96.94 182 LYS B O 1
ATOM 4024 N N . LEU B 1 183 ? 22.766 -0.905 -14.711 1 97.56 183 LEU B N 1
ATOM 4025 C CA . LEU B 1 183 ? 22.234 -1.05 -13.359 1 97.56 183 LEU B CA 1
ATOM 4026 C C . LEU B 1 183 ? 23.078 -0.273 -12.359 1 97.56 183 LEU B C 1
ATOM 4028 O O . LEU B 1 183 ? 22.547 0.5 -11.555 1 97.56 183 LEU B O 1
ATOM 4032 N N . GLU B 1 184 ? 24.391 -0.402 -12.438 1 98.12 184 GLU B N 1
ATOM 4033 C CA . GLU B 1 184 ? 25.281 0.229 -11.477 1 98.12 184 GLU B CA 1
ATOM 4034 C C . GLU B 1 184 ? 25.219 1.75 -11.578 1 98.12 184 GLU B C 1
ATOM 4036 O O . GLU B 1 184 ? 25.375 2.453 -10.578 1 98.12 184 GLU B O 1
ATOM 4041 N N . GLU B 1 185 ? 24.969 2.266 -12.742 1 98.12 185 GLU B N 1
ATOM 4042 C CA . GLU B 1 185 ? 24.844 3.701 -12.969 1 98.12 185 GLU B CA 1
ATOM 4043 C C . GLU B 1 185 ? 23.531 4.234 -12.383 1 98.12 185 GLU B C 1
ATOM 4045 O O . GLU B 1 185 ? 23.469 5.391 -11.953 1 98.12 185 GLU B O 1
ATOM 4050 N N . ILE B 1 186 ? 22.547 3.414 -12.32 1 98.44 186 ILE B N 1
ATOM 4051 C CA . ILE B 1 186 ? 21.203 3.865 -12.016 1 98.44 186 ILE B CA 1
ATOM 4052 C C . ILE B 1 186 ? 20.922 3.682 -10.523 1 98.44 186 ILE B C 1
ATOM 4054 O O . ILE B 1 186 ? 20.172 4.461 -9.93 1 98.44 186 ILE B O 1
ATOM 4058 N N . LEU B 1 187 ? 21.516 2.727 -9.852 1 98.69 187 LEU B N 1
ATOM 4059 C CA . LEU B 1 187 ? 21.234 2.322 -8.484 1 98.69 187 LEU B CA 1
ATOM 4060 C C . LEU B 1 187 ? 21.328 3.514 -7.535 1 98.69 187 LEU B C 1
ATOM 4062 O O . LEU B 1 187 ? 20.469 3.701 -6.676 1 98.69 187 LEU B O 1
ATOM 4066 N N . PRO B 1 188 ? 22.312 4.434 -7.738 1 98.69 188 PRO B N 1
ATOM 4067 C CA . PRO B 1 188 ? 22.469 5.535 -6.785 1 98.69 188 PRO B CA 1
ATOM 4068 C C . PRO B 1 188 ? 21.328 6.547 -6.855 1 98.69 188 PRO B C 1
ATOM 4070 O O . PRO B 1 188 ? 21.234 7.43 -5.996 1 98.69 188 PRO B O 1
ATOM 4073 N N . HIS B 1 189 ? 20.469 6.41 -7.773 1 98.06 189 HIS B N 1
ATOM 4074 C CA . HIS B 1 189 ? 19.422 7.406 -7.961 1 98.06 189 HIS B CA 1
ATOM 4075 C C . HIS B 1 189 ? 18.109 6.945 -7.332 1 98.06 189 HIS B C 1
ATOM 4077 O O . HIS B 1 189 ? 17.156 7.723 -7.234 1 98.06 189 HIS B O 1
ATOM 4083 N N . GLY B 1 190 ? 18.062 5.723 -6.914 1 98.62 190 GLY B N 1
ATOM 4084 C CA . GLY B 1 190 ? 16.797 5.148 -6.461 1 98.62 190 GLY B CA 1
ATOM 4085 C C . GLY B 1 190 ? 16.547 5.375 -4.98 1 98.62 190 GLY B C 1
ATOM 4086 O O . GLY B 1 190 ? 17.453 5.254 -4.16 1 98.62 190 GLY B O 1
ATOM 4087 N N . ASP B 1 191 ? 15.344 5.789 -4.652 1 98.5 191 ASP B N 1
ATOM 4088 C CA . ASP B 1 191 ? 14.883 5.789 -3.266 1 98.5 191 ASP B CA 1
ATOM 4089 C C . ASP B 1 191 ? 14.352 4.414 -2.863 1 98.5 191 ASP B C 1
ATOM 4091 O O . ASP B 1 191 ? 14.445 4.027 -1.697 1 98.5 191 ASP B O 1
ATOM 4095 N N . PHE B 1 192 ? 13.758 3.762 -3.818 1 98.81 192 PHE B N 1
ATOM 4096 C CA . PHE B 1 192 ? 13.289 2.385 -3.721 1 98.81 192 PHE B CA 1
ATOM 4097 C C . PHE B 1 192 ? 13.852 1.539 -4.855 1 98.81 192 PHE B C 1
ATOM 4099 O O . PHE B 1 192 ? 13.844 1.96 -6.016 1 98.81 192 PHE B O 1
ATOM 4106 N N . ILE B 1 193 ? 14.391 0.361 -4.52 1 98.88 193 ILE B N 1
ATOM 4107 C CA . ILE B 1 193 ? 14.852 -0.602 -5.516 1 98.88 193 ILE B CA 1
ATOM 4108 C C . ILE B 1 193 ? 14.102 -1.921 -5.34 1 98.88 193 ILE B C 1
ATOM 4110 O O . ILE B 1 193 ? 14.141 -2.527 -4.27 1 98.88 193 ILE B O 1
ATOM 4114 N N . ILE B 1 194 ? 13.406 -2.324 -6.383 1 98.81 194 ILE B N 1
ATOM 4115 C CA . ILE B 1 194 ? 12.586 -3.533 -6.32 1 98.81 194 ILE B CA 1
ATOM 4116 C C . ILE B 1 194 ? 13.133 -4.57 -7.301 1 98.81 194 ILE B C 1
ATOM 4118 O O . ILE B 1 194 ? 13.148 -4.34 -8.516 1 98.81 194 ILE B O 1
ATOM 4122 N N . SER B 1 195 ? 13.523 -5.691 -6.777 1 98.25 195 SER B N 1
ATOM 4123 C CA . SER B 1 195 ? 13.977 -6.809 -7.602 1 98.25 195 SER B CA 1
ATOM 4124 C C . SER B 1 195 ? 12.82 -7.746 -7.941 1 98.25 195 SER B C 1
ATOM 4126 O O . SER B 1 195 ? 12.211 -8.344 -7.051 1 98.25 195 SER B O 1
ATOM 4128 N N . CYS B 1 196 ? 12.539 -7.863 -9.195 1 95 196 CYS B N 1
ATOM 4129 C CA . CYS B 1 196 ? 11.516 -8.75 -9.727 1 95 196 CYS B CA 1
ATOM 4130 C C . CYS B 1 196 ? 12.133 -9.812 -10.633 1 95 196 CYS B C 1
ATOM 4132 O O . CYS B 1 196 ? 11.5 -10.25 -11.602 1 95 196 CYS B O 1
ATOM 4134 N N . LEU B 1 197 ? 13.297 -10.281 -10.344 1 91.44 197 LEU B N 1
ATOM 4135 C CA . LEU B 1 197 ? 14.086 -11.062 -11.289 1 91.44 197 LEU B CA 1
ATOM 4136 C C . LEU B 1 197 ? 13.828 -12.555 -11.102 1 91.44 197 LEU B C 1
ATOM 4138 O O . LEU B 1 197 ? 13.711 -13.031 -9.977 1 91.44 197 LEU B O 1
ATOM 4142 N N . PRO B 1 198 ? 13.797 -13.227 -12.211 1 84.31 198 PRO B N 1
ATOM 4143 C CA . PRO B 1 198 ? 13.844 -14.688 -12.125 1 84.31 198 PRO B CA 1
ATOM 4144 C C . PRO B 1 198 ? 15.234 -15.219 -11.805 1 84.31 198 PRO B C 1
ATOM 4146 O O . PRO B 1 198 ? 16.203 -14.453 -11.766 1 84.31 198 PRO B O 1
ATOM 4149 N N . GLN B 1 199 ? 15.281 -16.453 -11.555 1 85.19 199 GLN B N 1
ATOM 4150 C CA . GLN B 1 199 ? 16.594 -17.062 -11.32 1 85.19 199 GLN B CA 1
ATOM 4151 C C . GLN B 1 199 ? 17.25 -17.453 -12.641 1 85.19 199 GLN B C 1
ATOM 4153 O O . GLN B 1 199 ? 16.625 -18.094 -13.484 1 85.19 199 GLN B O 1
ATOM 4158 N N . SER B 1 200 ? 18.375 -17 -12.867 1 82.56 200 SER B N 1
ATOM 4159 C CA . SER B 1 200 ? 19.266 -17.375 -13.961 1 82.56 200 SER B CA 1
ATOM 4160 C C . SER B 1 200 ? 20.734 -17.234 -13.555 1 82.56 200 SER B C 1
ATOM 4162 O O . SER B 1 200 ? 21.031 -16.719 -12.477 1 82.56 200 SER B O 1
ATOM 4164 N N . THR B 1 201 ? 21.562 -17.719 -14.43 1 86.56 201 THR B N 1
ATOM 4165 C CA . THR B 1 201 ? 22.984 -17.594 -14.141 1 86.56 201 THR B CA 1
ATOM 4166 C C . THR B 1 201 ? 23.375 -16.125 -14.039 1 86.56 201 THR B C 1
ATOM 4168 O O . THR B 1 201 ? 24.266 -15.758 -13.266 1 86.56 201 THR B O 1
ATOM 4171 N N . GLU B 1 202 ? 22.656 -15.312 -14.688 1 87.62 202 GLU B N 1
ATOM 4172 C CA . GLU B 1 202 ? 22.984 -13.891 -14.75 1 87.62 202 GLU B CA 1
ATOM 4173 C C . GLU B 1 202 ? 22.391 -13.141 -13.555 1 87.62 202 GLU B C 1
ATOM 4175 O O . GLU B 1 202 ? 22.812 -12.023 -13.242 1 87.62 202 GLU B O 1
ATOM 4180 N N . THR B 1 203 ? 21.438 -13.75 -12.867 1 92.06 203 THR B N 1
ATOM 4181 C CA . THR B 1 203 ? 20.734 -12.984 -11.844 1 92.06 203 THR B CA 1
ATOM 4182 C C . THR B 1 203 ? 21.156 -13.438 -10.445 1 92.06 203 THR B C 1
ATOM 4184 O O . THR B 1 203 ? 20.891 -12.75 -9.461 1 92.06 203 THR B O 1
ATOM 4187 N N . ILE B 1 204 ? 21.844 -14.57 -10.398 1 95.19 204 ILE B N 1
ATOM 4188 C CA . ILE B 1 204 ? 22.266 -15.094 -9.109 1 95.19 204 ILE B CA 1
ATOM 4189 C C . ILE B 1 204 ? 23.25 -14.133 -8.461 1 95.19 204 ILE B C 1
ATOM 4191 O O . ILE B 1 204 ? 24.266 -13.766 -9.078 1 95.19 204 ILE B O 1
ATOM 4195 N N . ASN B 1 205 ? 22.969 -13.648 -7.285 1 97.38 205 ASN B N 1
ATOM 4196 C CA . ASN B 1 205 ? 23.797 -12.758 -6.488 1 97.38 205 ASN B CA 1
ATOM 4197 C C . ASN B 1 205 ? 24.031 -11.422 -7.203 1 97.38 205 ASN B C 1
ATOM 4199 O O . ASN B 1 205 ? 25.094 -10.812 -7.059 1 97.38 205 ASN B O 1
ATOM 4203 N N . LEU B 1 206 ? 23.062 -11.102 -8.016 1 97.31 206 LEU B N 1
ATOM 4204 C CA . LEU B 1 206 ? 23.141 -9.812 -8.688 1 97.31 206 LEU B CA 1
ATOM 4205 C C . LEU B 1 206 ? 23.297 -8.68 -7.676 1 97.31 206 LEU B C 1
ATOM 4207 O O . LEU B 1 206 ? 24.062 -7.734 -7.91 1 97.31 206 LEU B O 1
ATOM 4211 N N . PHE B 1 207 ? 22.578 -8.734 -6.617 1 98.69 207 PHE B N 1
ATOM 4212 C CA . PHE B 1 207 ? 22.703 -7.754 -5.543 1 98.69 207 PHE B CA 1
ATOM 4213 C C . PHE B 1 207 ? 23.656 -8.242 -4.469 1 98.69 207 PHE B C 1
ATOM 4215 O O . PHE B 1 207 ? 23.234 -8.805 -3.457 1 98.69 207 PHE B O 1
ATOM 4222 N N . ASN B 1 208 ? 24.891 -8.039 -4.746 1 98.56 208 ASN B N 1
ATOM 4223 C CA . ASN B 1 208 ? 25.984 -8.312 -3.826 1 98.56 208 ASN B CA 1
ATOM 4224 C C . ASN B 1 208 ? 26.406 -7.062 -3.053 1 98.56 208 ASN B C 1
ATOM 4226 O O . ASN B 1 208 ? 25.781 -6.008 -3.197 1 98.56 208 ASN B O 1
ATOM 4230 N N . LYS B 1 209 ? 27.406 -7.191 -2.262 1 98.5 209 LYS B N 1
ATOM 4231 C CA . LYS B 1 209 ? 27.828 -6.102 -1.389 1 98.5 209 LYS B CA 1
ATOM 4232 C C . LYS B 1 209 ? 28.125 -4.836 -2.189 1 98.5 209 LYS B C 1
ATOM 4234 O O . LYS B 1 209 ? 27.672 -3.748 -1.821 1 98.5 209 LYS B O 1
ATOM 4239 N N . LYS B 1 210 ? 28.797 -4.965 -3.299 1 98.5 210 LYS B N 1
ATOM 4240 C CA . LYS B 1 210 ? 29.172 -3.832 -4.145 1 98.5 210 LYS B CA 1
ATOM 4241 C C . LYS B 1 210 ? 27.922 -3.062 -4.594 1 98.5 210 LYS B C 1
ATOM 4243 O O . LYS B 1 210 ? 27.828 -1.851 -4.387 1 98.5 210 LYS B O 1
ATOM 4248 N N . ARG B 1 211 ? 26.969 -3.748 -5.125 1 98.75 211 ARG B N 1
ATOM 4249 C CA . ARG B 1 211 ? 25.797 -3.096 -5.695 1 98.75 211 ARG B CA 1
ATOM 4250 C C . ARG B 1 211 ? 24.859 -2.584 -4.598 1 98.75 211 ARG B C 1
ATOM 4252 O O . ARG B 1 211 ? 24.219 -1.543 -4.754 1 98.75 211 ARG B O 1
ATOM 4259 N N . LEU B 1 212 ? 24.781 -3.248 -3.52 1 98.81 212 LEU B N 1
ATOM 4260 C CA . LEU B 1 212 ? 24 -2.768 -2.389 1 98.81 212 LEU B CA 1
ATOM 4261 C C . LEU B 1 212 ? 24.562 -1.454 -1.854 1 98.81 212 LEU B C 1
ATOM 4263 O O . LEU B 1 212 ? 23.797 -0.545 -1.511 1 98.81 212 LEU B O 1
ATOM 4267 N N . LEU B 1 213 ? 25.844 -1.337 -1.839 1 98.69 213 LEU B N 1
ATOM 4268 C CA . LEU B 1 213 ? 26.5 -0.142 -1.312 1 98.69 213 LEU B CA 1
ATOM 4269 C C . LEU B 1 213 ? 26.375 1.018 -2.295 1 98.69 213 LEU B C 1
ATOM 4271 O O . LEU B 1 213 ? 26.594 2.174 -1.926 1 98.69 213 LEU B O 1
ATOM 4275 N N . MET B 1 214 ? 26.109 0.714 -3.52 1 98.69 214 MET B N 1
ATOM 4276 C CA . MET B 1 214 ? 25.938 1.758 -4.523 1 98.69 214 MET B CA 1
ATOM 4277 C C . MET B 1 214 ? 24.594 2.461 -4.348 1 98.69 214 MET B C 1
ATOM 4279 O O . MET B 1 214 ? 24.391 3.549 -4.887 1 98.69 214 MET B O 1
ATOM 4283 N N . MET B 1 215 ? 23.656 1.813 -3.678 1 98.69 215 MET B N 1
ATOM 4284 C CA . MET B 1 215 ? 22.359 2.422 -3.428 1 98.69 215 MET B CA 1
ATOM 4285 C C . MET B 1 215 ? 22.469 3.564 -2.424 1 98.69 215 MET B C 1
ATOM 4287 O O . MET B 1 215 ? 23.453 3.652 -1.688 1 98.69 215 MET B O 1
ATOM 4291 N N . LYS B 1 216 ? 21.469 4.48 -2.412 1 98.38 216 LYS B N 1
ATOM 4292 C CA . LYS B 1 216 ? 21.438 5.523 -1.394 1 98.38 216 LYS B CA 1
ATOM 4293 C C . LYS B 1 216 ? 21.453 4.926 0.009 1 98.38 216 LYS B C 1
ATOM 4295 O O . LYS B 1 216 ? 20.844 3.875 0.251 1 98.38 216 LYS B O 1
ATOM 4300 N N . SER B 1 217 ? 22.031 5.586 0.948 1 97.56 217 SER B N 1
ATOM 4301 C CA . SER B 1 217 ? 22.125 5.102 2.32 1 97.56 217 SER B CA 1
ATOM 4302 C C . SER B 1 217 ? 20.75 5 2.975 1 97.56 217 SER B C 1
ATOM 4304 O O . SER B 1 217 ? 20.578 4.281 3.961 1 97.56 217 SER B O 1
ATOM 4306 N N . ASP B 1 218 ? 19.781 5.703 2.418 1 96.94 218 ASP B N 1
ATOM 4307 C CA . ASP B 1 218 ? 18.438 5.684 2.992 1 96.94 218 ASP B CA 1
ATOM 4308 C C . ASP B 1 218 ? 17.453 5.012 2.047 1 96.94 218 ASP B C 1
ATOM 4310 O O . ASP B 1 218 ? 16.25 5.219 2.158 1 96.94 218 ASP B O 1
ATOM 4314 N N . ALA B 1 219 ? 17.953 4.199 1.072 1 98.44 219 ALA B N 1
ATOM 4315 C CA . ALA B 1 219 ? 17.094 3.49 0.13 1 98.44 219 ALA B CA 1
ATOM 4316 C C . ALA B 1 219 ? 16.453 2.264 0.781 1 98.44 219 ALA B C 1
ATOM 4318 O O . ALA B 1 219 ? 17 1.722 1.751 1 98.44 219 ALA B O 1
ATOM 4319 N N . LEU B 1 220 ? 15.312 1.944 0.332 1 98.75 220 LEU B N 1
ATOM 4320 C CA . LEU B 1 220 ? 14.695 0.67 0.677 1 98.75 220 LEU B CA 1
ATOM 4321 C C . LEU B 1 220 ? 14.867 -0.343 -0.449 1 98.75 220 LEU B C 1
ATOM 4323 O O . LEU B 1 220 ? 14.586 -0.042 -1.611 1 98.75 220 LEU B O 1
ATOM 4327 N N . PHE B 1 221 ? 15.359 -1.517 -0.072 1 98.88 221 PHE B N 1
ATOM 4328 C CA . PHE B 1 221 ? 15.5 -2.604 -1.032 1 98.88 221 PHE B CA 1
ATOM 4329 C C . PHE B 1 221 ? 14.406 -3.643 -0.842 1 98.88 221 PHE B C 1
ATOM 4331 O O . PHE B 1 221 ? 14.141 -4.082 0.28 1 98.88 221 PHE B O 1
ATOM 4338 N N . VAL B 1 222 ? 13.734 -4.012 -1.939 1 98.88 222 VAL B N 1
ATOM 4339 C CA . VAL B 1 222 ? 12.656 -4.992 -1.894 1 98.88 222 VAL B CA 1
ATOM 4340 C C . VAL B 1 222 ? 12.945 -6.129 -2.871 1 98.88 222 VAL B C 1
ATOM 4342 O O . VAL B 1 222 ? 13.32 -5.887 -4.02 1 98.88 222 VAL B O 1
ATOM 4345 N N . ASN B 1 223 ? 12.781 -7.395 -2.436 1 98.69 223 ASN B N 1
ATOM 4346 C CA . ASN B 1 223 ? 12.93 -8.539 -3.328 1 98.69 223 ASN B CA 1
ATOM 4347 C C . ASN B 1 223 ? 11.672 -9.398 -3.344 1 98.69 223 ASN B C 1
ATOM 4349 O O . ASN B 1 223 ? 11.305 -9.992 -2.328 1 98.69 223 ASN B O 1
ATOM 4353 N N . VAL B 1 224 ? 11.047 -9.477 -4.484 1 97.06 224 VAL B N 1
ATOM 4354 C CA . VAL B 1 224 ? 9.836 -10.273 -4.648 1 97.06 224 VAL B CA 1
ATOM 4355 C C . VAL B 1 224 ? 9.992 -11.211 -5.84 1 97.06 224 VAL B C 1
ATOM 4357 O O . VAL B 1 224 ? 9.016 -11.812 -6.297 1 97.06 224 VAL B O 1
ATOM 4360 N N . GLY B 1 225 ? 11.172 -11.25 -6.41 1 93 225 GLY B N 1
ATOM 4361 C CA . GLY B 1 225 ? 11.492 -12.219 -7.449 1 93 225 GLY B CA 1
ATOM 4362 C C . GLY B 1 225 ? 11.953 -13.555 -6.895 1 93 225 GLY B C 1
ATOM 4363 O O . GLY B 1 225 ? 11.164 -14.297 -6.309 1 93 225 GLY B O 1
ATOM 4364 N N . ARG B 1 226 ? 13.234 -13.758 -7.066 1 91.94 226 ARG B N 1
ATOM 4365 C CA . ARG B 1 226 ? 13.844 -14.969 -6.516 1 91.94 226 ARG B CA 1
ATOM 4366 C C . ARG B 1 226 ? 14.891 -14.617 -5.465 1 91.94 226 ARG B C 1
ATOM 4368 O O . ARG B 1 226 ? 15.648 -13.656 -5.629 1 91.94 226 ARG B O 1
ATOM 4375 N N . GLY B 1 227 ? 14.938 -15.422 -4.398 1 96.31 227 GLY B N 1
ATOM 4376 C CA . GLY B 1 227 ? 15.867 -15.156 -3.307 1 96.31 227 GLY B CA 1
ATOM 4377 C C . GLY B 1 227 ? 17.312 -15.188 -3.738 1 96.31 227 GLY B C 1
ATOM 4378 O O . GLY B 1 227 ? 18.156 -14.484 -3.168 1 96.31 227 GLY B O 1
ATOM 4379 N N . SER B 1 228 ? 17.609 -15.961 -4.82 1 95.38 228 SER B N 1
ATOM 4380 C CA . SER B 1 228 ? 18.969 -16.156 -5.277 1 95.38 228 SER B CA 1
ATOM 4381 C C . SER B 1 228 ? 19.547 -14.883 -5.883 1 95.38 228 SER B C 1
ATOM 4383 O O . SER B 1 228 ? 20.75 -14.773 -6.09 1 95.38 228 SER B O 1
ATOM 4385 N N . ALA B 1 229 ? 18.719 -13.922 -6.117 1 96.81 229 ALA B N 1
ATOM 4386 C CA . ALA B 1 229 ? 19.172 -12.672 -6.711 1 96.81 229 ALA B CA 1
ATOM 4387 C C . ALA B 1 229 ? 19.984 -11.852 -5.707 1 96.81 229 ALA B C 1
ATOM 4389 O O . ALA B 1 229 ? 20.781 -10.992 -6.094 1 96.81 229 ALA B O 1
ATOM 4390 N N . VAL B 1 230 ? 19.797 -12.141 -4.406 1 98.44 230 VAL B N 1
ATOM 4391 C CA . VAL B 1 230 ? 20.422 -11.352 -3.344 1 98.44 230 VAL B CA 1
ATOM 4392 C C . VAL B 1 230 ? 21.391 -12.227 -2.557 1 98.44 230 VAL B C 1
ATOM 4394 O O . VAL B 1 230 ? 21.047 -13.336 -2.141 1 98.44 230 VAL B O 1
ATOM 4397 N N . ASN B 1 231 ? 22.594 -11.789 -2.404 1 98.38 231 ASN B N 1
ATOM 4398 C CA . ASN B 1 231 ? 23.484 -12.398 -1.419 1 98.38 231 ASN B CA 1
ATOM 4399 C C . ASN B 1 231 ? 23.094 -12.008 0.004 1 98.38 231 ASN B C 1
ATOM 4401 O O . ASN B 1 231 ? 23.375 -10.891 0.445 1 98.38 231 ASN B O 1
ATOM 4405 N N . THR B 1 232 ? 22.531 -12.922 0.687 1 98.19 232 THR B N 1
ATOM 4406 C CA . THR B 1 232 ? 21.922 -12.633 1.984 1 98.19 232 THR B CA 1
ATOM 4407 C C . THR B 1 232 ? 22.984 -12.18 2.984 1 98.19 232 THR B C 1
ATOM 4409 O O . THR B 1 232 ? 22.734 -11.266 3.779 1 98.19 232 THR B O 1
ATOM 4412 N N . GLN B 1 233 ? 24.109 -12.828 2.949 1 98.12 233 GLN B N 1
ATOM 4413 C CA . GLN B 1 233 ? 25.172 -12.43 3.865 1 98.12 233 GLN B CA 1
ATOM 4414 C C . GLN B 1 233 ? 25.641 -11.008 3.588 1 98.12 233 GLN B C 1
ATOM 4416 O O . GLN B 1 233 ? 25.844 -10.219 4.516 1 98.12 233 GLN B O 1
ATOM 4421 N N . ASP B 1 234 ? 25.812 -10.664 2.355 1 98.69 234 ASP B N 1
ATOM 4422 C CA . ASP B 1 234 ? 26.172 -9.305 1.978 1 98.69 234 ASP B CA 1
ATOM 4423 C C . ASP B 1 234 ? 25.109 -8.305 2.428 1 98.69 234 ASP B C 1
ATOM 4425 O O . ASP B 1 234 ? 25.438 -7.23 2.934 1 98.69 234 ASP B O 1
ATOM 4429 N N . LEU B 1 235 ? 23.891 -8.641 2.236 1 98.75 235 LEU B N 1
ATOM 4430 C CA . LEU B 1 235 ? 22.781 -7.777 2.646 1 98.75 235 LEU B CA 1
ATOM 4431 C C . LEU B 1 235 ? 22.828 -7.512 4.148 1 98.75 235 LEU B C 1
ATOM 4433 O O . LEU B 1 235 ? 22.688 -6.363 4.582 1 98.75 235 LEU B O 1
ATOM 4437 N N . LYS B 1 236 ? 23.062 -8.555 4.887 1 98.44 236 LYS B N 1
ATOM 4438 C CA . LYS B 1 236 ? 23.156 -8.414 6.34 1 98.44 236 LYS B CA 1
ATOM 4439 C C . LYS B 1 236 ? 24.281 -7.465 6.727 1 98.44 236 LYS B C 1
ATOM 4441 O O . LYS B 1 236 ? 24.109 -6.59 7.578 1 98.44 236 LYS B O 1
ATOM 4446 N N . GLU B 1 237 ? 25.375 -7.66 6.109 1 98.38 237 GLU B N 1
ATOM 4447 C CA . GLU B 1 237 ? 26.531 -6.828 6.414 1 98.38 237 GLU B CA 1
ATOM 4448 C C . GLU B 1 237 ? 26.25 -5.359 6.109 1 98.38 237 GLU B C 1
ATOM 4450 O O . GLU B 1 237 ? 26.562 -4.48 6.918 1 98.38 237 GLU B O 1
ATOM 4455 N N . VAL B 1 238 ? 25.672 -5.098 5.012 1 98.5 238 VAL B N 1
ATOM 4456 C CA . VAL B 1 238 ? 25.375 -3.738 4.574 1 98.5 238 VAL B CA 1
ATOM 4457 C C . VAL B 1 238 ? 24.375 -3.102 5.531 1 98.5 238 VAL B C 1
ATOM 4459 O O . VAL B 1 238 ? 24.531 -1.953 5.945 1 98.5 238 VAL B O 1
ATOM 4462 N N . LEU B 1 239 ? 23.375 -3.812 5.941 1 98.38 239 LEU B N 1
ATOM 4463 C CA . LEU B 1 239 ? 22.359 -3.328 6.863 1 98.38 239 LEU B CA 1
ATOM 4464 C C . LEU B 1 239 ? 22.938 -3.074 8.25 1 98.38 239 LEU B C 1
ATOM 4466 O O . LEU B 1 239 ? 22.641 -2.057 8.875 1 98.38 239 LEU B O 1
ATOM 4470 N N . LYS B 1 240 ? 23.766 -3.928 8.703 1 97.19 240 LYS B N 1
ATOM 4471 C CA . LYS B 1 240 ? 24.406 -3.789 10.016 1 97.19 240 LYS B CA 1
ATOM 4472 C C . LYS B 1 240 ? 25.281 -2.549 10.07 1 97.19 240 LYS B C 1
ATOM 4474 O O . LYS B 1 240 ? 25.422 -1.919 11.117 1 97.19 240 LYS B O 1
ATOM 4479 N N . ALA B 1 241 ? 25.844 -2.23 8.961 1 97.38 241 ALA B N 1
ATOM 4480 C CA . ALA B 1 241 ? 26.719 -1.06 8.875 1 97.38 241 ALA B CA 1
ATOM 4481 C C . ALA B 1 241 ? 25.906 0.227 8.812 1 97.38 241 ALA B C 1
ATOM 4483 O O . ALA B 1 241 ? 26.453 1.325 8.781 1 97.38 241 ALA B O 1
ATOM 4484 N N . GLY B 1 242 ? 24.625 0.101 8.727 1 96.69 242 GLY B N 1
ATOM 4485 C CA . GLY B 1 242 ? 23.75 1.264 8.75 1 96.69 242 GLY B CA 1
ATOM 4486 C C . GLY B 1 242 ? 23.453 1.815 7.367 1 96.69 242 GLY B C 1
ATOM 4487 O O . GLY B 1 242 ? 23 2.953 7.234 1 96.69 242 GLY B O 1
ATOM 4488 N N . HIS B 1 243 ? 23.891 0.977 6.414 1 97.5 243 HIS B N 1
ATOM 4489 C CA . HIS B 1 243 ? 23.578 1.364 5.043 1 97.5 243 HIS B CA 1
ATOM 4490 C C . HIS B 1 243 ? 22.234 0.801 4.602 1 97.5 243 HIS B C 1
ATOM 4492 O O . HIS B 1 243 ? 21.891 -0.33 4.949 1 97.5 243 HIS B O 1
ATOM 4498 N N . LEU B 1 244 ? 21.406 1.594 3.857 1 97.56 244 LEU B N 1
ATOM 4499 C CA . LEU B 1 244 ? 20.031 1.332 3.477 1 97.56 244 LEU B CA 1
ATOM 4500 C C . LEU B 1 244 ? 19.078 1.666 4.621 1 97.56 244 LEU B C 1
ATOM 4502 O O . LEU B 1 244 ? 19.422 1.478 5.793 1 97.56 244 LEU B O 1
ATOM 4506 N N . TYR B 1 245 ? 17.969 2.178 4.324 1 97.12 245 TYR B N 1
ATOM 4507 C CA . TYR B 1 245 ? 16.906 2.387 5.305 1 97.12 245 TYR B CA 1
ATOM 4508 C C . TYR B 1 245 ? 16.375 1.055 5.824 1 97.12 245 TYR B C 1
ATOM 4510 O O . TYR B 1 245 ? 16.062 0.923 7.008 1 97.12 245 TYR B O 1
ATOM 4518 N N . GLY B 1 246 ? 16.297 0.099 4.898 1 98.12 246 GLY B N 1
ATOM 4519 C CA . GLY B 1 246 ? 15.82 -1.235 5.234 1 98.12 246 GLY B CA 1
ATOM 4520 C C . GLY B 1 246 ? 15.703 -2.148 4.027 1 98.12 246 GLY B C 1
ATOM 4521 O O . GLY B 1 246 ? 16.094 -1.778 2.922 1 98.12 246 GLY B O 1
ATOM 4522 N N . ALA B 1 247 ? 15.203 -3.371 4.289 1 98.81 247 ALA B N 1
ATOM 4523 C CA . ALA B 1 247 ? 14.969 -4.355 3.236 1 98.81 247 ALA B CA 1
ATOM 4524 C C . ALA B 1 247 ? 13.672 -5.125 3.486 1 98.81 247 ALA B C 1
ATOM 4526 O O . ALA B 1 247 ? 13.367 -5.48 4.625 1 98.81 247 ALA B O 1
ATOM 4527 N N . ALA B 1 248 ? 12.922 -5.309 2.473 1 98.81 248 ALA B N 1
ATOM 4528 C CA . ALA B 1 248 ? 11.727 -6.148 2.492 1 98.81 248 ALA B CA 1
ATOM 4529 C C . ALA B 1 248 ? 11.891 -7.363 1.582 1 98.81 248 ALA B C 1
ATOM 4531 O O . ALA B 1 248 ? 12.109 -7.219 0.377 1 98.81 248 ALA B O 1
ATOM 4532 N N . LEU B 1 249 ? 11.758 -8.555 2.176 1 98.81 249 LEU B N 1
ATOM 4533 C CA . LEU B 1 249 ? 12.086 -9.781 1.46 1 98.81 249 LEU B CA 1
ATOM 4534 C C . LEU B 1 249 ? 10.922 -10.766 1.502 1 98.81 249 LEU B C 1
ATOM 4536 O O . LEU B 1 249 ? 10.625 -11.336 2.553 1 98.81 249 LEU B O 1
ATOM 4540 N N . ASP B 1 250 ? 10.32 -10.992 0.352 1 98.19 250 ASP B N 1
ATOM 4541 C CA . ASP B 1 250 ? 9.312 -12.039 0.247 1 98.19 250 ASP B CA 1
ATOM 4542 C C . ASP B 1 250 ? 9.953 -13.383 -0.113 1 98.19 250 ASP B C 1
ATOM 4544 O O . ASP B 1 250 ? 9.344 -14.438 0.072 1 98.19 250 ASP B O 1
ATOM 4548 N N . VAL B 1 251 ? 11.156 -13.305 -0.64 1 96.81 251 VAL B N 1
ATOM 4549 C CA . VAL B 1 251 ? 11.922 -14.484 -1.031 1 96.81 251 VAL B CA 1
ATOM 4550 C C . VAL B 1 251 ? 13.344 -14.383 -0.473 1 96.81 251 VAL B C 1
ATOM 4552 O O . VAL B 1 251 ? 13.914 -13.297 -0.416 1 96.81 251 VAL B O 1
ATOM 4555 N N . ILE B 1 252 ? 13.797 -15.445 -0.003 1 97.25 252 ILE B N 1
ATOM 4556 C CA . ILE B 1 252 ? 15.141 -15.547 0.545 1 97.25 252 ILE B CA 1
ATOM 4557 C C . ILE B 1 252 ? 15.742 -16.906 0.191 1 97.25 252 ILE B C 1
ATOM 4559 O O . ILE B 1 252 ? 15.031 -17.906 0.143 1 97.25 252 ILE B O 1
ATOM 4563 N N . ASP B 1 253 ? 16.953 -16.984 -0.046 1 94.75 253 ASP B N 1
ATOM 4564 C CA . ASP B 1 253 ? 17.609 -18.25 -0.37 1 94.75 253 ASP B CA 1
ATOM 4565 C C . ASP B 1 253 ? 18.422 -18.766 0.817 1 94.75 253 ASP B C 1
ATOM 4567 O O . ASP B 1 253 ? 19.328 -18.094 1.298 1 94.75 253 ASP B O 1
ATOM 4571 N N . PRO B 1 254 ? 18.141 -19.844 1.347 1 93.94 254 PRO B N 1
ATOM 4572 C CA . PRO B 1 254 ? 17.156 -20.844 0.889 1 93.94 254 PRO B CA 1
ATOM 4573 C C . PRO B 1 254 ? 15.781 -20.641 1.504 1 93.94 254 PRO B C 1
ATOM 4575 O O . PRO B 1 254 ? 15.617 -19.812 2.412 1 93.94 254 PRO B O 1
ATOM 4578 N N . GLU B 1 255 ? 14.828 -21.359 0.955 1 93.25 255 GLU B N 1
ATOM 4579 C CA . GLU B 1 255 ? 13.484 -21.422 1.516 1 93.25 255 GLU B CA 1
ATOM 4580 C C . GLU B 1 255 ? 13.117 -22.844 1.936 1 93.25 255 GLU B C 1
ATOM 4582 O O . GLU B 1 255 ? 13.406 -23.797 1.216 1 93.25 255 GLU B O 1
ATOM 4587 N N . PRO B 1 256 ? 12.625 -23.016 3.039 1 95.25 256 PRO B N 1
ATOM 4588 C CA . PRO B 1 256 ? 12.273 -22.016 4.047 1 95.25 256 PRO B CA 1
ATOM 4589 C C . PRO B 1 256 ? 13.5 -21.359 4.68 1 95.25 256 PRO B C 1
ATOM 4591 O O . PRO B 1 256 ? 14.57 -21.969 4.746 1 95.25 256 PRO B O 1
ATOM 4594 N N . PHE B 1 257 ? 13.266 -20.141 5.102 1 96.5 257 PHE B N 1
ATOM 4595 C CA . PHE B 1 257 ? 14.391 -19.406 5.656 1 96.5 257 PHE B CA 1
ATOM 4596 C C . PHE B 1 257 ? 14.805 -19.969 7.008 1 96.5 257 PHE B C 1
ATOM 4598 O O . PHE B 1 257 ? 13.945 -20.328 7.82 1 96.5 257 PHE B O 1
ATOM 4605 N N . LYS B 1 258 ? 16.094 -20 7.223 1 96.56 258 LYS B N 1
ATOM 4606 C CA . LYS B 1 258 ? 16.656 -20.641 8.414 1 96.56 258 LYS B CA 1
ATOM 4607 C C . LYS B 1 258 ? 16.219 -19.906 9.68 1 96.56 258 LYS B C 1
ATOM 4609 O O . LYS B 1 258 ? 16.359 -18.688 9.781 1 96.56 258 LYS B O 1
ATOM 4614 N N . THR B 1 259 ? 15.836 -20.656 10.656 1 96.62 259 THR B N 1
ATOM 4615 C CA . THR B 1 259 ? 15.281 -20.094 11.891 1 96.62 259 THR B CA 1
ATOM 4616 C C . THR B 1 259 ? 16.375 -19.469 12.75 1 96.62 259 THR B C 1
ATOM 4618 O O . THR B 1 259 ? 16.094 -18.609 13.586 1 96.62 259 THR B O 1
ATOM 4621 N N . ASP B 1 260 ? 17.578 -19.844 12.57 1 97.31 260 ASP B N 1
ATOM 4622 C CA . ASP B 1 260 ? 18.641 -19.375 13.438 1 97.31 260 ASP B CA 1
ATOM 4623 C C . ASP B 1 260 ? 19.375 -18.188 12.82 1 97.31 260 ASP B C 1
ATOM 4625 O O . ASP B 1 260 ? 20.391 -17.719 13.352 1 97.31 260 ASP B O 1
ATOM 4629 N N . ASP B 1 261 ? 18.906 -17.734 11.789 1 97.62 261 ASP B N 1
ATOM 4630 C CA . ASP B 1 261 ? 19.547 -16.578 11.156 1 97.62 261 ASP B CA 1
ATOM 4631 C C . ASP B 1 261 ? 19.125 -15.281 11.852 1 97.62 261 ASP B C 1
ATOM 4633 O O . ASP B 1 261 ? 17.938 -15.055 12.102 1 97.62 261 ASP B O 1
ATOM 4637 N N . ASP B 1 262 ? 20.016 -14.375 12.023 1 97.56 262 ASP B N 1
ATOM 4638 C CA . ASP B 1 262 ? 19.766 -13.172 12.812 1 97.56 262 ASP B CA 1
ATOM 4639 C C . ASP B 1 262 ? 19.047 -12.109 11.977 1 97.56 262 ASP B C 1
ATOM 4641 O O . ASP B 1 262 ? 18.562 -11.117 12.516 1 97.56 262 ASP B O 1
ATOM 4645 N N . LEU B 1 263 ? 18.906 -12.352 10.672 1 98.06 263 LEU B N 1
ATOM 4646 C CA . LEU B 1 263 ? 18.172 -11.422 9.812 1 98.06 263 LEU B CA 1
ATOM 4647 C C . LEU B 1 263 ? 16.75 -11.242 10.305 1 98.06 263 LEU B C 1
ATOM 4649 O O . LEU B 1 263 ? 16.156 -10.172 10.133 1 98.06 263 LEU B O 1
ATOM 4653 N N . TRP B 1 264 ? 16.219 -12.211 11.008 1 98.06 264 TRP B N 1
ATOM 4654 C CA . TRP B 1 264 ? 14.867 -12.164 11.57 1 98.06 264 TRP B CA 1
ATOM 4655 C C . TRP B 1 264 ? 14.727 -11.016 12.555 1 98.06 264 TRP B C 1
ATOM 4657 O O . TRP B 1 264 ? 13.625 -10.516 12.781 1 98.06 264 TRP B O 1
ATOM 4667 N N . ASP B 1 265 ? 15.844 -10.625 13.102 1 97.62 265 ASP B N 1
ATOM 4668 C CA . ASP B 1 265 ? 15.805 -9.742 14.266 1 97.62 265 ASP B CA 1
ATOM 4669 C C . ASP B 1 265 ? 16.109 -8.297 13.867 1 97.62 265 ASP B C 1
ATOM 4671 O O . ASP B 1 265 ? 16.125 -7.402 14.719 1 97.62 265 ASP B O 1
ATOM 4675 N N . PHE B 1 266 ? 16.422 -8.102 12.609 1 97.5 266 PHE B N 1
ATOM 4676 C CA . PHE B 1 266 ? 16.719 -6.742 12.172 1 97.5 266 PHE B CA 1
ATOM 4677 C C . PHE B 1 266 ? 15.477 -5.871 12.203 1 97.5 266 PHE B C 1
ATOM 4679 O O . PHE B 1 266 ? 14.445 -6.227 11.625 1 97.5 266 PHE B O 1
ATOM 4686 N N . ASP B 1 267 ? 15.508 -4.699 12.789 1 95.25 267 ASP B N 1
ATOM 4687 C CA . ASP B 1 267 ? 14.367 -3.803 12.945 1 95.25 267 ASP B CA 1
ATOM 4688 C C . ASP B 1 267 ? 13.914 -3.244 11.602 1 95.25 267 ASP B C 1
ATOM 4690 O O . ASP B 1 267 ? 12.727 -2.971 11.398 1 95.25 267 ASP B O 1
ATOM 4694 N N . ASN B 1 268 ? 14.844 -3.107 10.719 1 96.88 268 ASN B N 1
ATOM 4695 C CA . ASN B 1 268 ? 14.539 -2.459 9.445 1 96.88 268 ASN B CA 1
ATOM 4696 C C . ASN B 1 268 ? 14.391 -3.479 8.32 1 96.88 268 ASN B C 1
ATOM 4698 O O . ASN B 1 268 ? 14.602 -3.154 7.148 1 96.88 268 ASN B O 1
ATOM 4702 N N . VAL B 1 269 ? 14.086 -4.738 8.703 1 98.56 269 VAL B N 1
ATOM 4703 C CA . VAL B 1 269 ? 13.852 -5.789 7.719 1 98.56 269 VAL B CA 1
ATOM 4704 C C . VAL B 1 269 ? 12.453 -6.363 7.895 1 98.56 269 VAL B C 1
ATOM 4706 O O . VAL B 1 269 ? 12 -6.566 9.023 1 98.56 269 VAL B O 1
ATOM 4709 N N . LEU B 1 270 ? 11.75 -6.547 6.832 1 98.69 270 LEU B N 1
ATOM 4710 C CA . LEU B 1 270 ? 10.469 -7.25 6.801 1 98.69 270 LEU B CA 1
ATOM 4711 C C . LEU B 1 270 ? 10.57 -8.523 5.961 1 98.69 270 LEU B C 1
ATOM 4713 O O . LEU B 1 270 ? 11.008 -8.469 4.805 1 98.69 270 LEU B O 1
ATOM 4717 N N . ILE B 1 271 ? 10.242 -9.656 6.523 1 98.62 271 ILE B N 1
ATOM 4718 C CA . ILE B 1 271 ? 10.281 -10.945 5.84 1 98.62 271 ILE B CA 1
ATOM 4719 C C . ILE B 1 271 ? 8.867 -11.516 5.738 1 98.62 271 ILE B C 1
ATOM 4721 O O . ILE B 1 271 ? 8.148 -11.586 6.734 1 98.62 271 ILE B O 1
ATOM 4725 N N . THR B 1 272 ? 8.422 -11.812 4.582 1 97.81 272 THR B N 1
ATOM 4726 C CA . THR B 1 272 ? 7.238 -12.625 4.34 1 97.81 272 THR B CA 1
ATOM 4727 C C . THR B 1 272 ? 7.609 -13.922 3.625 1 97.81 272 THR B C 1
ATOM 4729 O O . THR B 1 272 ? 8.586 -13.969 2.875 1 97.81 272 THR B O 1
ATOM 4732 N N . PRO B 1 273 ? 6.957 -14.992 3.873 1 97.12 273 PRO B N 1
ATOM 4733 C CA . PRO B 1 273 ? 7.406 -16.328 3.469 1 97.12 273 PRO B CA 1
ATOM 4734 C C . PRO B 1 273 ? 6.926 -16.719 2.072 1 97.12 273 PRO B C 1
ATOM 4736 O O . PRO B 1 273 ? 6.25 -17.734 1.908 1 97.12 273 PRO B O 1
ATOM 4739 N N . HIS B 1 274 ? 7.336 -15.938 1.082 1 94.06 274 HIS B N 1
ATOM 4740 C CA . HIS B 1 274 ? 7.035 -16.234 -0.315 1 94.06 274 HIS B CA 1
ATOM 4741 C C . HIS B 1 274 ? 5.531 -16.344 -0.547 1 94.06 274 HIS B C 1
ATOM 4743 O O . HIS B 1 274 ? 5.055 -17.328 -1.099 1 94.06 274 HIS B O 1
ATOM 4749 N N . VAL B 1 275 ? 4.832 -15.305 -0.197 1 94 275 VAL B N 1
ATOM 4750 C CA . VAL B 1 275 ? 3.375 -15.359 -0.181 1 94 275 VAL B CA 1
ATOM 4751 C C . VAL B 1 275 ? 2.809 -14.242 -1.056 1 94 275 VAL B C 1
ATOM 4753 O O . VAL B 1 275 ? 1.594 -14.031 -1.095 1 94 275 VAL B O 1
ATOM 4756 N N . SER B 1 276 ? 3.695 -13.516 -1.714 1 92.31 276 SER B N 1
ATOM 4757 C CA . SER B 1 276 ? 3.229 -12.375 -2.49 1 92.31 276 SER B CA 1
ATOM 4758 C C . SER B 1 276 ? 2.309 -12.812 -3.625 1 92.31 276 SER B C 1
ATOM 4760 O O . SER B 1 276 ? 1.409 -12.07 -4.023 1 92.31 276 SER B O 1
ATOM 4762 N N . GLY B 1 277 ? 2.668 -13.992 -4.293 1 86.19 277 GLY B N 1
ATOM 4763 C CA . GLY B 1 277 ? 1.899 -14.531 -5.402 1 86.19 277 GLY B CA 1
ATOM 4764 C C . GLY B 1 277 ? 1.126 -15.781 -5.043 1 86.19 277 GLY B C 1
ATOM 4765 O O . GLY B 1 277 ? 1.167 -16.781 -5.77 1 86.19 277 GLY B O 1
ATOM 4766 N N . GLY B 1 278 ? 0.049 -15.852 -4.328 1 81.88 278 GLY B N 1
ATOM 4767 C CA . GLY B 1 278 ? -0.691 -17.047 -3.955 1 81.88 278 GLY B CA 1
ATOM 4768 C C . GLY B 1 278 ? -1.944 -17.266 -4.785 1 81.88 278 GLY B C 1
ATOM 4769 O O . GLY B 1 278 ? -2.615 -16.297 -5.16 1 81.88 278 GLY B O 1
ATOM 4770 N N . PHE B 1 279 ? -2.104 -18.516 -5.102 1 80.12 279 PHE B N 1
ATOM 4771 C CA . PHE B 1 279 ? -3.246 -18.891 -5.926 1 80.12 279 PHE B CA 1
ATOM 4772 C C . PH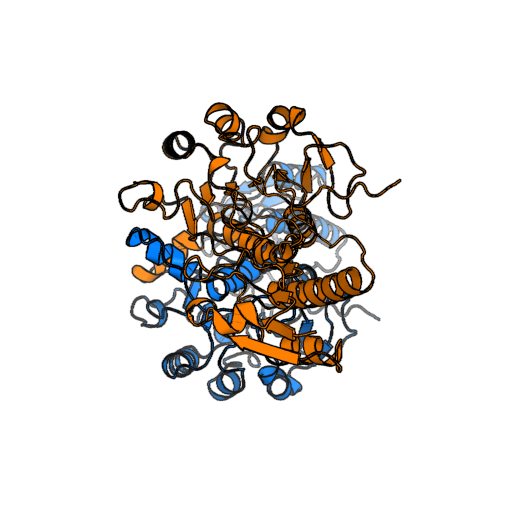E B 1 279 ? -4.555 -18.594 -5.203 1 80.12 279 PHE B C 1
ATOM 4774 O O . PHE B 1 279 ? -5.625 -18.609 -5.82 1 80.12 279 PHE B O 1
ATOM 4781 N N . GLU B 1 280 ? -4.477 -18.188 -3.986 1 82.44 280 GLU B N 1
ATOM 4782 C CA . GLU B 1 280 ? -5.66 -17.875 -3.197 1 82.44 280 GLU B CA 1
ATOM 4783 C C . GLU B 1 280 ? -6.227 -16.5 -3.584 1 82.44 280 GLU B C 1
ATOM 4785 O O . GLU B 1 280 ? -7.379 -16.203 -3.279 1 82.44 280 GLU B O 1
ATOM 4790 N N . TRP B 1 281 ? -5.48 -15.773 -4.246 1 88.94 281 TRP B N 1
ATOM 4791 C CA . TRP B 1 281 ? -5.891 -14.422 -4.586 1 88.94 281 TRP B CA 1
ATOM 4792 C C . TRP B 1 281 ? -6.805 -14.422 -5.809 1 88.94 281 TRP B C 1
ATOM 4794 O O . TRP B 1 281 ? -6.559 -15.141 -6.777 1 88.94 281 TRP B O 1
ATOM 4804 N N . ASP B 1 282 ? -7.832 -13.578 -5.773 1 88.5 282 ASP B N 1
ATOM 4805 C CA . ASP B 1 282 ? -8.844 -13.5 -6.82 1 88.5 282 ASP B CA 1
ATOM 4806 C C . ASP B 1 282 ? -8.219 -13.141 -8.164 1 88.5 282 ASP B C 1
ATOM 4808 O O . ASP B 1 282 ? -8.562 -13.742 -9.188 1 88.5 282 ASP B O 1
ATOM 4812 N N . SER B 1 283 ? -7.316 -12.188 -8.148 1 90.69 283 SER B N 1
ATOM 4813 C CA . SER B 1 283 ? -6.703 -11.742 -9.398 1 90.69 283 SER B CA 1
ATOM 4814 C C . SER B 1 283 ? -5.953 -12.883 -10.078 1 90.69 283 SER B C 1
ATOM 4816 O O . SER B 1 283 ? -5.953 -12.984 -11.312 1 90.69 283 SER B O 1
ATOM 4818 N N . VAL B 1 284 ? -5.352 -13.727 -9.289 1 91.44 284 VAL B N 1
ATOM 4819 C CA . VAL B 1 284 ? -4.578 -14.852 -9.812 1 91.44 284 VAL B CA 1
ATOM 4820 C C . VAL B 1 284 ? -5.516 -15.891 -10.414 1 91.44 284 VAL B C 1
ATOM 4822 O O . VAL B 1 284 ? -5.336 -16.312 -11.555 1 91.44 284 VAL B O 1
ATOM 4825 N N . ARG B 1 285 ? -6.586 -16.234 -9.664 1 92.81 285 ARG B N 1
ATOM 4826 C CA . ARG B 1 285 ? -7.52 -17.25 -10.125 1 92.81 285 ARG B CA 1
ATOM 4827 C C . ARG B 1 285 ? -8.242 -16.797 -11.391 1 92.81 285 ARG B C 1
ATOM 4829 O O . ARG B 1 285 ? -8.438 -17.594 -12.32 1 92.81 285 ARG B O 1
ATOM 4836 N N . GLU B 1 286 ? -8.602 -15.586 -11.406 1 93 286 GLU B N 1
ATOM 4837 C CA . GLU B 1 286 ? -9.297 -15.055 -12.578 1 93 286 GLU B CA 1
ATOM 4838 C C . GLU B 1 286 ? -8.422 -15.133 -13.828 1 93 286 GLU B C 1
ATOM 4840 O O . GLU B 1 286 ? -8.852 -15.648 -14.859 1 93 286 GLU B O 1
ATOM 4845 N N . TYR B 1 287 ? -7.25 -14.625 -13.711 1 93.25 287 TYR B N 1
ATOM 4846 C CA . TYR B 1 287 ? -6.352 -14.648 -14.859 1 93.25 287 TYR B CA 1
ATOM 4847 C C . TYR B 1 287 ? -6.016 -16.078 -15.273 1 93.25 287 TYR B C 1
ATOM 4849 O O . TYR B 1 287 ? -6.016 -16.406 -16.453 1 93.25 287 TYR B O 1
ATOM 4857 N N . PHE B 1 288 ? -5.734 -16.922 -14.258 1 95.56 288 PHE B N 1
ATOM 4858 C CA . PHE B 1 288 ? -5.375 -18.312 -14.523 1 95.56 288 PHE B CA 1
ATOM 4859 C C . PHE B 1 288 ? -6.508 -19.031 -15.242 1 95.56 288 PHE B C 1
ATOM 4861 O O . PHE B 1 288 ? -6.27 -19.828 -16.156 1 95.56 288 PHE B O 1
ATOM 4868 N N . THR B 1 289 ? -7.734 -18.781 -14.828 1 97 289 THR B N 1
ATOM 4869 C CA . THR B 1 289 ? -8.898 -19.391 -15.461 1 97 289 THR B CA 1
ATOM 4870 C C . THR B 1 289 ? -8.992 -19 -16.938 1 97 289 THR B C 1
ATOM 4872 O O . THR B 1 289 ? -9.172 -19.859 -17.797 1 97 289 THR B O 1
ATOM 4875 N N . GLU B 1 290 ? -8.797 -17.75 -17.188 1 97.06 290 GLU B N 1
ATOM 4876 C CA . GLU B 1 290 ? -8.812 -17.281 -18.562 1 97.06 290 GLU B CA 1
ATOM 4877 C C . GLU B 1 290 ? -7.668 -17.891 -19.375 1 97.06 290 GLU B C 1
ATOM 4879 O O . GLU B 1 290 ? -7.852 -18.281 -20.531 1 97.06 290 GLU B O 1
ATOM 4884 N N . LEU B 1 291 ? -6.5 -17.906 -18.797 1 96.31 291 LEU B N 1
ATOM 4885 C CA . LEU B 1 291 ? -5.336 -18.531 -19.422 1 96.31 291 LEU B CA 1
ATOM 4886 C C . LEU B 1 291 ? -5.613 -19.984 -19.766 1 96.31 291 LEU B C 1
ATOM 4888 O O . LEU B 1 291 ? -5.266 -20.453 -20.859 1 96.31 291 LEU B O 1
ATOM 4892 N N . THR B 1 292 ? -6.223 -20.703 -18.828 1 97.81 292 THR B N 1
ATOM 4893 C CA . THR B 1 292 ? -6.566 -22.109 -19.016 1 97.81 292 THR B CA 1
ATOM 4894 C C . THR B 1 292 ? -7.527 -22.281 -20.188 1 97.81 292 THR B C 1
ATOM 4896 O O . THR B 1 292 ? -7.316 -23.141 -21.047 1 97.81 292 THR B O 1
ATOM 4899 N N . ILE B 1 293 ? -8.523 -21.422 -20.25 1 98.31 293 ILE B N 1
ATOM 4900 C CA . ILE B 1 293 ? -9.508 -21.469 -21.328 1 98.31 293 ILE B CA 1
ATOM 4901 C C . ILE B 1 293 ? -8.82 -21.219 -22.672 1 98.31 293 ILE B C 1
ATOM 4903 O O . ILE B 1 293 ? -9.031 -21.969 -23.625 1 98.31 293 ILE B O 1
ATOM 4907 N N . ARG B 1 294 ? -7.984 -20.188 -22.688 1 97.88 294 ARG B N 1
ATOM 4908 C CA . ARG B 1 294 ? -7.273 -19.891 -23.922 1 97.88 294 ARG B CA 1
ATOM 4909 C C . ARG B 1 294 ? -6.371 -21.047 -24.328 1 97.88 294 ARG B C 1
ATOM 4911 O O . ARG B 1 294 ? -6.332 -21.406 -25.516 1 97.88 294 ARG B O 1
ATOM 4918 N N . ASN B 1 295 ? -5.711 -21.688 -23.406 1 97.94 295 ASN B N 1
ATOM 4919 C CA . ASN B 1 295 ? -4.781 -22.766 -23.719 1 97.94 295 ASN B CA 1
ATOM 4920 C C . ASN B 1 295 ? -5.516 -24.031 -24.172 1 97.94 295 ASN B C 1
ATOM 4922 O O . ASN B 1 295 ? -5.031 -24.75 -25.031 1 97.94 295 ASN B O 1
ATOM 4926 N N . ILE B 1 296 ? -6.676 -24.312 -23.594 1 98.06 296 ILE B N 1
ATOM 4927 C CA . ILE B 1 296 ? -7.477 -25.438 -24.047 1 98.06 296 ILE B CA 1
ATOM 4928 C C . ILE B 1 296 ? -7.914 -25.203 -25.5 1 98.06 296 ILE B C 1
ATOM 4930 O O . ILE B 1 296 ? -7.859 -26.109 -26.328 1 98.06 296 ILE B O 1
ATOM 4934 N N . ASN B 1 297 ? -8.289 -24 -25.766 1 97.88 297 ASN B N 1
ATOM 4935 C CA . ASN B 1 297 ? -8.641 -23.656 -27.141 1 97.88 297 ASN B CA 1
ATOM 4936 C C . ASN B 1 297 ? -7.457 -23.828 -28.094 1 97.88 297 ASN B C 1
ATOM 4938 O O . ASN B 1 297 ? -7.617 -24.328 -29.203 1 97.88 297 ASN B O 1
ATOM 4942 N N . HIS B 1 298 ? -6.285 -23.375 -27.688 1 97.44 298 HIS B N 1
ATOM 4943 C CA . HIS B 1 298 ? -5.078 -23.578 -28.484 1 97.44 298 HIS B CA 1
ATOM 4944 C C . HIS B 1 298 ? -4.816 -25.062 -28.719 1 97.44 298 HIS B C 1
ATOM 4946 O O . HIS B 1 298 ? -4.43 -25.453 -29.812 1 97.44 298 HIS B O 1
ATOM 4952 N N . LEU B 1 299 ? -5.031 -25.859 -27.703 1 96.69 299 LEU B N 1
ATOM 4953 C CA . LEU B 1 299 ? -4.809 -27.297 -27.797 1 96.69 299 LEU B CA 1
ATOM 4954 C C . LEU B 1 299 ? -5.75 -27.922 -28.828 1 96.69 299 LEU B C 1
ATOM 4956 O O . LEU B 1 299 ? -5.324 -28.75 -29.625 1 96.69 299 LEU B O 1
ATOM 4960 N N . ILE B 1 300 ? -6.961 -27.484 -28.781 1 96.25 300 ILE B N 1
ATOM 4961 C CA . ILE B 1 300 ? -7.977 -27.984 -29.703 1 96.25 300 ILE B CA 1
ATOM 4962 C C . ILE B 1 300 ? -7.574 -27.672 -31.141 1 96.25 300 ILE B C 1
ATOM 4964 O O . ILE B 1 300 ? -7.762 -28.484 -32.031 1 96.25 300 ILE B O 1
ATOM 4968 N N . LYS B 1 301 ? -6.969 -26.609 -31.297 1 96.62 301 LYS B N 1
ATOM 4969 C CA . LYS B 1 301 ? -6.602 -26.141 -32.625 1 96.62 301 LYS B CA 1
ATOM 4970 C C . LYS B 1 301 ? -5.176 -26.562 -33 1 96.62 301 LYS B C 1
ATOM 4972 O O . LYS B 1 301 ? -4.656 -26.188 -34.031 1 96.62 301 LYS B O 1
ATOM 4977 N N . ASN B 1 302 ? -4.516 -27.266 -32.094 1 95.38 302 ASN B N 1
ATOM 4978 C CA . ASN B 1 302 ? -3.129 -27.688 -32.281 1 95.38 302 ASN B CA 1
ATOM 4979 C C . ASN B 1 302 ? -2.197 -26.5 -32.469 1 95.38 302 ASN B C 1
ATOM 4981 O O . ASN B 1 302 ? -1.347 -26.516 -33.375 1 95.38 302 ASN B O 1
ATOM 4985 N N . GLU B 1 303 ? -2.486 -25.453 -31.703 1 95.44 303 GLU B N 1
ATOM 4986 C CA . GLU B 1 303 ? -1.667 -24.25 -31.672 1 95.44 303 GLU B CA 1
ATOM 4987 C C . GLU B 1 303 ? -0.752 -24.234 -30.438 1 95.44 303 GLU B C 1
ATOM 4989 O O . GLU B 1 303 ? -0.999 -24.953 -29.469 1 95.44 303 GLU B O 1
ATOM 4994 N N . PRO B 1 304 ? 0.308 -23.5 -30.562 1 94.44 304 PRO B N 1
ATOM 4995 C CA . PRO B 1 304 ? 1.167 -23.375 -29.375 1 94.44 304 PRO B CA 1
ATOM 4996 C C . PRO B 1 304 ? 0.431 -22.812 -28.156 1 94.44 304 PRO B C 1
ATOM 4998 O O . PRO B 1 304 ? -0.414 -21.938 -28.312 1 94.44 304 PRO B O 1
ATOM 5001 N N . LEU B 1 305 ? 0.763 -23.359 -27.016 1 96.38 305 LEU B N 1
ATOM 5002 C CA . LEU B 1 305 ? 0.141 -22.891 -25.781 1 96.38 305 LEU B CA 1
ATOM 5003 C C . LEU B 1 305 ? 0.756 -21.578 -25.328 1 96.38 305 LEU B C 1
ATOM 5005 O O . LEU B 1 305 ? 1.922 -21.297 -25.609 1 96.38 305 LEU B O 1
ATOM 5009 N N . GLU B 1 306 ? -0.075 -20.766 -24.672 1 94.44 306 GLU B N 1
ATOM 5010 C CA . GLU B 1 306 ? 0.487 -19.625 -23.953 1 94.44 306 GLU B CA 1
ATOM 5011 C C . GLU B 1 306 ? 1.316 -20.094 -22.766 1 94.44 306 GLU B C 1
ATOM 5013 O O . GLU B 1 306 ? 0.884 -20.953 -22 1 94.44 306 GLU B O 1
ATOM 5018 N N . ASN B 1 307 ? 2.57 -19.531 -22.703 1 93 307 ASN B N 1
ATOM 5019 C CA . ASN B 1 307 ? 3.5 -19.859 -21.609 1 93 307 ASN B CA 1
ATOM 5020 C C . ASN B 1 307 ? 3.971 -21.297 -21.688 1 93 307 ASN B C 1
ATOM 5022 O O . ASN B 1 307 ? 4.156 -21.953 -20.656 1 93 307 ASN B O 1
ATOM 5026 N N . GLU B 1 308 ? 4 -21.781 -22.875 1 94.75 308 GLU B N 1
ATOM 5027 C CA . GLU B 1 308 ? 4.555 -23.125 -23.031 1 94.75 308 GLU B CA 1
ATOM 5028 C C . GLU B 1 308 ? 5.98 -23.203 -22.5 1 94.75 308 GLU B C 1
ATOM 5030 O O . GLU B 1 308 ? 6.793 -22.312 -22.75 1 94.75 308 GLU B O 1
ATOM 5035 N N . VAL B 1 309 ? 6.297 -24.234 -21.766 1 92.38 309 VAL B N 1
ATOM 5036 C CA . VAL B 1 309 ? 7.539 -24.328 -21.016 1 92.38 309 VAL B CA 1
ATOM 5037 C C . VAL B 1 309 ? 8.648 -24.875 -21.906 1 92.38 309 VAL B C 1
ATOM 5039 O O . VAL B 1 309 ? 8.43 -25.812 -22.688 1 92.38 309 VAL B O 1
ATOM 5042 N N . ASP B 1 310 ? 9.766 -24.219 -21.875 1 85.62 310 ASP B N 1
ATOM 5043 C CA . ASP B 1 310 ? 10.992 -24.766 -22.453 1 85.62 310 ASP B CA 1
ATOM 5044 C C . ASP B 1 310 ? 11.617 -25.812 -21.547 1 85.62 310 ASP B C 1
ATOM 5046 O O . ASP B 1 310 ? 12.125 -25.484 -20.469 1 85.62 310 ASP B O 1
ATOM 5050 N N . PHE B 1 311 ? 11.727 -26.984 -22.016 1 87.31 311 PHE B N 1
ATOM 5051 C CA . PHE B 1 311 ? 12.141 -28.109 -21.172 1 87.31 311 PHE B CA 1
ATOM 5052 C C . PHE B 1 311 ? 13.633 -28.031 -20.859 1 87.31 311 PHE B C 1
ATOM 5054 O O . PHE B 1 311 ? 14.125 -28.719 -19.969 1 87.31 311 PHE B O 1
ATOM 5061 N N . ASN B 1 312 ? 14.32 -27.219 -21.562 1 77.62 312 ASN B N 1
ATOM 5062 C CA . ASN B 1 312 ? 15.75 -27.031 -21.297 1 77.62 312 ASN B CA 1
ATOM 5063 C C . ASN B 1 312 ? 15.984 -26.047 -20.156 1 77.62 312 ASN B C 1
ATOM 5065 O O . ASN B 1 312 ? 16.875 -26.25 -19.328 1 77.62 312 ASN B O 1
ATOM 5069 N N . THR B 1 313 ? 15.102 -25.047 -20.078 1 72.19 313 THR B N 1
ATOM 5070 C CA . THR B 1 313 ? 15.344 -23.984 -19.125 1 72.19 313 THR B CA 1
ATOM 5071 C C . THR B 1 313 ? 14.375 -24.062 -17.953 1 72.19 313 THR B C 1
ATOM 5073 O O . THR B 1 313 ? 14.664 -23.562 -16.859 1 72.19 313 THR B O 1
ATOM 5076 N N . GLY B 1 314 ? 13.234 -24.625 -18.219 1 73.75 314 GLY B N 1
ATOM 5077 C CA . GLY B 1 314 ? 12.195 -24.672 -17.203 1 73.75 314 GLY B CA 1
ATOM 5078 C C . GLY B 1 314 ? 11.344 -23.422 -17.156 1 73.75 314 GLY B C 1
ATOM 5079 O O . GLY B 1 314 ? 10.422 -23.328 -16.359 1 73.75 314 GLY B O 1
ATOM 5080 N N . TYR B 1 315 ? 11.578 -22.516 -18.078 1 74.38 315 TYR B N 1
ATOM 5081 C CA . TYR B 1 315 ? 10.812 -21.266 -18.156 1 74.38 315 TYR B CA 1
ATOM 5082 C C . TYR B 1 315 ? 9.961 -21.25 -19.422 1 74.38 315 TYR B C 1
ATOM 5084 O O . TYR B 1 315 ? 10.133 -22.078 -20.328 1 74.38 315 TYR B O 1
ATOM 5092 N N . ARG B 1 316 ? 8.977 -20.297 -19.344 1 74.56 316 ARG B N 1
ATOM 5093 C CA . ARG B 1 316 ? 8.133 -20.172 -20.531 1 74.56 316 ARG B CA 1
ATOM 5094 C C . ARG B 1 316 ? 8.953 -19.781 -21.75 1 74.56 316 ARG B C 1
ATOM 5096 O O . ARG B 1 316 ? 9.93 -19.031 -21.641 1 74.56 316 ARG B O 1
ATOM 5103 N N . LYS B 1 317 ? 8.484 -20.375 -22.859 1 69.94 317 LYS B N 1
ATOM 5104 C CA . LYS B 1 317 ? 9.148 -20.062 -24.125 1 69.94 317 LYS B CA 1
ATOM 5105 C C . LYS B 1 317 ? 8.961 -18.578 -24.469 1 69.94 317 LYS B C 1
ATOM 5107 O O . LYS B 1 317 ? 7.91 -18 -24.203 1 69.94 317 LYS B O 1
ATOM 5112 N N . VAL B 1 318 ? 10.023 -17.766 -24.578 1 57.97 318 VAL B N 1
ATOM 5113 C CA . VAL B 1 318 ? 9.953 -16.375 -25 1 57.97 318 VAL B CA 1
ATOM 5114 C C . VAL B 1 318 ? 9.227 -16.266 -26.328 1 57.97 318 VAL B C 1
ATOM 5116 O O . VAL B 1 318 ? 9.586 -16.938 -27.297 1 57.97 318 VAL B O 1
ATOM 5119 N N . VAL B 1 319 ? 7.871 -15.969 -26.312 1 50.12 319 VAL B N 1
ATOM 5120 C CA . VAL B 1 319 ? 7.207 -15.781 -27.594 1 50.12 319 VAL B CA 1
ATOM 5121 C C . VAL B 1 319 ? 7.754 -14.523 -28.281 1 50.12 319 VAL B C 1
ATOM 5123 O O . VAL B 1 319 ? 7.801 -13.453 -27.672 1 50.12 319 VAL B O 1
ATOM 5126 N N . LYS B 1 320 ? 8.492 -14.664 -29.344 1 48.34 320 LYS B N 1
ATOM 5127 C CA . LYS B 1 320 ? 8.914 -13.539 -30.172 1 48.34 320 LYS B CA 1
ATOM 5128 C C . LYS B 1 320 ? 7.719 -12.891 -30.875 1 48.34 320 LYS B C 1
ATOM 5130 O O . LYS B 1 320 ? 6.965 -13.562 -31.578 1 48.34 320 LYS B O 1
ATOM 5135 N N . TYR B 1 321 ? 7.125 -11.805 -30.078 1 31.12 321 TYR B N 1
ATOM 5136 C CA . TYR B 1 321 ? 6.113 -11.094 -30.844 1 31.12 321 TYR B CA 1
ATOM 5137 C C . TYR B 1 321 ? 6.691 -10.57 -32.156 1 31.12 321 TYR B C 1
ATOM 5139 O O . TYR B 1 321 ? 7.805 -10.047 -32.188 1 31.12 321 TYR B O 1
ATOM 5147 N N . ASN B 1 322 ? 6.422 -11.32 -33.031 1 30.47 322 ASN B N 1
ATOM 5148 C CA . ASN B 1 322 ? 6.805 -10.758 -34.312 1 30.47 322 ASN B CA 1
ATOM 5149 C C . ASN B 1 322 ? 6.473 -9.273 -34.406 1 30.47 322 ASN B C 1
ATOM 5151 O O . ASN B 1 322 ? 5.379 -8.852 -34.031 1 30.47 322 ASN B O 1
ATOM 5155 N N . ASP B 1 323 ? 7.504 -8.336 -34.562 1 28.42 323 ASP B N 1
ATOM 5156 C CA . ASP B 1 323 ? 7.27 -7.023 -35.156 1 28.42 323 ASP B CA 1
ATOM 5157 C C . ASP B 1 323 ? 6.27 -7.109 -36.281 1 28.42 323 ASP B C 1
ATOM 5159 O O . ASP B 1 323 ? 6.328 -8.031 -37.094 1 28.42 323 ASP B O 1
#

pLDDT: mean 93.68, std 9.08, range [28.23, 98.88]

Nearest PDB structures (foldseek):
  3kbo-assembly1_A  TM=7.732E-01  e=2.622E-26  Salmonella enterica subsp. enterica serovar Typhimurium
  4zqb-assembly1_B  TM=7.793E-01  e=8.514E-25  Cereibacter sphaeroides 2.4.1
  3evt-assembly1_A-2  TM=6.010E-01  e=5.168E-27  Lactiplantibacillus plantarum
  8wpo-assembly1_A  TM=7.483E-01  e=2.231E-22  Anabaena sp. 90
  8wps-assembly1_A  TM=7.317E-01  e=2.506E-22  Anabaena sp. 90

Radius of gyration: 27.73 Å; Cα contacts (8 Å, |Δi|>4): 1320; chains: 2; bounding box: 58×88×65 Å